Protein AF-A0A498LYX6-F1 (afdb_monomer_lite)

Secondary structure (DSSP, 8-state):
-----S-S--HHHHHHHHHH---TT--EEHHHHHT-GGGGG-TTHHHHHHHHTBGGGTSTT--SB-SEE-HHHHHHHHHHTSPPPTT--HHHHHHHHHHHHHHHHHHH--SSSSEE-HHHHHHHHHHHHTTSTT--HHHHHHHHHHHHHHHHHHHT-S--TT-----EEHHHHHHHHHHTT-------------SSTTTHHHHHHHHHHHHHHHHHHHHHHHHHHHHHHHHHHHHHHHHHHHHHHHHHHHHHHHHHHHHHHHHHHHHHHHHHHHHHHHHHHHHHHHHHHHHHHHHHHHHHHHHHHHHHHHHHHHHHHHHHHHHHHHHHHHHHHHHHHHHHHHHHHHHHHHHHHHHHHHHHHHHHHHHHHHHHHHHHHHHHHHHHHHHHHHHHHHHHHHHHHHHHHHHHS-TTTHHHHHHHHHHHHHHHHHHHHHHHHHHHHHHHHHHHHHHHHHHHHHHHHHHHHHHHHHHHHHHHHHHHHHHHHHHHHHHHHHHHHHHHHHHHHHHHHHHHHHHHHHHHHHHHHHHHHHHHHHHHHHHHHHHHHTTGGGTTTS--------

Organism: Labeo rohita (NCBI:txid84645)

InterPro domains:
  IPR002048 EF-hand domain [PF00036] (101-127)
  IPR002048 EF-hand domain [PS50222] (96-131)
  IPR002048 EF-hand domain [SM00054] (100-128)
  IPR011992 EF-hand domain pair [SSF47473] (30-151)
  IPR018247 EF-Hand 1, calcium-binding site [PS00018] (109-121)
  IPR051234 TAO Serine/Threonine-Protein Kinase [PTHR47167] (296-560)

pLDDT: mean 79.21, std 18.14, range [27.61, 98.44]

Sequence (562 aa):
MGIFQSLPDDDQYQTLSQKTGCEYNYYERRDDLKTIQDLESNPIRSQIIEAFFDRRNFQKDGVGSVEEIGFEEFLTIMSYFRAPAHHITDEQREEMRRAKLRFLFNMHDTDNDGTITLEEYRHVVEELLSRSGALGRETAKGIADAAMLEVASISVGPMKPDEFYEGITFEHFLKVSEQIQEHEQEVVRREQMSGYKRMRRQHQKQLIALENRLKAEMDEHKLRLQKEVETQANNTYIELERLAKKQAAQLDKELKASAAEEKRIQQQILVQQKKELTTFLDTQKKQYRLCRERMKEELNKKKTQKEMEHALMIRQDESTQELEQRQLQTLQRLRFELMRHQHQTELENQEEYNSRRQRELHRKHALERRQQPRNLKTLEMQIKKQFQDTCKVQNKQYKALRNHQLEVSPKGDHKAILKSLKEEQTRKLAQLAEQYEQSINEMMASQSLRLDEEQEAECQALRQQLHQEMELLDAYQNKTKAQMEAQHDREVQKLEQKASLRRAHLEQKIEEELASLHKERTEKIKHLFERQERELEMFDSESARLGFGSLASFDFPKDEAR

Foldseek 3Di:
DDDPDDDDDDPVVVVVCVVVVPDQPDWDFLVNLVPPPVLVPPLLSVLVSQLLQAPVQPDVDGHDGDRIDGPVSNVSNVVLVDDDDPDDDPVVVVVSVLSNLVSVQSSQPPVPPQFNALVSQLVSLCSNCVVVVPDDSVVSSVVSVVVFVVLCCQQVNDDDPPDDPRGQHSVSSVRVVPPPPDDDDDDDDDDDDDDVPPVVVVVVVVVVVVVVVVVVVVVVVVVVVVVVVVVVVVVVVVVVVVVVVVVVVVVVVVVVVVVVVVVVVVVVVVVVVLVVVVVVVVVVVVVLVVVVVVLVVVLVVVVVVLVVVLVVVVVVLVVVLVVVVVVLVVVLVVVVVVLVVVLVVVVVVLVVVLVVVVVVLVVVLVVCVVCLVVVLVVVLVVLVVVLVVVLVVLVVVLVVVLVVCVVVDDPVCNVVVVVVSVVVSVVVNVVSVVVSVVVSVVVSVVSVVVSVVVSVVVVVVSVVVSVVVVVVSVVVSVVVVVVSVVVSVVVVVVSVVVSVVVVVVSVVVSVVVVVVSVVVSVVVVVVSVVVVVVVVVVVCVVCVVVVNNVVVPPDDDPPDDD

Structure (mmCIF, N/CA/C/O backbone):
data_AF-A0A498LYX6-F1
#
_entry.id   AF-A0A498LYX6-F1
#
loop_
_atom_site.group_PDB
_atom_site.id
_atom_site.type_symbol
_atom_site.label_atom_id
_atom_site.label_alt_id
_atom_site.label_comp_id
_atom_site.label_asym_id
_atom_site.label_entity_id
_atom_site.label_seq_id
_atom_site.pdbx_PDB_ins_code
_atom_site.Cartn_x
_atom_site.Cartn_y
_atom_site.Cartn_z
_atom_site.occupancy
_atom_site.B_iso_or_equiv
_atom_site.auth_seq_id
_atom_site.auth_comp_id
_atom_site.auth_asym_id
_atom_site.auth_atom_id
_atom_site.pdbx_PDB_model_num
ATOM 1 N N . MET A 1 1 ? 53.345 53.786 -86.180 1.00 35.53 1 MET A N 1
ATOM 2 C CA . MET A 1 1 ? 52.803 54.569 -85.054 1.00 35.53 1 MET A CA 1
ATOM 3 C C . MET A 1 1 ? 51.321 54.284 -84.972 1.00 35.53 1 MET A C 1
ATOM 5 O O . MET A 1 1 ? 50.634 54.479 -85.964 1.00 35.53 1 MET A O 1
ATOM 9 N N . GLY A 1 2 ? 50.882 53.731 -83.845 1.00 28.72 2 GLY A N 1
ATOM 10 C CA . GLY A 1 2 ? 49.532 53.189 -83.689 1.00 28.72 2 GLY A CA 1
ATOM 11 C C . GLY A 1 2 ? 49.369 52.215 -82.521 1.00 28.72 2 GLY A C 1
ATOM 12 O O . GLY A 1 2 ? 48.514 51.352 -82.604 1.00 28.72 2 GLY A O 1
ATOM 13 N N . ILE A 1 3 ? 50.172 52.389 -81.461 1.00 32.41 3 ILE A N 1
ATOM 14 C CA . ILE A 1 3 ? 49.738 52.192 -80.070 1.00 32.41 3 ILE A CA 1
ATOM 15 C C . ILE A 1 3 ? 49.523 50.716 -79.659 1.00 32.41 3 ILE A C 1
ATOM 17 O O . ILE A 1 3 ? 48.427 50.312 -79.298 1.00 32.41 3 ILE A O 1
ATOM 21 N N . PHE A 1 4 ? 50.624 49.957 -79.559 1.00 29.73 4 PHE A N 1
ATOM 22 C CA . PHE A 1 4 ? 50.911 49.238 -78.305 1.00 29.73 4 PHE A CA 1
ATOM 23 C C . PHE A 1 4 ? 51.398 50.293 -77.297 1.00 29.73 4 PHE A C 1
ATOM 25 O O . PHE A 1 4 ? 52.584 50.540 -77.116 1.00 29.73 4 PHE A O 1
ATOM 32 N N . GLN A 1 5 ? 50.452 51.044 -76.743 1.00 33.91 5 GLN A N 1
ATOM 33 C CA . GLN A 1 5 ? 50.642 51.913 -75.584 1.00 33.91 5 GLN A CA 1
ATOM 34 C C . GLN A 1 5 ? 49.328 51.886 -74.807 1.00 33.91 5 GLN A C 1
ATOM 36 O O . GLN A 1 5 ? 48.436 52.682 -75.088 1.00 33.91 5 GLN A O 1
ATOM 41 N N . SER A 1 6 ? 49.184 50.940 -73.877 1.00 30.88 6 SER A N 1
ATOM 42 C CA . SER A 1 6 ? 48.553 51.143 -72.558 1.00 30.88 6 SER A CA 1
ATOM 43 C C . SER A 1 6 ? 48.333 49.817 -71.811 1.00 30.88 6 SER A C 1
ATOM 45 O O . SER A 1 6 ? 47.280 49.212 -71.916 1.00 30.88 6 SER A O 1
ATOM 47 N N . LEU A 1 7 ? 49.315 49.480 -70.962 1.00 30.73 7 LEU A N 1
ATOM 48 C CA . LEU A 1 7 ? 49.194 48.743 -69.688 1.00 30.73 7 LEU A CA 1
ATOM 49 C C . LEU A 1 7 ? 48.773 47.246 -69.715 1.00 30.73 7 LEU A C 1
ATOM 51 O O . LEU A 1 7 ? 48.181 46.763 -70.670 1.00 30.73 7 LEU A O 1
ATOM 55 N N . PRO A 1 8 ? 49.196 46.473 -68.692 1.00 44.09 8 PRO A N 1
ATOM 56 C CA . PRO A 1 8 ? 49.620 45.085 -68.839 1.00 44.09 8 PRO A CA 1
ATOM 57 C C . PRO A 1 8 ? 48.491 44.115 -68.488 1.00 44.09 8 PRO A C 1
ATOM 59 O O . PRO A 1 8 ? 48.293 43.851 -67.312 1.00 44.09 8 PRO A O 1
ATOM 62 N N . ASP A 1 9 ? 47.752 43.603 -69.473 1.00 37.97 9 ASP A N 1
ATOM 63 C CA . ASP A 1 9 ? 46.803 42.492 -69.254 1.00 37.97 9 ASP A CA 1
ATOM 64 C C . ASP A 1 9 ? 46.297 41.871 -70.579 1.00 37.97 9 ASP A C 1
ATOM 66 O O . ASP A 1 9 ? 45.109 41.606 -70.752 1.00 37.97 9 ASP A O 1
ATOM 70 N N . ASP A 1 10 ? 47.196 41.615 -71.541 1.00 41.50 10 ASP A N 1
ATOM 71 C CA . ASP A 1 10 ? 46.855 40.830 -72.740 1.00 41.50 10 ASP A CA 1
ATOM 72 C C . ASP A 1 10 ? 47.214 39.340 -72.561 1.00 41.50 10 ASP A C 1
ATOM 74 O O . ASP A 1 10 ? 48.378 38.924 -72.568 1.00 41.50 10 ASP A O 1
ATOM 78 N N . ASP A 1 11 ? 46.166 38.521 -72.461 1.00 44.97 11 ASP A N 1
ATOM 79 C CA . ASP A 1 11 ? 46.144 37.073 -72.181 1.00 44.97 11 ASP A CA 1
ATOM 80 C C . ASP A 1 11 ? 46.969 36.223 -73.184 1.00 44.97 11 ASP A C 1
ATOM 82 O O . ASP A 1 11 ? 47.434 35.114 -72.891 1.00 44.97 11 ASP A O 1
ATOM 86 N N . GLN A 1 12 ? 47.230 36.751 -74.387 1.00 46.56 12 GLN A N 1
ATOM 87 C CA . GLN A 1 12 ? 48.062 36.076 -75.394 1.00 46.56 12 GLN A CA 1
ATOM 88 C C . GLN A 1 12 ? 49.562 36.127 -75.068 1.00 46.56 12 GLN A C 1
ATOM 90 O O . GLN A 1 12 ? 50.295 35.201 -75.425 1.00 46.56 12 GLN A O 1
ATOM 95 N N . TYR A 1 13 ? 50.017 37.146 -74.337 1.00 48.34 13 TYR A N 1
ATOM 96 C CA . TYR A 1 13 ? 51.416 37.277 -73.936 1.00 48.34 13 TYR A CA 1
ATOM 97 C C . TYR A 1 13 ? 51.727 36.526 -72.632 1.00 48.34 13 TYR A C 1
ATOM 99 O O . TYR A 1 13 ? 52.806 35.939 -72.522 1.00 48.34 13 TYR A O 1
ATOM 107 N N . GLN A 1 14 ? 50.772 36.418 -71.693 1.00 47.16 14 GLN A N 1
ATOM 108 C CA . GLN A 1 14 ? 50.900 35.511 -70.536 1.00 47.16 14 GLN A CA 1
ATOM 109 C C . GLN A 1 14 ? 51.036 34.047 -70.976 1.00 47.16 14 GLN A C 1
ATOM 111 O O . GLN A 1 14 ? 51.846 33.298 -70.428 1.00 47.16 14 GLN A O 1
ATOM 116 N N . THR A 1 15 ? 50.299 33.649 -72.017 1.00 47.62 15 THR A N 1
ATOM 117 C CA . THR A 1 15 ? 50.339 32.277 -72.544 1.00 47.62 15 THR A CA 1
ATOM 118 C C . THR A 1 15 ? 51.683 31.940 -73.211 1.00 47.62 15 THR A C 1
ATOM 120 O O . THR A 1 15 ? 52.119 30.787 -73.174 1.00 47.62 15 THR A O 1
ATOM 123 N N . LEU A 1 16 ? 52.358 32.925 -73.813 1.00 48.12 16 LEU A N 1
ATOM 124 C CA . LEU A 1 16 ? 53.700 32.764 -74.385 1.00 48.12 16 LEU A CA 1
ATOM 125 C C . LEU A 1 16 ? 54.785 32.770 -73.297 1.00 48.12 16 LEU A C 1
ATOM 127 O O . LEU A 1 16 ? 55.618 31.869 -73.303 1.00 48.12 16 LEU A O 1
ATOM 131 N N . SER A 1 17 ? 54.701 33.672 -72.311 1.00 47.47 17 SER A N 1
ATOM 132 C CA . SER A 1 17 ? 55.591 33.701 -71.134 1.00 47.47 17 SER A CA 1
ATOM 133 C C . SER A 1 17 ? 55.557 32.383 -70.340 1.00 47.47 17 SER A C 1
ATOM 135 O O . SER A 1 17 ? 56.606 31.823 -70.019 1.00 47.47 17 SER A O 1
ATOM 137 N N . GLN A 1 18 ? 54.370 31.801 -70.119 1.00 47.03 18 GLN A N 1
ATOM 138 C CA . GLN A 1 18 ? 54.223 30.505 -69.436 1.00 47.03 18 GLN A CA 1
ATOM 139 C C . GLN A 1 18 ? 54.755 29.305 -70.240 1.00 47.03 18 GLN A C 1
ATOM 141 O O . GLN A 1 18 ? 55.081 28.278 -69.647 1.00 47.03 18 GLN A O 1
ATOM 146 N N . LYS A 1 19 ? 54.839 29.399 -71.576 1.00 41.81 19 LYS A N 1
ATOM 147 C CA . LYS A 1 19 ? 55.313 28.302 -72.441 1.00 41.81 19 LYS A CA 1
ATOM 148 C C . LYS A 1 19 ? 56.804 28.367 -72.762 1.00 41.81 19 LYS A C 1
ATOM 150 O O . LYS A 1 19 ? 57.375 27.325 -73.072 1.00 41.81 19 LYS A O 1
ATOM 155 N N . THR A 1 20 ? 57.424 29.544 -72.694 1.00 49.94 20 THR A N 1
ATOM 156 C CA . THR A 1 20 ? 58.869 29.716 -72.918 1.00 49.94 20 THR A CA 1
ATOM 157 C C . THR A 1 20 ? 59.666 29.890 -71.625 1.00 49.94 20 THR A C 1
ATOM 159 O O . THR A 1 20 ? 60.880 29.738 -71.653 1.00 49.94 20 THR A O 1
ATOM 162 N N . GLY A 1 21 ? 59.009 30.150 -70.487 1.00 44.91 21 GLY A N 1
ATOM 163 C CA . GLY A 1 21 ? 59.671 30.310 -69.188 1.00 44.91 21 GLY A CA 1
ATOM 164 C C . GLY A 1 21 ? 60.361 31.665 -68.990 1.00 44.91 21 GLY A C 1
ATOM 165 O O . GLY A 1 21 ? 61.130 31.815 -68.045 1.00 44.91 21 GLY A O 1
ATOM 166 N N . CYS A 1 22 ? 60.091 32.649 -69.850 1.00 43.72 22 CYS A N 1
ATOM 167 C CA . CYS A 1 22 ? 60.659 33.994 -69.759 1.00 43.72 22 CYS A CA 1
ATOM 168 C C . CYS A 1 22 ? 59.675 34.917 -69.018 1.00 43.72 22 CYS A C 1
ATOM 170 O O . CYS A 1 22 ? 58.566 35.161 -69.502 1.00 43.72 22 CYS A O 1
ATOM 172 N N . GLU A 1 23 ? 60.051 35.414 -67.836 1.00 49.44 23 GLU A N 1
ATOM 173 C CA . GLU A 1 23 ? 59.279 36.427 -67.103 1.00 49.44 23 GLU A CA 1
ATOM 174 C C . GLU A 1 23 ? 59.313 37.777 -67.839 1.00 49.44 23 GLU A C 1
ATOM 176 O O . GLU A 1 23 ? 60.298 38.125 -68.482 1.00 49.44 23 GLU A O 1
ATOM 181 N N . TYR A 1 24 ? 58.256 38.580 -67.700 1.00 50.31 24 TYR A N 1
ATOM 182 C CA . TYR A 1 24 ? 58.098 39.899 -68.341 1.00 50.31 24 TYR A CA 1
ATOM 183 C C . TYR A 1 24 ? 59.211 40.930 -68.038 1.00 50.31 24 TYR A C 1
ATOM 185 O O . TYR A 1 24 ? 59.235 41.990 -68.654 1.00 50.31 24 TYR A O 1
ATOM 193 N N . ASN A 1 25 ? 60.123 40.627 -67.107 1.00 50.97 25 ASN A N 1
ATOM 194 C CA . ASN A 1 25 ? 61.287 41.443 -66.742 1.00 50.97 25 ASN A CA 1
ATOM 195 C C . ASN A 1 25 ? 62.625 40.800 -67.159 1.00 50.97 25 ASN A C 1
ATOM 197 O O . ASN A 1 25 ? 63.669 41.112 -66.584 1.00 50.97 25 ASN A O 1
ATOM 201 N N . TYR A 1 26 ? 62.600 39.865 -68.110 1.00 60.12 26 TYR A N 1
ATOM 202 C CA . TYR A 1 26 ? 63.795 39.197 -68.608 1.00 60.12 26 TYR A CA 1
ATOM 203 C C . TYR A 1 26 ? 64.431 40.016 -69.733 1.00 60.12 26 TYR A C 1
ATOM 205 O O . TYR A 1 26 ? 63.809 40.258 -70.769 1.00 60.12 26 TYR A O 1
ATOM 213 N N . TYR A 1 27 ? 65.669 40.440 -69.498 1.00 66.31 27 TYR A N 1
ATOM 214 C CA . TYR A 1 27 ? 66.515 41.094 -70.484 1.00 66.31 27 TYR A CA 1
ATOM 215 C C . TYR A 1 27 ? 67.578 40.093 -70.927 1.00 66.31 27 TYR A C 1
ATOM 217 O O . TYR A 1 27 ? 68.369 39.638 -70.101 1.00 66.31 27 TYR A O 1
ATOM 225 N N . GLU A 1 28 ? 67.585 39.737 -72.208 1.00 67.75 28 GLU A N 1
ATOM 226 C CA . GLU A 1 28 ? 68.637 38.901 -72.784 1.00 67.75 28 GLU A CA 1
ATOM 227 C C . GLU A 1 28 ? 69.828 39.778 -73.153 1.00 67.75 28 GLU A C 1
ATOM 229 O O . GLU A 1 28 ? 69.678 40.792 -73.839 1.00 67.75 28 GLU A O 1
ATOM 234 N N . ARG A 1 29 ? 71.020 39.383 -72.704 1.00 75.81 29 ARG A N 1
ATOM 235 C CA . ARG A 1 29 ? 72.298 39.978 -73.106 1.00 75.81 29 ARG A CA 1
ATOM 236 C C . ARG A 1 29 ? 72.904 39.187 -74.253 1.00 75.81 29 ARG A C 1
ATOM 238 O O . ARG A 1 29 ? 72.631 38.003 -74.443 1.00 75.81 29 ARG A O 1
ATOM 245 N N . ARG A 1 30 ? 73.824 39.816 -74.989 1.00 76.88 30 ARG A N 1
ATOM 246 C CA . ARG A 1 30 ? 74.549 39.168 -76.102 1.00 76.88 30 ARG A CA 1
ATOM 247 C C . ARG A 1 30 ? 75.190 37.838 -75.715 1.00 76.88 30 ARG A C 1
ATOM 249 O O . ARG A 1 30 ? 75.258 36.928 -76.536 1.00 76.88 30 ARG A O 1
ATOM 256 N N . ASP A 1 31 ? 75.682 37.732 -74.485 1.00 74.38 31 ASP A N 1
ATOM 257 C CA . ASP A 1 31 ? 76.350 36.525 -74.003 1.00 74.38 31 ASP A CA 1
ATOM 258 C C . ASP A 1 31 ? 75.373 35.373 -73.723 1.00 74.38 31 ASP A C 1
ATOM 260 O O . ASP A 1 31 ? 75.749 34.213 -73.898 1.00 74.38 31 ASP A O 1
ATOM 264 N N . ASP A 1 32 ? 74.108 35.670 -73.422 1.00 76.38 32 ASP A N 1
ATOM 265 C CA . ASP A 1 32 ? 73.068 34.657 -73.223 1.00 76.38 32 ASP A CA 1
ATOM 266 C C . ASP A 1 32 ? 72.749 33.962 -74.557 1.00 76.38 32 ASP A C 1
ATOM 268 O O . ASP A 1 32 ? 72.809 32.736 -74.661 1.00 76.38 32 ASP A O 1
ATOM 272 N N . LEU A 1 33 ? 72.572 34.727 -75.640 1.00 70.88 33 LEU A N 1
ATOM 273 C CA . LEU A 1 33 ? 72.381 34.169 -76.988 1.00 70.88 33 LEU A CA 1
ATOM 274 C C . LEU A 1 33 ? 73.631 33.458 -77.535 1.00 70.88 33 LEU A C 1
ATOM 276 O O . LEU A 1 33 ? 73.524 32.557 -78.371 1.00 70.88 33 LEU A O 1
ATOM 280 N N . LYS A 1 34 ? 74.830 33.790 -77.034 1.00 71.56 34 LYS A N 1
ATOM 281 C CA . LYS A 1 34 ? 76.053 33.037 -77.356 1.00 71.56 34 LYS A CA 1
ATOM 282 C C . LYS A 1 34 ? 76.071 31.646 -76.722 1.00 71.56 34 LYS A C 1
ATOM 284 O O . LYS A 1 34 ? 76.740 30.780 -77.284 1.00 71.56 34 LYS A O 1
ATOM 289 N N . THR A 1 35 ? 75.367 31.402 -75.617 1.00 73.69 35 THR A N 1
ATOM 290 C CA . THR A 1 35 ? 75.334 30.071 -74.977 1.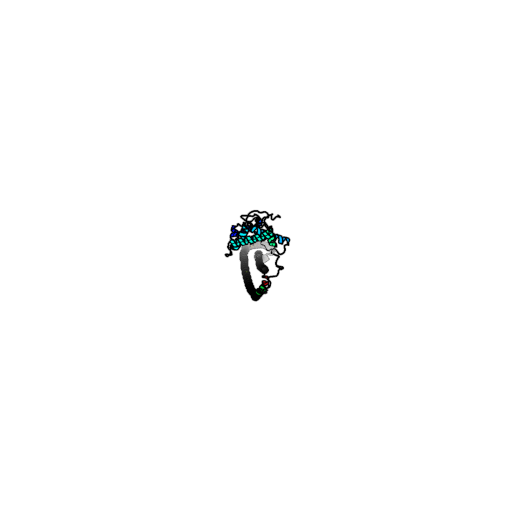00 73.69 35 THR A CA 1
ATOM 291 C C . THR A 1 35 ? 74.473 29.033 -75.701 1.00 73.69 35 THR A C 1
ATOM 293 O O . THR A 1 35 ? 74.502 27.857 -75.338 1.00 73.69 35 THR A O 1
ATOM 296 N N . ILE A 1 36 ? 73.753 29.417 -76.761 1.00 74.62 36 ILE A N 1
ATOM 297 C CA . ILE A 1 36 ? 72.944 28.489 -77.560 1.00 74.62 36 ILE A CA 1
ATOM 298 C C . ILE A 1 36 ? 73.857 27.572 -78.387 1.00 74.62 36 ILE A C 1
ATOM 300 O O . ILE A 1 36 ? 74.483 27.988 -79.365 1.00 74.62 36 ILE A O 1
ATOM 304 N N . GLN A 1 37 ? 73.885 26.295 -78.003 1.00 69.50 37 GLN A N 1
ATOM 305 C CA . GLN A 1 37 ? 74.781 25.273 -78.551 1.00 69.50 37 GLN A CA 1
ATOM 306 C C . GLN A 1 37 ? 74.554 25.010 -80.050 1.00 69.50 37 GLN A C 1
ATOM 308 O O . GLN A 1 37 ? 75.507 24.828 -80.805 1.00 69.50 37 GLN A O 1
ATOM 313 N N . ASP A 1 38 ? 73.305 25.082 -80.518 1.00 69.44 38 ASP A N 1
ATOM 314 C CA . ASP A 1 38 ? 72.970 24.880 -81.935 1.00 69.44 38 ASP A CA 1
ATOM 315 C C . ASP A 1 38 ? 73.544 25.989 -82.835 1.00 69.44 38 ASP A C 1
ATOM 317 O O . ASP A 1 38 ? 73.929 25.743 -83.984 1.00 69.44 38 ASP A O 1
ATOM 321 N N . LEU A 1 39 ? 73.680 27.206 -82.295 1.00 67.94 39 LEU A N 1
ATOM 322 C CA . LEU A 1 39 ? 74.266 28.341 -83.003 1.00 67.94 39 LEU A CA 1
ATOM 323 C C . LEU A 1 39 ? 75.796 28.257 -83.080 1.00 67.94 39 LEU A C 1
ATOM 325 O O . LEU A 1 39 ? 76.365 28.839 -84.002 1.00 67.94 39 LEU A O 1
ATOM 329 N N . GLU A 1 40 ? 76.481 27.503 -82.206 1.00 65.44 40 GLU A N 1
ATOM 330 C CA . GLU A 1 40 ? 77.950 27.334 -82.249 1.00 65.44 40 GLU A CA 1
ATOM 331 C C . GLU A 1 40 ? 78.446 26.759 -83.582 1.00 65.44 40 GLU A C 1
ATOM 333 O O . GLU A 1 40 ? 79.593 26.981 -83.980 1.00 65.44 40 GLU A O 1
ATOM 338 N N . SER A 1 41 ? 77.589 26.024 -84.297 1.00 64.50 41 SER A N 1
ATOM 339 C CA . SER A 1 41 ? 77.918 25.400 -85.578 1.00 64.50 41 SER A CA 1
ATOM 340 C C . SER A 1 41 ? 77.580 26.253 -86.814 1.00 64.50 41 SER A C 1
ATOM 342 O O . SER A 1 41 ? 77.920 25.864 -87.935 1.00 64.50 41 SER A O 1
ATOM 344 N N . ASN A 1 42 ? 76.975 27.431 -86.630 1.00 65.88 42 ASN A N 1
ATOM 345 C CA . ASN A 1 42 ? 76.498 28.275 -87.722 1.00 65.88 42 ASN A CA 1
ATOM 346 C C . ASN A 1 42 ? 77.554 29.332 -88.137 1.00 65.88 42 ASN A C 1
ATOM 348 O O . ASN A 1 42 ? 77.954 30.143 -87.301 1.00 65.88 42 ASN A O 1
ATOM 352 N N . PRO A 1 43 ? 78.024 29.357 -89.403 1.00 69.75 43 PRO A N 1
ATOM 353 C CA . PRO A 1 43 ? 79.032 30.314 -89.874 1.00 69.75 43 PRO A CA 1
ATOM 354 C C . PRO A 1 43 ? 78.591 31.787 -89.898 1.00 69.75 43 PRO A C 1
ATOM 356 O O . PRO A 1 43 ? 79.450 32.643 -90.017 1.00 69.75 43 PRO A O 1
ATOM 359 N N . ILE A 1 44 ? 77.301 32.100 -89.737 1.00 73.25 44 ILE A N 1
ATOM 360 C CA . ILE A 1 44 ? 76.799 33.485 -89.585 1.00 73.25 44 ILE A CA 1
ATOM 361 C C . ILE A 1 44 ? 76.306 33.772 -88.158 1.00 73.25 44 ILE A C 1
ATOM 363 O O . ILE A 1 44 ? 75.532 34.698 -87.932 1.00 73.25 44 ILE A O 1
ATOM 367 N N . ARG A 1 45 ? 76.737 32.978 -87.164 1.00 77.62 45 ARG A N 1
ATOM 368 C CA . ARG A 1 45 ? 76.328 33.115 -85.752 1.00 77.62 45 ARG A CA 1
ATOM 369 C C . ARG A 1 45 ? 76.506 34.536 -85.227 1.00 77.62 45 ARG A C 1
ATOM 371 O O . ARG A 1 45 ? 75.595 35.055 -84.594 1.00 77.62 45 ARG A O 1
ATOM 378 N N . SER A 1 46 ? 77.667 35.142 -85.463 1.00 72.75 46 SER A N 1
ATOM 379 C CA . SER A 1 46 ? 77.978 36.484 -84.960 1.00 72.75 46 SER A CA 1
ATOM 380 C C . SER A 1 46 ? 77.023 37.523 -85.551 1.00 72.75 46 SER A C 1
ATOM 382 O O . SER A 1 46 ? 76.483 38.340 -84.817 1.00 72.75 46 SER A O 1
ATOM 384 N N . GLN A 1 47 ? 76.736 37.416 -86.851 1.00 75.62 47 GLN A N 1
ATOM 385 C CA . GLN A 1 47 ? 75.839 38.313 -87.586 1.00 75.62 47 GLN A CA 1
ATOM 386 C C . GLN A 1 47 ? 74.378 38.140 -87.146 1.00 75.62 47 GLN A C 1
ATOM 388 O O . GLN A 1 47 ? 73.665 39.120 -86.953 1.00 75.62 47 GLN A O 1
ATOM 393 N N . ILE A 1 48 ? 73.943 36.896 -86.905 1.00 74.81 48 ILE A N 1
ATOM 394 C CA . ILE A 1 48 ? 72.613 36.614 -86.355 1.00 74.81 48 ILE A CA 1
ATOM 395 C C . ILE A 1 48 ? 72.485 37.217 -84.956 1.00 74.81 48 ILE A C 1
ATOM 397 O O . ILE A 1 48 ? 71.506 37.905 -84.702 1.00 74.81 48 ILE A O 1
ATOM 401 N N . ILE A 1 49 ? 73.454 36.993 -84.058 1.00 76.44 49 ILE A N 1
ATOM 402 C CA . ILE A 1 49 ? 73.387 37.523 -82.688 1.00 76.44 49 ILE A CA 1
ATOM 403 C C . ILE A 1 49 ? 73.381 39.052 -82.716 1.00 76.44 49 ILE A C 1
ATOM 405 O O . ILE A 1 49 ? 72.506 39.645 -82.102 1.00 76.44 49 ILE A O 1
ATOM 409 N N . GLU A 1 50 ? 74.274 39.702 -83.464 1.00 77.00 50 GLU A N 1
ATOM 410 C CA . GLU A 1 50 ? 74.297 41.170 -83.561 1.00 77.00 50 GLU A CA 1
ATOM 411 C C . GLU A 1 50 ? 72.991 41.740 -84.148 1.00 77.00 50 GLU A C 1
ATOM 413 O O . GLU A 1 50 ? 72.497 42.752 -83.651 1.00 77.00 50 GLU A O 1
ATOM 418 N N . ALA A 1 51 ? 72.345 41.048 -85.097 1.00 77.38 51 ALA A N 1
ATOM 419 C CA . ALA A 1 51 ? 71.050 41.461 -85.644 1.00 77.38 51 ALA A CA 1
ATOM 420 C C . ALA A 1 51 ? 69.912 41.458 -84.604 1.00 77.38 51 ALA A C 1
ATOM 422 O O . ALA A 1 51 ? 68.955 42.224 -84.755 1.00 77.38 51 ALA A O 1
ATOM 423 N N . PHE A 1 52 ? 70.002 40.647 -83.539 1.00 77.81 52 PHE A N 1
ATOM 424 C CA . PHE A 1 52 ? 69.028 40.696 -82.443 1.00 77.81 52 PHE A CA 1
ATOM 425 C C . PHE A 1 52 ? 69.156 41.970 -81.601 1.00 77.81 52 PHE A C 1
ATOM 427 O O . PHE A 1 52 ? 68.163 42.457 -81.073 1.00 77.81 52 PHE A O 1
ATOM 434 N N . PHE A 1 53 ? 70.358 42.536 -81.510 1.00 79.50 53 PHE A N 1
ATOM 435 C CA . PHE A 1 53 ? 70.649 43.713 -80.691 1.00 79.50 53 PHE A CA 1
ATOM 436 C C . PHE A 1 53 ? 70.710 45.012 -81.505 1.00 79.50 53 PHE A C 1
ATOM 438 O O . PHE A 1 53 ? 71.075 46.056 -80.967 1.00 79.50 53 PHE A O 1
ATOM 445 N N . ASP A 1 54 ? 70.346 44.986 -82.785 1.00 77.06 54 ASP A N 1
ATOM 446 C CA . ASP A 1 54 ? 70.298 46.173 -83.636 1.00 77.06 54 ASP A CA 1
ATOM 447 C C . ASP A 1 54 ? 68.936 46.880 -83.530 1.00 77.06 54 ASP A C 1
ATOM 449 O O . ASP A 1 54 ? 67.893 46.323 -83.893 1.00 77.06 54 ASP A O 1
ATOM 453 N N . ARG A 1 55 ? 68.940 48.146 -83.079 1.00 74.56 55 ARG A N 1
ATOM 454 C CA . ARG A 1 55 ? 67.718 48.953 -82.901 1.00 74.56 55 ARG A CA 1
ATOM 455 C C . ARG A 1 55 ? 66.930 49.140 -84.196 1.00 74.56 55 ARG A C 1
ATOM 457 O O . ARG A 1 55 ? 65.713 49.328 -84.126 1.00 74.56 55 ARG A O 1
ATOM 464 N N . ARG A 1 56 ? 67.579 49.049 -85.363 1.00 73.31 56 ARG A N 1
ATOM 465 C CA . ARG A 1 56 ? 66.932 49.149 -86.684 1.00 73.31 56 ARG A CA 1
ATOM 466 C C . ARG A 1 56 ? 65.902 48.043 -86.927 1.00 73.31 56 ARG A C 1
ATOM 468 O O . ARG A 1 56 ? 64.986 48.226 -87.727 1.00 73.31 56 ARG A O 1
ATOM 475 N N . ASN A 1 57 ? 66.029 46.903 -86.245 1.00 70.94 57 ASN A N 1
ATOM 476 C CA . ASN A 1 57 ? 65.206 45.720 -86.506 1.00 70.94 57 ASN A CA 1
ATOM 477 C C . ASN A 1 57 ? 63.877 45.702 -85.727 1.00 70.94 57 ASN A C 1
ATOM 479 O O . ASN A 1 57 ? 62.953 44.986 -86.123 1.00 70.94 57 ASN A O 1
ATOM 483 N N . PHE A 1 58 ? 63.736 46.525 -84.681 1.00 70.94 58 PHE A N 1
ATOM 484 C CA . PHE A 1 58 ? 62.512 46.636 -83.871 1.00 70.94 58 PHE A CA 1
ATOM 485 C C . PHE A 1 58 ? 62.003 48.081 -83.673 1.00 70.94 58 PHE A C 1
ATOM 487 O O . PHE A 1 58 ? 60.878 48.268 -83.212 1.00 70.94 58 PHE A O 1
ATOM 494 N N . GLN A 1 59 ? 62.745 49.117 -84.095 1.00 67.69 59 GLN A N 1
ATOM 495 C CA . GLN A 1 59 ? 62.266 50.508 -84.161 1.00 67.69 59 GLN A CA 1
ATOM 496 C C . GLN A 1 59 ? 62.500 51.124 -85.548 1.00 67.69 59 GLN A C 1
ATOM 498 O O . GLN A 1 59 ? 63.595 51.053 -86.093 1.00 67.69 59 GLN A O 1
ATOM 503 N N . LYS A 1 60 ? 61.473 51.790 -86.107 1.00 58.22 60 LYS A N 1
ATOM 504 C CA . LYS A 1 60 ? 61.492 52.328 -87.487 1.00 58.22 60 LYS A CA 1
ATOM 505 C C . LYS A 1 60 ? 62.565 53.395 -87.763 1.00 58.22 60 LYS A C 1
ATOM 507 O O . LYS A 1 60 ? 62.889 53.579 -88.927 1.00 58.22 60 LYS A O 1
ATOM 512 N N . ASP A 1 61 ? 63.125 54.024 -86.728 1.00 57.72 61 ASP A N 1
ATOM 513 C CA . ASP A 1 61 ? 64.153 55.077 -86.826 1.00 57.72 61 ASP A CA 1
ATOM 514 C C . ASP A 1 61 ? 65.275 54.898 -85.774 1.00 57.72 61 ASP A C 1
ATOM 516 O O . ASP A 1 61 ? 65.893 55.862 -85.320 1.00 57.72 61 ASP A O 1
ATOM 520 N N . GLY A 1 62 ? 65.503 53.663 -85.311 1.00 61.91 62 GLY A N 1
ATOM 521 C CA . GLY A 1 62 ? 66.539 53.360 -84.321 1.00 61.91 62 GLY A CA 1
ATOM 522 C C . GLY A 1 62 ? 67.938 53.368 -84.941 1.00 61.91 62 GLY A C 1
ATOM 523 O O . GLY A 1 62 ? 68.145 52.751 -85.977 1.00 61.91 62 GLY A O 1
ATOM 524 N N . VAL A 1 63 ? 68.906 54.033 -84.304 1.00 62.56 63 VAL A N 1
ATOM 525 C CA . VAL A 1 63 ? 70.318 54.035 -84.732 1.00 62.56 63 VAL A CA 1
ATOM 526 C C . VAL A 1 63 ? 71.176 53.418 -83.627 1.00 62.56 63 VAL A C 1
ATOM 528 O O . VAL A 1 63 ? 71.059 53.810 -82.463 1.00 62.56 63 VAL A O 1
ATOM 531 N N . GLY A 1 64 ? 72.040 52.470 -83.996 1.00 68.94 64 GLY A N 1
ATOM 532 C CA . GLY A 1 64 ? 72.983 51.805 -83.095 1.00 68.94 64 GLY A CA 1
ATOM 533 C C . GLY A 1 64 ? 72.455 50.520 -82.450 1.00 68.94 64 GLY A C 1
ATOM 534 O O . GLY A 1 64 ? 71.300 50.132 -82.624 1.00 68.94 64 GLY A O 1
ATOM 535 N N . SER A 1 65 ? 73.319 49.857 -81.681 1.00 72.94 65 SER A N 1
ATOM 536 C CA . SER A 1 65 ? 73.004 48.597 -81.005 1.00 72.94 65 SER A CA 1
ATOM 537 C C . SER A 1 65 ? 72.625 48.792 -79.530 1.00 72.94 65 SER A C 1
ATOM 539 O O . SER A 1 65 ? 72.991 49.782 -78.893 1.00 72.94 65 SER A O 1
ATOM 541 N N . VAL A 1 66 ? 71.837 47.867 -78.983 1.00 75.62 66 VAL A N 1
ATOM 542 C CA . VAL A 1 66 ? 71.530 47.754 -77.548 1.00 75.62 66 VAL A CA 1
ATOM 543 C C . VAL A 1 66 ? 72.417 46.697 -76.888 1.00 75.62 66 VAL A C 1
ATOM 545 O O . VAL A 1 66 ? 72.940 45.798 -77.548 1.00 75.62 66 VAL A O 1
ATOM 548 N N . GLU A 1 67 ? 72.624 46.815 -75.576 1.00 71.19 67 GLU A N 1
ATOM 549 C CA . GLU A 1 67 ? 73.323 45.787 -74.786 1.00 71.19 67 GLU A CA 1
ATOM 550 C C . GLU A 1 67 ? 72.373 44.679 -74.304 1.00 71.19 67 GLU A C 1
ATOM 552 O O . GLU A 1 67 ? 72.796 43.539 -74.117 1.00 71.19 67 GLU A O 1
ATOM 557 N N . GLU A 1 68 ? 71.090 45.012 -74.155 1.00 77.94 68 GLU A N 1
ATOM 558 C CA . GLU A 1 68 ? 70.037 44.164 -73.603 1.00 77.94 68 GLU A CA 1
ATOM 559 C C . GLU A 1 68 ? 68.761 44.312 -74.442 1.00 77.94 68 GLU A C 1
ATOM 561 O O . GLU A 1 68 ? 68.376 45.436 -74.780 1.00 77.94 68 GLU A O 1
ATOM 566 N N . ILE A 1 69 ? 68.112 43.191 -74.769 1.00 76.50 69 ILE A N 1
ATOM 567 C CA . ILE A 1 69 ? 66.793 43.162 -75.418 1.00 76.50 69 ILE A CA 1
ATOM 568 C C . ILE A 1 69 ? 65.756 42.562 -74.476 1.00 76.50 69 ILE A C 1
ATOM 570 O O . ILE A 1 69 ? 66.041 41.603 -73.760 1.00 76.50 69 ILE A O 1
ATOM 574 N N . GLY A 1 70 ? 64.556 43.136 -74.459 1.00 73.62 70 GLY A N 1
ATOM 575 C CA . GLY A 1 70 ? 63.422 42.573 -73.745 1.00 73.62 70 GLY A CA 1
ATOM 576 C C . GLY A 1 70 ? 62.674 41.539 -74.586 1.00 73.62 70 GLY A C 1
ATOM 577 O O . GLY A 1 70 ? 62.971 41.276 -75.756 1.00 73.62 70 GLY A O 1
ATOM 578 N N . PHE A 1 71 ? 61.651 40.948 -73.975 1.00 74.00 71 PHE A N 1
ATOM 579 C CA . PHE A 1 71 ? 60.828 39.916 -74.606 1.00 74.00 71 PHE A CA 1
ATOM 580 C C . PHE A 1 71 ? 60.030 40.427 -75.824 1.00 74.00 71 PHE A C 1
ATOM 582 O O . PHE A 1 71 ? 59.796 39.678 -76.775 1.00 74.00 71 PHE A O 1
ATOM 589 N N . GLU A 1 72 ? 59.628 41.701 -75.829 1.00 72.50 72 GLU A N 1
ATOM 590 C CA . GLU A 1 72 ? 58.889 42.315 -76.941 1.00 72.50 72 GLU A CA 1
ATOM 591 C C . GLU A 1 72 ? 59.782 42.500 -78.180 1.00 72.50 72 GLU A C 1
ATOM 593 O O . GLU A 1 72 ? 59.382 42.174 -79.305 1.00 72.50 72 GLU A O 1
ATOM 598 N N . GLU A 1 73 ? 61.024 42.948 -77.979 1.00 75.38 73 GLU A N 1
ATOM 599 C CA . GLU A 1 73 ? 62.015 43.092 -79.044 1.00 75.38 73 GLU A CA 1
ATOM 600 C C . GLU A 1 73 ? 62.405 41.727 -79.627 1.00 75.38 73 GLU A C 1
ATOM 602 O O . GLU A 1 73 ? 62.418 41.554 -80.851 1.00 75.38 73 GLU A O 1
ATOM 607 N N . PHE A 1 74 ? 62.620 40.727 -78.766 1.00 77.50 74 PHE A N 1
ATOM 608 C CA . PHE A 1 74 ? 62.927 39.357 -79.181 1.00 77.50 74 PHE A CA 1
ATOM 609 C C . PHE A 1 74 ? 61.825 38.760 -80.075 1.00 77.50 74 PHE A C 1
ATOM 611 O O . PHE A 1 74 ? 62.098 38.224 -81.154 1.00 77.50 74 PHE A O 1
ATOM 618 N N . LEU A 1 75 ? 60.553 38.897 -79.679 1.00 73.88 75 LEU A N 1
ATOM 619 C CA . LEU A 1 75 ? 59.420 38.404 -80.472 1.00 73.88 75 LEU A CA 1
ATOM 620 C C . LEU A 1 75 ? 59.254 39.149 -81.802 1.00 73.88 75 LEU A C 1
ATOM 622 O O . LEU A 1 75 ? 58.862 38.539 -82.803 1.00 73.88 75 LEU A O 1
ATOM 626 N N . THR A 1 76 ? 59.584 40.441 -81.838 1.00 75.31 76 THR A N 1
ATOM 627 C CA . THR A 1 76 ? 59.549 41.241 -83.069 1.00 75.31 76 THR A CA 1
ATOM 628 C C . THR A 1 76 ? 60.524 40.685 -84.106 1.00 75.31 76 THR A C 1
ATOM 630 O O . THR A 1 76 ? 60.139 40.480 -85.259 1.00 75.31 76 THR A O 1
ATOM 633 N N . ILE A 1 77 ? 61.745 40.330 -83.701 1.00 75.25 77 ILE A N 1
ATOM 634 C CA . ILE A 1 77 ? 62.757 39.752 -84.599 1.00 75.25 77 ILE A CA 1
ATOM 635 C C . ILE A 1 77 ? 62.358 38.349 -85.071 1.00 75.25 77 ILE A C 1
ATOM 637 O O . ILE A 1 77 ? 62.424 38.041 -86.264 1.00 75.25 77 ILE A O 1
ATOM 641 N N . MET A 1 78 ? 61.841 37.516 -84.166 1.00 71.75 78 MET A N 1
ATOM 642 C CA . MET A 1 78 ? 61.365 36.172 -84.513 1.00 71.75 78 MET A CA 1
ATOM 643 C C . MET A 1 78 ? 60.186 36.193 -85.500 1.00 71.75 78 MET A C 1
ATOM 645 O O . MET A 1 78 ? 59.998 35.244 -86.270 1.00 71.75 78 MET A O 1
ATOM 649 N N . SER A 1 79 ? 59.418 37.287 -85.548 1.00 73.31 79 SER A N 1
ATOM 650 C CA . SER A 1 79 ? 58.311 37.445 -86.494 1.00 73.31 79 SER A CA 1
ATOM 651 C C . SER A 1 79 ? 58.766 37.502 -87.964 1.00 73.31 79 SER A C 1
ATOM 653 O O . SER A 1 79 ? 58.060 36.975 -88.828 1.00 73.31 79 SER A O 1
ATOM 655 N N . TYR A 1 80 ? 59.970 38.014 -88.267 1.00 72.69 80 TYR A N 1
ATOM 656 C CA . TYR A 1 80 ? 60.496 38.061 -89.642 1.00 72.69 80 TYR A CA 1
ATOM 657 C C . TYR A 1 80 ? 60.771 36.665 -90.217 1.00 72.69 80 TYR A C 1
ATOM 659 O O . TYR A 1 80 ? 60.626 36.436 -91.422 1.00 72.69 80 TYR A O 1
ATOM 667 N N . PHE A 1 81 ? 61.089 35.688 -89.369 1.00 72.81 81 PHE A N 1
ATOM 668 C CA . PHE A 1 81 ? 61.341 34.305 -89.782 1.00 72.81 81 PHE A CA 1
ATOM 669 C C . PHE A 1 81 ? 60.067 33.457 -89.884 1.00 72.81 81 PHE A C 1
ATOM 671 O O . PHE A 1 81 ? 60.103 32.337 -90.395 1.00 72.81 81 PHE A O 1
ATOM 678 N N . ARG A 1 82 ? 58.911 33.996 -89.476 1.00 67.56 82 ARG A N 1
ATOM 679 C CA . ARG A 1 82 ? 57.628 33.294 -89.564 1.00 67.56 82 ARG A CA 1
ATOM 680 C C . ARG A 1 82 ? 57.206 33.098 -91.024 1.00 67.56 82 ARG A C 1
ATOM 682 O O . ARG A 1 82 ? 57.317 34.001 -91.861 1.00 67.56 82 ARG A O 1
ATOM 689 N N . ALA A 1 83 ? 56.708 31.904 -91.341 1.00 59.75 83 ALA A N 1
ATOM 690 C CA . ALA A 1 83 ? 56.127 31.616 -92.648 1.00 59.75 83 ALA A CA 1
ATOM 691 C C . ALA A 1 83 ? 54.854 32.467 -92.871 1.00 59.75 83 ALA A C 1
ATOM 693 O O . ALA A 1 83 ? 54.058 32.602 -91.935 1.00 59.75 83 ALA A O 1
ATOM 694 N N . PRO A 1 84 ? 54.637 33.036 -94.074 1.00 62.09 84 PRO A N 1
ATOM 695 C CA . PRO A 1 84 ? 53.431 33.806 -94.383 1.00 62.09 84 PRO A CA 1
ATOM 696 C C . PRO A 1 84 ? 52.158 32.990 -94.110 1.00 62.09 84 PRO A C 1
ATOM 698 O O . PRO A 1 84 ? 52.037 31.863 -94.586 1.00 62.09 84 PRO A O 1
ATOM 701 N N . ALA A 1 85 ? 51.199 33.537 -93.358 1.00 60.25 85 ALA A N 1
ATOM 702 C CA . ALA A 1 85 ? 49.924 32.861 -93.109 1.00 60.25 85 ALA A CA 1
ATOM 703 C C . ALA A 1 85 ? 49.058 32.803 -94.387 1.00 60.25 85 ALA A C 1
ATOM 705 O O . ALA A 1 85 ? 49.135 33.677 -95.246 1.00 60.25 85 ALA A O 1
ATOM 706 N N . HIS A 1 86 ? 48.193 31.791 -94.504 1.00 54.84 86 HIS A N 1
ATOM 707 C CA . HIS A 1 86 ? 47.434 31.457 -95.724 1.00 54.84 86 HIS A CA 1
ATOM 708 C C . HIS A 1 86 ? 46.343 32.469 -96.175 1.00 54.84 86 HIS A C 1
ATOM 710 O O . HIS A 1 86 ? 45.524 32.126 -97.021 1.00 54.84 86 HIS A O 1
ATOM 716 N N . HIS A 1 87 ? 46.307 33.702 -95.655 1.00 53.31 87 HIS A N 1
ATOM 717 C CA . HIS A 1 87 ? 45.249 34.695 -95.933 1.00 53.31 87 HIS A CA 1
ATOM 718 C C . HIS A 1 87 ? 45.750 36.155 -95.925 1.00 53.31 87 HIS A C 1
ATOM 720 O O . HIS A 1 87 ? 45.077 37.047 -95.417 1.00 53.31 87 HIS A O 1
ATOM 726 N N . ILE A 1 88 ? 46.941 36.395 -96.476 1.00 65.56 88 ILE A N 1
ATOM 727 C CA . ILE A 1 88 ? 47.507 37.744 -96.645 1.00 65.56 88 ILE A CA 1
ATOM 728 C C . ILE A 1 88 ? 47.167 38.310 -98.029 1.00 65.56 88 ILE A C 1
ATOM 730 O O . ILE A 1 88 ? 47.128 37.555 -99.003 1.00 65.56 88 ILE A O 1
ATOM 734 N N . THR A 1 89 ? 46.947 39.621 -98.131 1.00 67.06 89 THR A N 1
ATOM 735 C CA . THR A 1 89 ? 46.828 40.310 -99.429 1.00 67.06 89 THR A CA 1
ATOM 736 C C . THR A 1 89 ? 48.186 40.397 -100.134 1.00 67.06 89 THR A C 1
ATOM 738 O O . THR A 1 89 ? 49.230 40.292 -99.487 1.00 67.06 89 THR A O 1
ATOM 741 N N . ASP A 1 90 ? 48.199 40.582 -101.458 1.00 61.03 90 ASP A N 1
ATOM 742 C CA . ASP A 1 90 ? 49.450 40.688 -102.228 1.00 61.03 90 ASP A CA 1
ATOM 743 C C . ASP A 1 90 ? 50.315 41.870 -101.760 1.00 61.03 90 ASP A C 1
ATOM 745 O O . ASP A 1 90 ? 51.522 41.715 -101.595 1.00 61.03 90 ASP A O 1
ATOM 749 N N . GLU A 1 91 ? 49.691 42.989 -101.380 1.00 67.75 91 GLU A N 1
ATOM 750 C CA . GLU A 1 91 ? 50.370 44.135 -100.756 1.00 67.75 91 GLU A CA 1
ATOM 751 C C . GLU A 1 91 ? 51.041 43.750 -99.424 1.00 67.75 91 GLU A C 1
ATOM 753 O O . GLU A 1 91 ? 52.204 44.071 -99.194 1.00 67.75 91 GLU A O 1
ATOM 758 N N . GLN A 1 92 ? 50.363 42.975 -98.569 1.00 65.94 92 GLN A N 1
ATOM 759 C CA . GLN A 1 92 ? 50.934 42.488 -97.305 1.00 65.94 92 GLN A CA 1
ATOM 760 C C . GLN A 1 92 ? 52.033 41.439 -97.527 1.00 65.94 92 GLN A C 1
ATOM 762 O O . GLN A 1 92 ? 52.986 41.352 -96.750 1.00 65.94 92 GLN A O 1
ATOM 767 N N . ARG A 1 93 ? 51.932 40.629 -98.587 1.00 66.88 93 ARG A N 1
ATOM 768 C CA . ARG A 1 93 ? 52.980 39.679 -98.990 1.00 66.88 93 ARG A CA 1
ATOM 769 C C . ARG A 1 93 ? 54.238 40.414 -99.432 1.00 66.88 93 ARG A C 1
ATOM 771 O O . ARG A 1 93 ? 55.338 39.991 -99.075 1.00 66.88 93 ARG A O 1
ATOM 778 N N . GLU A 1 94 ? 54.076 41.486 -100.188 1.00 67.44 94 GLU A N 1
ATOM 779 C CA . GLU A 1 94 ? 55.166 42.307 -100.698 1.00 67.44 94 GLU A CA 1
ATOM 780 C C . GLU A 1 94 ? 55.800 43.158 -99.589 1.00 67.44 94 GLU A C 1
ATOM 782 O O . GLU A 1 94 ? 57.025 43.197 -99.482 1.00 67.44 94 GLU A O 1
ATOM 787 N N . GLU A 1 95 ? 55.003 43.696 -98.659 1.00 69.62 95 GLU A N 1
ATOM 788 C CA . GLU A 1 95 ? 55.496 44.339 -97.434 1.00 69.62 95 GLU A CA 1
ATOM 789 C C . GLU A 1 95 ? 56.287 43.371 -96.547 1.00 69.62 95 GLU A C 1
ATOM 791 O O . GLU A 1 95 ? 57.386 43.706 -96.103 1.00 69.62 95 GLU A O 1
ATOM 796 N N . MET A 1 96 ? 55.795 42.145 -96.331 1.00 69.19 96 MET A N 1
ATOM 797 C CA . MET A 1 96 ? 56.545 41.131 -95.582 1.00 69.19 96 MET A CA 1
ATOM 798 C C . MET A 1 96 ? 57.823 40.701 -96.307 1.00 69.19 96 MET A C 1
ATOM 800 O O . MET A 1 96 ? 58.844 40.475 -95.658 1.00 69.19 96 MET A O 1
ATOM 804 N N . ARG A 1 97 ? 57.799 40.589 -97.642 1.00 72.50 97 ARG A N 1
ATOM 805 C CA . ARG A 1 97 ? 58.994 40.285 -98.443 1.00 72.50 97 ARG A CA 1
ATOM 806 C C . ARG A 1 97 ? 60.024 41.406 -98.320 1.00 72.50 97 ARG A C 1
ATOM 808 O O . ARG A 1 97 ? 61.186 41.124 -98.043 1.00 72.50 97 ARG A O 1
ATOM 815 N N . ARG A 1 98 ? 59.593 42.663 -98.441 1.00 75.44 98 ARG A N 1
ATOM 816 C CA . ARG A 1 98 ? 60.444 43.850 -98.294 1.00 75.44 98 ARG A CA 1
ATOM 817 C C . ARG A 1 98 ? 61.010 43.971 -96.879 1.00 75.44 98 ARG A C 1
ATOM 819 O O . ARG A 1 98 ? 62.189 44.268 -96.737 1.00 75.44 98 ARG A O 1
ATOM 826 N N . ALA A 1 99 ? 60.218 43.676 -95.846 1.00 71.69 99 ALA A N 1
ATOM 827 C CA . ALA A 1 99 ? 60.665 43.673 -94.453 1.00 71.69 99 ALA A CA 1
ATOM 828 C C . ALA A 1 99 ? 61.699 42.568 -94.166 1.00 71.69 99 ALA A C 1
ATOM 830 O O . ALA A 1 99 ? 62.708 42.831 -93.517 1.00 71.69 99 ALA A O 1
ATOM 831 N N . LYS A 1 100 ? 61.512 41.357 -94.712 1.00 73.62 100 LYS A N 1
ATOM 832 C CA . LYS A 1 100 ? 62.496 40.261 -94.609 1.00 73.62 100 LYS A CA 1
ATOM 833 C C . LYS A 1 100 ? 63.802 40.581 -95.334 1.00 73.62 100 LYS A C 1
ATOM 835 O O . LYS A 1 100 ? 64.874 40.319 -94.800 1.00 73.62 100 LYS A O 1
ATOM 840 N N . LEU A 1 101 ? 63.719 41.168 -96.530 1.00 75.00 101 LEU A N 1
ATOM 841 C CA . LEU A 1 101 ? 64.900 41.608 -97.276 1.00 75.00 101 LEU A CA 1
ATOM 842 C C . LEU A 1 101 ? 65.617 42.757 -96.557 1.00 75.00 101 LEU A C 1
ATOM 844 O O . LEU A 1 101 ? 66.842 42.790 -96.558 1.00 75.00 101 LEU A O 1
ATOM 848 N N . ARG A 1 102 ? 64.879 43.660 -95.893 1.00 77.00 102 ARG A N 1
ATOM 849 C CA . ARG A 1 102 ? 65.455 44.741 -95.075 1.00 77.00 102 ARG A CA 1
ATOM 850 C C . ARG A 1 102 ? 66.184 44.206 -93.847 1.00 77.00 102 ARG A C 1
ATOM 852 O O . ARG A 1 102 ? 67.282 44.659 -93.563 1.00 77.00 102 ARG A O 1
ATOM 859 N N . PHE A 1 103 ? 65.609 43.217 -93.169 1.00 76.81 103 PHE A N 1
ATOM 860 C CA . PHE A 1 103 ? 66.260 42.539 -92.050 1.00 76.81 103 PHE A CA 1
ATOM 861 C C . PHE A 1 103 ? 67.559 41.833 -92.482 1.00 76.81 103 PHE A C 1
ATOM 863 O O . PHE A 1 103 ? 68.579 41.960 -91.814 1.00 76.81 103 PHE A O 1
ATOM 870 N N . LEU A 1 104 ? 67.549 41.141 -93.630 1.00 74.25 104 LEU A N 1
ATOM 871 C CA . LEU A 1 104 ? 68.751 40.499 -94.175 1.00 74.25 104 LEU A CA 1
ATOM 872 C C . LEU A 1 104 ? 69.821 41.522 -94.593 1.00 74.25 104 LEU A C 1
ATOM 874 O O . LEU A 1 104 ? 71.004 41.272 -94.406 1.00 74.25 104 LEU A O 1
ATOM 878 N N . PHE A 1 105 ? 69.413 42.680 -95.115 1.00 76.56 105 PHE A N 1
ATOM 879 C CA . PHE A 1 105 ? 70.328 43.776 -95.436 1.00 76.56 105 PHE A CA 1
ATOM 880 C C . PHE A 1 105 ? 71.001 44.338 -94.173 1.00 76.56 105 PHE A C 1
ATOM 882 O O . PHE A 1 105 ? 72.223 44.411 -94.116 1.00 76.56 105 PHE A O 1
ATOM 889 N N . ASN A 1 106 ? 70.222 44.631 -93.125 1.00 74.31 106 ASN A N 1
ATOM 890 C CA . ASN A 1 106 ? 70.745 45.139 -91.851 1.00 74.31 106 ASN A CA 1
ATOM 891 C C . ASN A 1 106 ? 71.674 44.137 -91.135 1.00 74.31 106 ASN A C 1
ATOM 893 O O . ASN A 1 106 ? 72.532 44.545 -90.366 1.00 74.31 106 ASN A O 1
ATOM 897 N N . MET A 1 107 ? 71.511 42.829 -91.366 1.00 74.44 107 MET A N 1
ATOM 898 C CA . MET A 1 107 ? 72.394 41.801 -90.796 1.00 74.44 107 MET A CA 1
ATOM 899 C C . MET A 1 107 ? 73.832 41.885 -91.334 1.00 74.44 107 MET A C 1
ATOM 901 O O . MET A 1 107 ? 74.763 41.457 -90.654 1.00 74.44 107 MET A O 1
ATOM 905 N N . HIS A 1 108 ? 74.012 42.401 -92.551 1.00 73.56 108 HIS A N 1
ATOM 906 C CA . HIS A 1 108 ? 75.307 42.448 -93.233 1.00 73.56 108 HIS A CA 1
ATOM 907 C C . HIS A 1 108 ? 75.905 43.863 -93.331 1.00 73.56 108 HIS A C 1
ATOM 909 O O . HIS A 1 108 ? 77.086 43.978 -93.635 1.00 73.56 108 HIS A O 1
ATOM 915 N N . ASP A 1 109 ? 75.113 44.902 -93.057 1.00 75.69 109 ASP A N 1
ATOM 916 C CA . ASP A 1 109 ? 75.528 46.306 -92.902 1.00 75.69 109 ASP A CA 1
ATOM 917 C C . ASP A 1 109 ? 75.896 46.552 -91.427 1.00 75.69 109 ASP A C 1
ATOM 919 O O . ASP A 1 109 ? 75.027 46.823 -90.586 1.00 75.69 109 ASP A O 1
ATOM 923 N N . THR A 1 110 ? 77.175 46.346 -91.098 1.00 65.38 110 THR A N 1
ATOM 924 C CA . THR A 1 110 ? 77.666 46.301 -89.711 1.00 65.38 110 THR A CA 1
ATOM 925 C C . THR A 1 110 ? 78.032 47.666 -89.138 1.00 65.38 110 THR A C 1
ATOM 927 O O . THR A 1 110 ? 78.033 47.826 -87.912 1.00 65.38 110 THR A O 1
ATOM 930 N N . ASP A 1 111 ? 78.321 48.654 -89.982 1.00 67.94 111 ASP A N 1
ATOM 931 C CA . ASP A 1 111 ? 78.703 50.007 -89.565 1.00 67.94 111 ASP A CA 1
ATOM 932 C C . ASP A 1 111 ? 77.546 51.028 -89.602 1.00 67.94 111 ASP A C 1
ATOM 934 O O . ASP A 1 111 ? 77.698 52.155 -89.117 1.00 67.94 111 ASP A O 1
ATOM 938 N N . ASN A 1 112 ? 76.350 50.590 -90.014 1.00 66.62 112 ASN A N 1
ATOM 939 C CA . ASN A 1 112 ? 75.116 51.372 -90.099 1.00 66.62 112 ASN A CA 1
ATOM 940 C C . ASN A 1 112 ? 75.172 52.516 -91.119 1.00 66.62 112 ASN A C 1
ATOM 942 O O . ASN A 1 112 ? 74.437 53.502 -90.966 1.00 66.62 112 ASN A O 1
ATOM 946 N N . ASP A 1 113 ? 76.015 52.410 -92.142 1.00 68.94 113 ASP A N 1
ATOM 947 C CA . ASP A 1 113 ? 76.139 53.434 -93.176 1.00 68.94 113 ASP A CA 1
ATOM 948 C C . ASP A 1 113 ? 75.080 53.296 -94.297 1.00 68.94 113 ASP A C 1
ATOM 950 O O . ASP A 1 113 ? 74.915 54.192 -95.133 1.00 68.94 113 ASP A O 1
ATOM 954 N N . GLY A 1 114 ? 74.284 52.217 -94.267 1.00 68.50 114 GLY A N 1
ATOM 955 C CA . GLY A 1 114 ? 73.208 51.949 -95.221 1.00 68.50 114 GLY A CA 1
ATOM 956 C C . GLY A 1 114 ? 73.685 51.372 -96.557 1.00 68.50 114 GLY A C 1
ATOM 957 O O . GLY A 1 114 ? 72.886 51.304 -97.504 1.00 68.50 114 GLY A O 1
ATOM 958 N N . THR A 1 115 ? 74.949 50.954 -96.638 1.00 71.12 115 THR A N 1
ATOM 959 C CA . THR A 1 115 ? 75.615 50.458 -97.839 1.00 71.12 115 THR A CA 1
ATOM 960 C C . THR A 1 115 ? 76.471 49.240 -97.500 1.00 71.12 115 THR A C 1
ATOM 962 O O . THR A 1 115 ? 77.459 49.337 -96.799 1.00 71.12 115 THR A O 1
ATOM 965 N N . ILE A 1 116 ? 76.167 48.072 -98.072 1.00 73.75 116 ILE A N 1
ATOM 966 C CA . ILE A 1 116 ? 77.034 46.903 -97.867 1.00 73.75 116 ILE A CA 1
ATOM 967 C C . ILE A 1 116 ? 78.293 47.091 -98.710 1.00 73.75 116 ILE A C 1
ATOM 969 O O . ILE A 1 116 ? 78.252 46.971 -99.945 1.00 73.75 116 ILE A O 1
ATOM 973 N N . THR A 1 117 ? 79.404 47.391 -98.046 1.00 75.19 117 THR A N 1
ATOM 974 C CA . THR A 1 117 ? 80.693 47.609 -98.701 1.00 75.19 117 THR A CA 1
ATOM 975 C C . THR A 1 117 ? 81.289 46.292 -99.209 1.00 75.19 117 THR A C 1
ATOM 977 O O . THR A 1 117 ? 80.962 45.191 -98.752 1.00 75.19 117 THR A O 1
ATOM 980 N N . LEU A 1 118 ? 82.218 46.382 -100.168 1.00 72.62 118 LEU A N 1
ATOM 981 C CA . LEU A 1 118 ? 82.948 45.215 -100.677 1.00 72.62 118 LEU A CA 1
ATOM 982 C C . LEU A 1 118 ? 83.695 44.470 -99.557 1.00 72.62 118 LEU A C 1
ATOM 984 O O . LEU A 1 118 ? 83.841 43.249 -99.609 1.00 72.62 118 LEU A O 1
ATOM 988 N N . GLU A 1 119 ? 84.180 45.194 -98.548 1.00 70.88 119 GLU A N 1
ATOM 989 C CA . GLU A 1 119 ? 84.925 44.613 -97.433 1.00 70.88 119 GLU A CA 1
ATOM 990 C C . GLU A 1 119 ? 84.016 43.830 -96.480 1.00 70.88 119 GLU A C 1
ATOM 992 O O . GLU A 1 119 ? 84.379 42.717 -96.091 1.00 70.88 119 GLU A O 1
ATOM 997 N N . GLU A 1 120 ? 82.816 44.337 -96.192 1.00 73.00 120 GLU A N 1
ATOM 998 C CA . GLU A 1 120 ? 81.804 43.635 -95.393 1.00 73.00 120 GLU A CA 1
ATOM 999 C C . GLU A 1 120 ? 81.259 42.404 -96.124 1.00 73.00 120 GLU A C 1
ATOM 1001 O O . GLU A 1 120 ? 81.238 41.307 -95.561 1.00 73.00 120 GLU A O 1
ATOM 1006 N N . TYR A 1 121 ? 80.919 42.525 -97.413 1.00 75.88 121 TYR A N 1
ATOM 1007 C CA . TYR A 1 121 ? 80.470 41.381 -98.214 1.00 75.88 121 TYR A CA 1
ATOM 1008 C C . TYR A 1 121 ? 81.559 40.305 -98.337 1.00 75.88 121 TYR A C 1
ATOM 1010 O O . TYR A 1 121 ? 81.279 39.108 -98.219 1.00 75.88 121 TYR A O 1
ATOM 1018 N N . ARG A 1 122 ? 82.829 40.710 -98.495 1.00 73.69 122 ARG A N 1
ATOM 1019 C CA . ARG A 1 122 ? 83.965 39.779 -98.490 1.00 73.69 122 ARG A CA 1
ATOM 1020 C C . ARG A 1 122 ? 84.106 39.076 -97.143 1.00 73.69 122 ARG A C 1
ATOM 1022 O O . ARG A 1 122 ? 84.367 37.876 -97.135 1.00 73.69 122 ARG A O 1
ATOM 1029 N N . HIS A 1 123 ? 83.911 39.779 -96.027 1.00 72.19 123 HIS A N 1
ATOM 1030 C CA . HIS A 1 123 ? 83.968 39.174 -94.697 1.00 72.19 123 HIS A CA 1
ATOM 1031 C C . HIS A 1 123 ? 82.881 38.106 -94.507 1.00 72.19 123 HIS A C 1
ATOM 1033 O O . HIS A 1 123 ? 83.187 37.007 -94.048 1.00 72.19 123 HIS A O 1
ATOM 1039 N N . VAL A 1 124 ? 81.649 38.366 -94.963 1.00 72.75 124 VAL A N 1
ATOM 1040 C CA . VAL A 1 124 ? 80.536 37.397 -94.924 1.00 72.75 124 VAL A CA 1
ATOM 1041 C C . VAL A 1 124 ? 80.828 36.163 -95.791 1.00 72.75 124 VAL A C 1
ATOM 1043 O O . VAL A 1 124 ? 80.633 35.029 -95.348 1.00 72.75 124 VAL A O 1
ATOM 1046 N N . VAL A 1 125 ? 81.329 36.357 -97.017 1.00 72.50 125 VAL A N 1
ATOM 1047 C CA . VAL A 1 125 ? 81.706 35.259 -97.930 1.00 72.50 125 VAL A CA 1
ATOM 1048 C C . VAL A 1 125 ? 82.876 34.447 -97.363 1.00 72.50 125 VAL A C 1
ATOM 1050 O O . VAL A 1 125 ? 82.873 33.219 -97.452 1.00 72.50 125 VAL A O 1
ATOM 1053 N N . GLU A 1 126 ? 83.853 35.101 -96.731 1.00 72.88 126 GLU A N 1
ATOM 1054 C CA . GLU A 1 126 ? 84.936 34.431 -96.010 1.00 72.88 126 GLU A CA 1
ATOM 1055 C C . GLU A 1 126 ? 84.398 33.611 -94.827 1.00 72.88 126 GLU A C 1
ATOM 1057 O O . GLU A 1 126 ? 84.771 32.447 -94.706 1.00 72.88 126 GLU A O 1
ATOM 1062 N N . GLU A 1 127 ? 83.500 34.141 -93.990 1.00 72.06 127 GLU A N 1
ATOM 1063 C CA . GLU A 1 127 ? 82.950 33.441 -92.812 1.00 72.06 127 GLU A CA 1
ATOM 1064 C C . GLU A 1 127 ? 82.114 32.207 -93.212 1.00 72.06 127 GLU A C 1
ATOM 1066 O O . GLU A 1 127 ? 82.277 31.121 -92.643 1.00 72.06 127 GLU A O 1
ATOM 1071 N N . LEU A 1 128 ? 81.312 32.324 -94.279 1.00 69.62 128 LEU A N 1
ATOM 1072 C CA . LEU A 1 128 ? 80.547 31.217 -94.868 1.00 69.62 128 LEU A CA 1
ATOM 1073 C C . LEU A 1 128 ? 81.445 30.122 -95.463 1.00 69.62 128 LEU A C 1
ATOM 1075 O O . LEU A 1 128 ? 81.149 28.933 -95.320 1.00 69.62 128 LEU A O 1
ATOM 1079 N N . LEU A 1 129 ? 82.562 30.501 -96.091 1.00 69.38 129 LEU A N 1
ATOM 1080 C CA . LEU A 1 129 ? 83.510 29.567 -96.708 1.00 69.38 129 LEU A CA 1
ATOM 1081 C C . LEU A 1 129 ? 84.588 29.053 -95.733 1.00 69.38 129 LEU A C 1
ATOM 1083 O O . LEU A 1 129 ? 85.256 28.062 -96.034 1.00 69.38 129 LEU A O 1
ATOM 1087 N N . SER A 1 130 ? 84.728 29.650 -94.544 1.00 64.12 130 SER A N 1
ATOM 1088 C CA . SER A 1 130 ? 85.745 29.299 -93.535 1.00 64.12 130 SER A CA 1
ATOM 1089 C C . SER A 1 130 ? 85.588 27.888 -92.957 1.00 64.12 130 SER A C 1
ATOM 1091 O O . SER A 1 130 ? 86.562 27.305 -92.481 1.00 64.12 130 SER A O 1
ATOM 1093 N N . ARG A 1 131 ? 84.380 27.303 -92.997 1.00 61.62 131 ARG A N 1
ATOM 1094 C CA . ARG A 1 131 ? 84.129 25.920 -92.534 1.00 61.62 131 ARG A CA 1
ATOM 1095 C C . ARG A 1 131 ? 84.378 24.858 -93.604 1.00 61.62 131 ARG A C 1
ATOM 1097 O O . ARG A 1 131 ? 84.625 23.699 -93.275 1.00 61.62 131 ARG A O 1
ATOM 1104 N N . SER A 1 132 ? 84.360 25.237 -94.877 1.00 56.00 132 SER A N 1
ATOM 1105 C CA . SER A 1 132 ? 84.795 24.395 -95.989 1.00 56.00 132 SER A CA 1
ATOM 1106 C C . SER A 1 132 ? 86.304 24.557 -96.160 1.00 56.00 132 SER A C 1
ATOM 1108 O O . SER A 1 132 ? 86.750 25.420 -96.905 1.00 56.00 132 SER A O 1
ATOM 1110 N N . GLY A 1 133 ? 87.100 23.749 -95.449 1.00 57.62 133 GLY A N 1
ATOM 1111 C CA . GLY A 1 133 ? 88.573 23.821 -95.381 1.00 57.62 133 GLY A CA 1
ATOM 1112 C C . GLY A 1 133 ? 89.354 23.582 -96.690 1.00 57.62 133 GLY A C 1
ATOM 1113 O O . GLY A 1 133 ? 90.437 23.008 -96.649 1.00 57.62 133 GLY A O 1
ATOM 1114 N N . ALA A 1 134 ? 88.819 23.987 -97.844 1.00 56.09 134 ALA A N 1
ATOM 1115 C CA . ALA A 1 134 ? 89.357 23.759 -99.183 1.00 56.09 134 ALA A CA 1
ATOM 1116 C C . ALA A 1 134 ? 89.564 25.043 -100.017 1.00 56.09 134 ALA A C 1
ATOM 1118 O O . ALA A 1 134 ? 90.033 24.948 -101.148 1.00 56.09 134 ALA A O 1
ATOM 1119 N N . LEU A 1 135 ? 89.243 26.236 -99.499 1.00 57.72 135 LEU A N 1
ATOM 1120 C CA . LEU A 1 135 ? 89.345 27.498 -100.246 1.00 57.72 135 LEU A CA 1
ATOM 1121 C C . LEU A 1 135 ? 90.215 28.510 -99.487 1.00 57.72 135 LEU A C 1
ATOM 1123 O O . LEU A 1 135 ? 89.975 28.806 -98.320 1.00 57.72 135 LEU A O 1
ATOM 1127 N N . GLY A 1 136 ? 91.262 29.018 -100.143 1.00 61.69 136 GLY A N 1
ATOM 1128 C CA . GLY A 1 136 ? 92.135 30.052 -99.582 1.00 61.69 136 GLY A CA 1
ATOM 1129 C C . GLY A 1 136 ? 91.473 31.431 -99.626 1.00 61.69 136 GLY A C 1
ATOM 1130 O O . GLY A 1 136 ? 90.645 31.685 -100.501 1.00 61.69 136 GLY A O 1
ATOM 1131 N N . ARG A 1 137 ? 91.874 32.344 -98.725 1.00 61.38 137 ARG A N 1
ATOM 1132 C CA . ARG A 1 137 ? 91.384 33.743 -98.668 1.00 61.38 137 ARG A CA 1
ATOM 1133 C C . ARG A 1 137 ? 91.334 34.436 -100.037 1.00 61.38 137 ARG A C 1
ATOM 1135 O O . ARG A 1 137 ? 90.455 35.253 -100.278 1.00 61.38 137 ARG A O 1
ATOM 1142 N N . GLU A 1 138 ? 92.240 34.095 -100.953 1.00 65.12 138 GLU A N 1
ATOM 1143 C CA . GLU A 1 138 ? 92.272 34.690 -102.294 1.00 65.12 138 GLU A CA 1
ATOM 1144 C C . GLU A 1 138 ? 91.108 34.259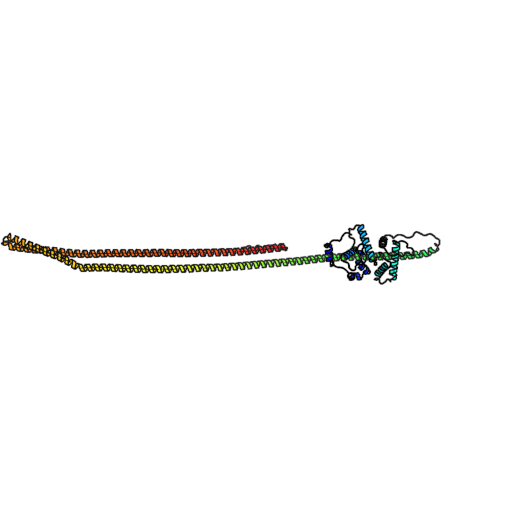 -103.201 1.00 65.12 138 GLU A C 1
ATOM 1146 O O . GLU A 1 138 ? 90.655 35.048 -104.026 1.00 65.12 138 GLU A O 1
ATOM 1151 N N . THR A 1 139 ? 90.572 33.046 -103.040 1.00 68.12 139 THR A N 1
ATOM 1152 C CA . THR A 1 139 ? 89.442 32.564 -103.852 1.00 68.12 139 THR A CA 1
ATOM 1153 C C . THR A 1 139 ? 88.117 33.159 -103.377 1.00 68.12 139 THR A C 1
AT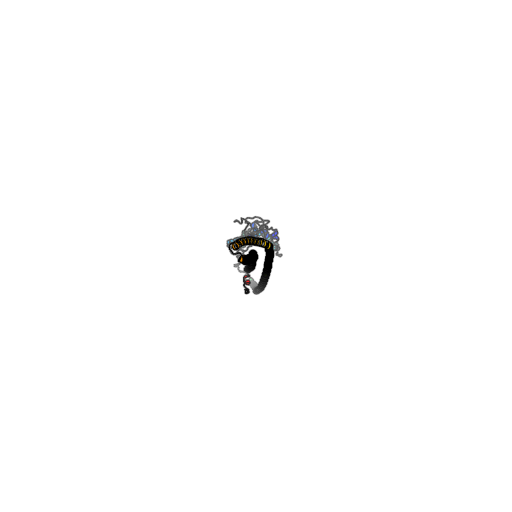OM 1155 O O . THR A 1 139 ? 87.287 33.526 -104.202 1.00 68.12 139 THR A O 1
ATOM 1158 N N . ALA A 1 140 ? 87.944 33.329 -102.062 1.00 64.44 140 ALA A N 1
ATOM 1159 C CA . ALA A 1 140 ? 86.797 34.038 -101.488 1.00 64.44 140 ALA A CA 1
ATOM 1160 C C . ALA A 1 140 ? 86.774 35.515 -101.921 1.00 64.44 140 ALA A C 1
ATOM 1162 O O . ALA A 1 140 ? 85.726 36.025 -102.312 1.00 64.44 140 ALA A O 1
ATOM 1163 N N . LYS A 1 141 ? 87.949 36.161 -101.957 1.00 68.25 141 LYS A N 1
ATOM 1164 C CA . LYS A 1 141 ? 88.113 37.518 -102.490 1.00 68.25 141 LYS A CA 1
ATOM 1165 C C . LYS A 1 141 ? 87.685 37.617 -103.960 1.00 68.25 141 LYS A C 1
ATOM 1167 O O . LYS A 1 141 ? 86.898 38.490 -104.295 1.00 68.25 141 LYS A O 1
ATOM 1172 N N . GLY A 1 142 ? 88.106 36.676 -104.809 1.00 71.62 142 GLY A N 1
ATOM 1173 C CA . GLY A 1 142 ? 87.710 36.656 -106.224 1.00 71.62 142 GLY A CA 1
ATOM 1174 C C . GLY A 1 142 ? 86.212 36.418 -106.465 1.00 71.62 142 GLY A C 1
ATOM 1175 O O . GLY A 1 142 ? 85.654 36.976 -107.405 1.00 71.62 142 GLY A O 1
ATOM 1176 N N . ILE A 1 143 ? 85.549 35.623 -105.617 1.00 72.06 143 ILE A N 1
ATOM 1177 C CA . ILE A 1 143 ? 84.096 35.392 -105.697 1.00 72.06 143 ILE A CA 1
ATOM 1178 C C . ILE A 1 143 ? 83.325 36.645 -105.264 1.00 72.06 143 ILE A C 1
ATOM 1180 O O . ILE A 1 143 ? 82.385 37.044 -105.949 1.00 72.06 143 ILE A O 1
ATOM 1184 N N . ALA A 1 144 ? 83.741 37.282 -104.164 1.00 69.50 144 ALA A N 1
ATOM 1185 C CA . ALA A 1 144 ? 83.127 38.513 -103.677 1.00 69.50 144 ALA A CA 1
ATOM 1186 C C . ALA A 1 144 ? 83.286 39.664 -104.687 1.00 69.50 144 ALA A C 1
ATOM 1188 O O . ALA A 1 144 ? 82.298 40.317 -105.019 1.00 69.50 144 ALA A O 1
ATOM 1189 N N . ASP A 1 145 ? 84.488 39.846 -105.246 1.00 70.44 145 ASP A N 1
ATOM 1190 C CA . ASP A 1 145 ? 84.777 40.869 -106.259 1.00 70.44 145 ASP A CA 1
ATOM 1191 C C . ASP A 1 145 ? 83.950 40.645 -107.545 1.00 70.44 145 ASP A C 1
ATOM 1193 O O . ASP A 1 145 ? 83.420 41.599 -108.116 1.00 70.44 145 ASP A O 1
ATOM 1197 N N . ALA A 1 146 ? 83.787 39.390 -107.990 1.00 71.06 146 ALA A N 1
ATOM 1198 C CA . ALA A 1 146 ? 83.005 39.051 -109.185 1.00 71.06 146 ALA A CA 1
ATOM 1199 C C . ALA A 1 146 ? 81.497 39.284 -108.997 1.00 71.06 146 ALA A C 1
ATOM 1201 O O . ALA A 1 146 ? 80.861 39.890 -109.860 1.00 71.06 146 ALA A O 1
ATOM 1202 N N . ALA A 1 147 ? 80.937 38.861 -107.859 1.00 70.31 147 ALA A N 1
ATOM 1203 C CA . ALA A 1 147 ? 79.531 39.095 -107.532 1.00 70.31 147 ALA A CA 1
ATOM 1204 C C . ALA A 1 147 ? 79.236 40.595 -107.369 1.00 70.31 147 ALA A C 1
ATOM 1206 O O . ALA A 1 147 ? 78.206 41.089 -107.823 1.00 70.31 147 ALA A O 1
ATOM 1207 N N . MET A 1 148 ? 80.168 41.349 -106.787 1.00 68.62 148 MET A N 1
ATOM 1208 C CA . MET A 1 148 ? 80.034 42.795 -106.630 1.00 68.62 148 MET A CA 1
ATOM 1209 C C . MET A 1 148 ? 80.072 43.548 -107.961 1.00 68.62 148 MET A C 1
ATOM 1211 O O . MET A 1 148 ? 79.292 44.481 -108.155 1.00 68.62 148 MET A O 1
ATOM 1215 N N . LEU A 1 149 ? 80.904 43.105 -108.909 1.00 69.19 149 LEU A N 1
ATOM 1216 C CA . LEU A 1 149 ? 80.918 43.644 -110.271 1.00 69.19 149 LEU A CA 1
ATOM 1217 C C . LEU A 1 149 ? 79.605 43.369 -111.019 1.00 69.19 149 LEU A C 1
ATOM 1219 O O . LEU A 1 149 ? 79.122 44.220 -111.768 1.00 69.19 149 LEU A O 1
ATOM 1223 N N . GLU A 1 150 ? 79.018 42.190 -110.813 1.00 70.62 150 GLU A N 1
ATOM 1224 C CA . GLU A 1 150 ? 77.744 41.799 -111.418 1.00 70.62 150 GLU A CA 1
ATOM 1225 C C . GLU A 1 150 ? 76.595 42.670 -110.886 1.00 70.62 150 GLU A C 1
ATOM 1227 O O . GLU A 1 150 ? 75.845 43.257 -111.670 1.00 70.62 150 GLU A O 1
ATOM 1232 N N . VAL A 1 151 ? 76.540 42.884 -109.568 1.00 68.12 151 VAL A N 1
ATOM 1233 C CA . VAL A 1 151 ? 75.575 43.791 -108.927 1.00 68.12 151 VAL A CA 1
ATOM 1234 C C . VAL A 1 151 ? 75.763 45.242 -109.388 1.00 68.12 151 VAL A C 1
ATOM 1236 O O . VAL A 1 151 ? 74.772 45.922 -109.675 1.00 68.12 151 VAL A O 1
ATOM 1239 N N . ALA A 1 152 ? 77.006 45.715 -109.525 1.00 62.00 152 ALA A N 1
ATOM 1240 C CA . ALA A 1 152 ? 77.302 47.051 -110.044 1.00 62.00 152 ALA A CA 1
ATOM 1241 C C . ALA A 1 152 ? 76.822 47.222 -111.499 1.00 62.00 152 ALA A C 1
ATOM 1243 O O . ALA A 1 152 ? 76.228 48.251 -111.836 1.00 62.00 152 ALA A O 1
ATOM 1244 N N . SER A 1 153 ? 76.978 46.187 -112.337 1.00 62.56 153 SER A N 1
ATOM 1245 C CA . SER A 1 153 ? 76.515 46.194 -113.733 1.00 62.56 153 SER A CA 1
ATOM 1246 C C . SER A 1 153 ? 74.986 46.274 -113.869 1.00 62.56 153 SER A C 1
ATOM 1248 O O . SER A 1 153 ? 74.482 46.945 -114.772 1.00 62.56 153 SER A O 1
ATOM 1250 N N . ILE A 1 154 ? 74.248 45.655 -112.941 1.00 64.19 154 ILE A N 1
ATOM 1251 C CA . ILE A 1 154 ? 72.775 45.612 -112.913 1.00 64.19 154 ILE A CA 1
ATOM 1252 C C . ILE A 1 154 ? 72.179 46.903 -112.328 1.00 64.19 154 ILE A C 1
ATOM 1254 O O . ILE A 1 154 ? 71.121 47.386 -112.756 1.00 64.19 154 ILE A O 1
ATOM 1258 N N . SER A 1 155 ? 72.854 47.475 -111.333 1.00 59.44 155 SER A N 1
ATOM 1259 C CA . SER A 1 155 ? 72.282 48.533 -110.500 1.00 59.44 155 SER A CA 1
ATOM 1260 C C . SER A 1 155 ? 72.615 49.937 -111.005 1.00 59.44 155 SER A C 1
ATOM 1262 O O . SER A 1 155 ? 71.726 50.789 -111.025 1.00 59.44 155 SER A O 1
ATOM 1264 N N . VAL A 1 156 ? 73.851 50.159 -111.472 1.00 58.94 156 VAL A N 1
ATOM 1265 C CA . VAL A 1 156 ? 74.390 51.498 -111.800 1.00 58.94 156 VAL A CA 1
ATOM 1266 C C . VAL A 1 156 ? 74.713 51.663 -113.296 1.00 58.94 156 VAL A C 1
ATOM 1268 O O . VAL A 1 156 ? 74.888 52.781 -113.774 1.00 58.94 156 VAL A O 1
ATOM 1271 N N . GLY A 1 157 ? 74.708 50.576 -114.077 1.00 60.00 157 GLY A N 1
ATOM 1272 C CA . GLY A 1 157 ? 75.086 50.602 -115.495 1.00 60.00 157 GLY A CA 1
ATOM 1273 C C . GLY A 1 157 ? 76.610 50.688 -115.702 1.00 60.00 157 GLY A C 1
ATOM 1274 O O . GLY A 1 157 ? 77.370 50.517 -114.750 1.00 60.00 157 GLY A O 1
ATOM 1275 N N . PRO A 1 158 ? 77.103 50.889 -116.941 1.00 54.75 158 PRO A N 1
ATOM 1276 C CA . PRO A 1 158 ? 78.537 50.831 -117.237 1.00 54.75 158 PRO A CA 1
ATOM 1277 C C . PRO A 1 158 ? 79.317 51.966 -116.547 1.00 54.75 158 PRO A C 1
ATOM 1279 O O . PRO A 1 158 ? 79.199 53.128 -116.936 1.00 54.75 158 PRO A O 1
ATOM 1282 N N . MET A 1 159 ? 80.135 51.606 -115.552 1.00 49.91 159 MET A N 1
ATOM 1283 C CA . MET A 1 159 ? 81.002 52.520 -114.795 1.00 49.91 159 MET A CA 1
ATOM 1284 C C . MET A 1 159 ? 82.224 52.974 -115.606 1.00 49.91 159 MET A C 1
ATOM 1286 O O . MET A 1 159 ? 82.782 52.212 -116.403 1.00 49.91 159 MET A O 1
ATOM 1290 N N . LYS A 1 160 ? 82.655 54.227 -115.410 1.00 51.72 160 LYS A N 1
ATOM 1291 C CA . LYS A 1 160 ? 83.891 54.770 -116.007 1.00 51.72 160 LYS A CA 1
ATOM 1292 C C . LYS A 1 160 ? 85.132 54.294 -115.227 1.00 51.72 160 LYS A C 1
ATOM 1294 O O . LYS A 1 160 ? 85.002 53.964 -114.055 1.00 51.72 160 LYS A O 1
ATOM 1299 N N . PRO A 1 161 ? 86.343 54.298 -115.824 1.00 50.28 161 PRO A N 1
ATOM 1300 C CA . PRO A 1 161 ? 87.538 53.678 -115.227 1.00 50.28 161 PRO A CA 1
ATOM 1301 C C . PRO A 1 161 ? 87.984 54.222 -113.856 1.00 50.28 161 PRO A C 1
ATOM 1303 O O . PRO A 1 161 ? 88.779 53.560 -113.201 1.00 50.28 161 PRO A O 1
ATOM 1306 N N . ASP A 1 162 ? 87.476 55.386 -113.436 1.00 52.31 162 ASP A N 1
ATOM 1307 C CA . ASP A 1 162 ? 87.816 56.061 -112.172 1.00 52.31 162 ASP A CA 1
ATOM 1308 C C . ASP A 1 162 ? 86.633 56.133 -111.175 1.00 52.31 162 ASP A C 1
ATOM 1310 O O . ASP A 1 162 ? 86.727 56.819 -110.158 1.00 52.31 162 ASP A O 1
ATOM 1314 N N . GLU A 1 163 ? 85.505 55.459 -111.440 1.00 54.34 163 GLU A N 1
ATOM 1315 C CA . GLU A 1 163 ? 84.366 55.392 -110.508 1.00 54.34 163 GLU A CA 1
ATOM 1316 C C . GLU A 1 163 ? 84.465 54.140 -109.625 1.00 54.34 163 GLU A C 1
ATOM 1318 O O . GLU A 1 163 ? 84.447 53.009 -110.109 1.00 54.34 163 GLU A O 1
ATOM 1323 N N . PHE A 1 164 ? 84.578 54.353 -108.313 1.00 57.97 164 PHE A N 1
ATOM 1324 C CA . PHE A 1 164 ? 84.603 53.291 -107.310 1.00 57.97 164 PHE A CA 1
ATOM 1325 C C . PHE A 1 164 ? 83.168 52.930 -106.905 1.00 57.97 164 PHE A C 1
ATOM 1327 O O . PHE A 1 164 ? 82.384 53.809 -106.550 1.00 57.97 164 PHE A O 1
ATOM 1334 N N . TYR A 1 165 ? 82.809 51.645 -106.969 1.00 64.44 165 TYR A N 1
ATOM 1335 C CA . TYR A 1 165 ? 81.508 51.174 -106.493 1.00 64.44 165 TYR A CA 1
ATOM 1336 C C . TYR A 1 165 ? 81.518 51.147 -104.961 1.00 64.44 165 TYR A C 1
ATOM 1338 O O . TYR A 1 165 ? 82.103 50.253 -104.357 1.00 64.44 165 TYR A O 1
ATOM 1346 N N . GLU A 1 166 ? 80.896 52.159 -104.356 1.00 58.94 166 GLU A N 1
ATOM 1347 C CA . GLU A 1 166 ? 80.944 52.420 -102.909 1.00 58.94 166 GLU A CA 1
ATOM 1348 C C . GLU A 1 166 ? 80.219 51.333 -102.082 1.00 58.94 166 GLU A C 1
ATOM 1350 O O . GLU A 1 166 ? 80.572 51.100 -100.933 1.00 58.94 166 GLU A O 1
ATOM 1355 N N . GLY A 1 167 ? 79.310 50.566 -102.701 1.00 66.56 167 GLY A N 1
ATOM 1356 C CA . GLY A 1 167 ? 78.740 49.326 -102.158 1.00 66.56 167 GLY A CA 1
ATOM 1357 C C . GLY A 1 167 ? 77.277 49.097 -102.568 1.00 66.56 167 GLY A C 1
ATOM 1358 O O . GLY A 1 167 ? 76.713 49.833 -103.383 1.00 66.56 167 GLY A O 1
ATOM 1359 N N . ILE A 1 168 ? 76.648 48.027 -102.069 1.00 71.88 168 ILE A N 1
ATOM 1360 C CA . ILE A 1 168 ? 75.239 47.702 -102.369 1.00 71.88 168 ILE A CA 1
ATOM 1361 C C . ILE A 1 168 ? 74.322 48.523 -101.462 1.00 71.88 168 ILE A C 1
ATOM 1363 O O . ILE A 1 168 ? 74.285 48.291 -100.258 1.00 71.88 168 ILE A O 1
ATOM 1367 N N . THR A 1 169 ? 73.509 49.413 -102.032 1.00 71.44 169 THR A N 1
ATOM 1368 C CA . THR A 1 169 ? 72.402 50.048 -101.294 1.00 71.44 169 THR A CA 1
ATOM 1369 C C . THR A 1 169 ? 71.178 49.127 -101.250 1.00 71.44 169 THR A C 1
ATOM 1371 O O . THR A 1 169 ? 71.016 48.239 -102.092 1.00 71.44 169 THR A O 1
ATOM 1374 N N . PHE A 1 170 ? 70.256 49.349 -100.311 1.00 68.38 170 PHE A N 1
ATOM 1375 C CA . PHE A 1 170 ? 69.050 48.517 -100.184 1.00 68.38 170 PHE A CA 1
ATOM 1376 C C . PHE A 1 170 ? 68.193 48.456 -101.472 1.00 68.38 170 PHE A C 1
ATOM 1378 O O . PHE A 1 170 ? 67.598 47.424 -101.782 1.00 68.38 170 PHE A O 1
ATOM 1385 N N . GLU A 1 171 ? 68.177 49.527 -102.270 1.00 65.94 171 GLU A N 1
ATOM 1386 C CA . GLU A 1 171 ? 67.475 49.564 -103.563 1.00 65.94 171 GLU A CA 1
ATOM 1387 C C . GLU A 1 171 ? 68.213 48.756 -104.656 1.00 65.94 171 GLU A C 1
ATOM 1389 O O . GLU A 1 171 ? 67.572 48.146 -105.512 1.00 65.94 171 GLU A O 1
ATOM 1394 N N . HIS A 1 172 ? 69.550 48.653 -104.603 1.00 69.75 172 HIS A N 1
ATOM 1395 C CA . HIS A 1 172 ? 70.329 47.750 -105.469 1.00 69.75 172 HIS A CA 1
ATOM 1396 C C . HIS A 1 172 ? 70.073 46.276 -105.113 1.00 69.75 172 HIS A C 1
ATOM 1398 O O . HIS A 1 172 ? 69.909 45.434 -105.998 1.00 69.75 172 HIS A O 1
ATOM 1404 N N . PHE A 1 173 ? 69.967 45.971 -103.816 1.00 66.44 173 PHE A N 1
ATOM 1405 C CA . PHE A 1 173 ? 69.684 44.626 -103.308 1.00 66.44 173 PHE A CA 1
ATOM 1406 C C . PHE A 1 173 ? 68.304 44.105 -103.750 1.00 66.44 173 PHE A C 1
ATOM 1408 O O . PHE A 1 173 ? 68.168 42.941 -104.131 1.00 66.44 173 PHE A O 1
ATOM 1415 N N . LEU A 1 174 ? 67.287 44.976 -103.783 1.00 67.06 174 LEU A N 1
ATOM 1416 C CA . LEU A 1 174 ? 65.952 44.636 -104.292 1.00 67.06 174 LEU A CA 1
ATOM 1417 C C . LEU A 1 174 ? 65.957 44.324 -105.800 1.00 67.06 174 LEU A C 1
ATOM 1419 O O . LEU A 1 174 ? 65.333 43.353 -106.226 1.00 67.06 174 LEU A O 1
ATOM 1423 N N . LYS A 1 175 ? 66.716 45.084 -106.597 1.00 64.38 175 LYS A N 1
ATOM 1424 C CA . LYS A 1 175 ? 66.751 44.977 -108.067 1.00 64.38 175 LYS A CA 1
ATOM 1425 C C . LYS A 1 175 ? 67.444 43.707 -108.582 1.00 64.38 175 LYS A C 1
ATOM 1427 O O . LYS A 1 175 ? 67.035 43.145 -109.595 1.00 64.38 175 LYS A O 1
ATOM 1432 N N . VAL A 1 176 ? 68.461 43.217 -107.869 1.00 61.31 176 VAL A N 1
ATOM 1433 C CA . VAL A 1 176 ? 69.165 41.957 -108.194 1.00 61.31 176 VAL A CA 1
ATOM 1434 C C . VAL A 1 176 ? 68.287 40.734 -107.899 1.00 61.31 176 VAL A C 1
ATOM 1436 O O . VAL A 1 176 ? 68.330 39.747 -108.633 1.00 61.31 176 VAL A O 1
ATOM 1439 N N . SER A 1 177 ? 67.421 40.812 -106.882 1.00 54.12 177 SER A N 1
ATOM 1440 C CA . SER A 1 177 ? 66.480 39.734 -106.551 1.00 54.12 177 SER A CA 1
ATOM 1441 C C . SER A 1 177 ? 65.326 39.593 -107.558 1.00 54.12 177 SER A C 1
ATOM 1443 O O . SER A 1 177 ? 64.669 38.551 -107.548 1.00 54.12 177 SER A O 1
ATOM 1445 N N . GLU A 1 178 ? 65.076 40.585 -108.419 1.00 55.44 178 GLU A N 1
ATOM 1446 C CA . GLU A 1 178 ? 64.035 40.533 -109.460 1.00 55.44 178 GLU A CA 1
ATOM 1447 C C . GLU A 1 178 ? 64.534 40.004 -110.825 1.00 55.44 178 GLU A C 1
ATOM 1449 O O . GLU A 1 178 ? 63.715 39.577 -111.633 1.00 55.44 178 GLU A O 1
ATOM 1454 N N . GLN A 1 179 ? 65.851 39.942 -111.093 1.00 48.41 179 GLN A N 1
ATOM 1455 C CA . GLN A 1 179 ? 66.398 39.555 -112.415 1.00 48.41 179 GLN A CA 1
ATOM 1456 C C . GLN A 1 179 ? 66.782 38.071 -112.591 1.00 48.41 179 GLN A C 1
ATOM 1458 O O . GLN A 1 179 ? 67.017 37.633 -113.715 1.00 48.41 179 GLN A O 1
ATOM 1463 N N . ILE A 1 180 ? 66.786 37.254 -111.532 1.00 50.59 180 ILE A N 1
ATOM 1464 C CA . ILE A 1 180 ? 67.171 35.823 -111.608 1.00 50.59 180 ILE A CA 1
ATOM 1465 C C . ILE A 1 180 ? 66.062 34.941 -112.237 1.00 50.59 180 ILE A C 1
ATOM 1467 O O . ILE A 1 180 ? 66.250 33.742 -112.442 1.00 50.59 180 ILE A O 1
ATOM 1471 N N . GLN A 1 181 ? 64.908 35.514 -112.601 1.00 39.09 181 GLN A N 1
ATOM 1472 C CA . GLN A 1 181 ? 63.738 34.741 -113.032 1.00 39.09 181 GLN A CA 1
ATOM 1473 C C . GLN A 1 181 ? 63.475 34.697 -114.553 1.00 39.09 181 GLN A C 1
ATOM 1475 O O . GLN A 1 181 ? 62.567 33.978 -114.962 1.00 39.09 181 GLN A O 1
ATOM 1480 N N . GLU A 1 182 ? 64.265 35.352 -115.419 1.00 35.31 182 GLU A N 1
ATOM 1481 C CA . GLU A 1 182 ? 63.997 35.342 -116.873 1.00 35.31 182 GLU A CA 1
ATOM 1482 C C . GLU A 1 182 ? 65.252 35.506 -117.764 1.00 35.31 182 GLU A C 1
ATOM 1484 O O . GLU A 1 182 ? 65.577 36.629 -118.133 1.00 35.31 182 GLU A O 1
ATOM 1489 N N . HIS A 1 183 ? 65.912 34.413 -118.195 1.00 34.62 183 HIS A N 1
ATOM 1490 C CA . HIS A 1 183 ? 66.424 34.245 -119.580 1.00 34.62 183 HIS A CA 1
ATOM 1491 C C . HIS A 1 183 ? 67.151 32.909 -119.813 1.00 34.62 183 HIS A C 1
ATOM 1493 O O . HIS A 1 183 ? 68.271 32.704 -119.356 1.00 34.62 183 HIS A O 1
ATOM 1499 N N . GLU A 1 184 ? 66.578 32.057 -120.667 1.00 27.61 184 GLU A N 1
ATOM 1500 C CA . GLU A 1 184 ? 67.348 31.065 -121.424 1.00 27.61 184 GLU A CA 1
ATOM 1501 C C . GLU A 1 184 ? 66.679 30.836 -122.789 1.00 27.61 184 GLU A C 1
ATOM 1503 O O . GLU A 1 184 ? 65.776 30.013 -122.914 1.00 27.61 184 GLU A O 1
ATOM 1508 N N . GLN A 1 185 ? 67.094 31.590 -123.820 1.00 28.06 185 GLN A N 1
ATOM 1509 C CA . GLN A 1 185 ? 67.156 31.081 -125.198 1.00 28.06 185 GLN A CA 1
ATOM 1510 C C . GLN A 1 185 ? 67.904 32.006 -126.180 1.00 28.06 185 GLN A C 1
ATOM 1512 O O . GLN A 1 185 ? 67.491 33.116 -126.490 1.00 28.06 185 GLN A O 1
ATOM 1517 N N . GLU A 1 186 ? 68.954 31.405 -126.745 1.00 27.89 186 GLU A N 1
ATOM 1518 C CA . GLU A 1 186 ? 69.321 31.399 -128.167 1.00 27.89 186 GLU A CA 1
ATOM 1519 C C . GLU A 1 186 ? 70.362 32.398 -128.721 1.00 27.89 186 GLU A C 1
ATOM 1521 O O . GLU A 1 186 ? 70.251 33.620 -128.717 1.00 27.89 186 GLU A O 1
ATOM 1526 N N . VAL A 1 187 ? 71.400 31.771 -129.279 1.00 33.88 187 VAL A N 1
ATOM 1527 C CA . VAL A 1 187 ? 72.694 32.277 -129.728 1.00 33.88 187 VAL A CA 1
ATOM 1528 C C . VAL A 1 187 ? 72.798 32.091 -131.251 1.00 33.88 187 VAL A C 1
ATOM 1530 O O . VAL A 1 187 ? 72.586 30.999 -131.769 1.00 33.88 187 VAL A O 1
ATOM 1533 N N . VAL A 1 188 ? 73.249 33.155 -131.927 1.00 34.22 188 VAL A N 1
ATOM 1534 C CA . VAL A 1 188 ? 74.017 33.191 -133.195 1.00 34.22 188 VAL A CA 1
ATOM 1535 C C . VAL A 1 188 ? 73.281 32.992 -134.530 1.00 34.22 188 VAL A C 1
ATOM 1537 O O . VAL A 1 188 ? 72.946 31.896 -134.977 1.00 34.22 188 VAL A O 1
ATOM 1540 N N . ARG A 1 189 ? 73.243 34.092 -135.298 1.00 31.77 189 ARG A N 1
ATOM 1541 C CA . ARG A 1 189 ? 72.997 34.119 -136.746 1.00 31.77 189 ARG A CA 1
ATOM 1542 C C . ARG A 1 189 ? 74.274 34.538 -137.499 1.00 31.77 189 ARG A C 1
ATOM 1544 O O . ARG A 1 189 ? 74.636 35.705 -137.502 1.00 31.77 189 ARG A O 1
ATOM 1551 N N . ARG A 1 190 ? 74.911 33.539 -138.128 1.00 32.72 190 ARG A N 1
ATOM 1552 C CA . ARG A 1 190 ? 75.622 33.506 -139.439 1.00 32.72 190 ARG A CA 1
ATOM 1553 C C . ARG A 1 190 ? 76.368 34.768 -139.911 1.00 32.72 190 ARG A C 1
ATOM 1555 O O . ARG A 1 190 ? 75.747 35.767 -140.243 1.00 32.72 190 ARG A O 1
ATOM 1562 N N . GLU A 1 191 ? 77.701 34.748 -140.001 1.00 35.47 191 GLU A N 1
ATOM 1563 C CA . GLU A 1 191 ? 78.557 34.203 -141.092 1.00 35.47 191 GLU A CA 1
ATOM 1564 C C . GLU A 1 191 ? 78.235 34.658 -142.529 1.00 35.47 191 GLU A C 1
ATOM 1566 O O . GLU A 1 191 ? 77.251 34.199 -143.105 1.00 35.47 191 GLU A O 1
ATOM 1571 N N . GLN A 1 192 ? 79.190 35.366 -143.156 1.00 29.38 192 GLN A N 1
ATOM 1572 C CA . GLN A 1 192 ? 79.739 35.117 -144.508 1.00 29.38 192 GLN A CA 1
ATOM 1573 C C . GLN A 1 192 ? 81.217 35.589 -144.478 1.00 29.38 192 GLN A C 1
ATOM 1575 O O . GLN A 1 192 ? 81.505 36.625 -143.900 1.00 29.38 192 GLN A O 1
ATOM 1580 N N . MET A 1 193 ? 82.236 34.877 -144.968 1.00 29.86 193 MET A N 1
ATOM 1581 C CA . MET A 1 193 ? 82.477 34.604 -146.383 1.00 29.86 193 MET A CA 1
ATOM 1582 C C . MET A 1 193 ? 83.457 33.438 -146.607 1.00 29.86 193 MET A C 1
ATOM 1584 O O . MET A 1 193 ? 84.314 33.092 -145.800 1.00 29.86 193 MET A O 1
ATOM 1588 N N . SER A 1 194 ? 83.269 32.824 -147.769 1.00 36.41 194 SER A N 1
ATOM 1589 C CA . SER A 1 194 ? 83.773 31.541 -148.244 1.00 36.41 194 SER A CA 1
ATOM 1590 C C . SER A 1 194 ? 85.034 31.685 -149.106 1.00 36.41 194 SER A C 1
ATOM 1592 O O . SER A 1 194 ? 84.999 32.385 -150.109 1.00 36.41 194 SER A O 1
ATOM 1594 N N . GLY A 1 195 ? 86.091 30.921 -148.801 1.00 38.94 195 GLY A N 1
ATOM 1595 C CA . GLY A 1 195 ? 87.253 30.742 -149.692 1.00 38.94 195 GLY A CA 1
ATOM 1596 C C . GLY A 1 195 ? 88.217 29.638 -149.245 1.00 38.94 195 GLY A C 1
ATOM 1597 O O . GLY A 1 195 ? 88.687 28.846 -150.054 1.00 38.94 195 GLY A O 1
ATOM 1598 N N . TYR A 1 196 ? 88.384 29.449 -147.933 1.00 42.56 196 TYR A N 1
ATOM 1599 C CA . TYR A 1 196 ? 89.227 28.393 -147.342 1.00 42.56 196 TYR A CA 1
ATOM 1600 C C . TYR A 1 196 ? 88.538 27.002 -147.257 1.00 42.56 196 TYR A C 1
ATOM 1602 O O . TYR A 1 196 ? 88.938 26.114 -146.502 1.00 42.56 196 TYR A O 1
ATOM 1610 N N . LYS A 1 197 ? 87.456 26.804 -148.033 1.00 41.00 197 LYS A N 1
ATOM 1611 C CA . LYS A 1 197 ? 86.434 25.740 -147.893 1.00 41.00 197 LYS A CA 1
ATOM 1612 C C . LYS A 1 197 ? 86.744 24.397 -148.571 1.00 41.00 197 LYS A C 1
ATOM 1614 O O . LYS A 1 197 ? 85.892 23.508 -148.539 1.00 41.00 197 LYS A O 1
ATOM 1619 N N . ARG A 1 198 ? 87.925 24.198 -149.166 1.00 48.06 198 ARG A N 1
ATOM 1620 C CA . ARG A 1 198 ? 88.246 22.923 -149.845 1.00 48.06 198 ARG A CA 1
ATOM 1621 C C . ARG A 1 198 ? 89.243 22.041 -149.083 1.00 48.06 198 ARG A C 1
ATOM 1623 O O . ARG A 1 198 ? 89.013 20.841 -149.019 1.00 48.06 198 ARG A O 1
ATOM 1630 N N . MET A 1 199 ? 90.237 22.611 -148.393 1.00 42.62 199 MET A N 1
ATOM 1631 C CA . MET A 1 199 ? 91.176 21.839 -147.554 1.00 42.62 199 MET A CA 1
ATOM 1632 C C . MET A 1 199 ? 90.580 21.415 -146.196 1.00 42.62 199 MET A C 1
ATOM 1634 O O . MET A 1 199 ? 90.871 20.335 -145.693 1.00 42.62 199 MET A O 1
ATOM 1638 N N . ARG A 1 200 ? 89.660 22.208 -145.624 1.00 50.25 200 ARG A N 1
ATOM 1639 C CA . ARG A 1 200 ? 89.026 21.916 -144.319 1.00 50.25 200 ARG A CA 1
ATOM 1640 C C . ARG A 1 200 ? 88.043 20.734 -144.351 1.00 50.25 200 ARG A C 1
ATOM 1642 O O . ARG A 1 200 ? 87.829 20.090 -143.329 1.00 50.25 200 ARG A O 1
ATOM 1649 N N . ARG A 1 201 ? 87.466 20.405 -145.517 1.00 53.69 201 ARG A N 1
ATOM 1650 C CA . ARG A 1 201 ? 86.458 19.330 -145.669 1.00 53.69 201 ARG A CA 1
ATOM 1651 C C . ARG A 1 201 ? 87.010 17.923 -145.421 1.00 53.69 201 ARG A C 1
ATOM 1653 O O . ARG A 1 201 ? 86.229 17.031 -145.105 1.00 53.69 201 ARG A O 1
ATOM 1660 N N . GLN A 1 202 ? 88.324 17.724 -145.532 1.00 59.38 202 GLN A N 1
ATOM 1661 C CA . GLN A 1 202 ? 88.943 16.421 -145.284 1.00 59.38 202 GLN A CA 1
ATOM 1662 C C . GLN A 1 202 ? 89.233 16.194 -143.789 1.00 59.38 202 GLN A C 1
ATOM 1664 O O . GLN A 1 202 ? 88.977 15.102 -143.291 1.00 59.38 202 GLN A O 1
ATOM 1669 N N . HIS A 1 203 ? 89.617 17.237 -143.042 1.00 56.56 203 HIS A N 1
ATOM 1670 C CA . HIS A 1 203 ? 89.770 17.167 -141.579 1.00 56.56 203 HIS A CA 1
ATOM 1671 C C . HIS A 1 203 ? 88.434 17.239 -140.811 1.00 56.56 203 HIS A C 1
ATOM 1673 O O . HIS A 1 203 ? 88.279 16.592 -139.779 1.00 56.56 203 HIS A O 1
ATOM 1679 N N . GLN A 1 204 ? 87.421 17.937 -141.334 1.00 56.78 204 GLN A N 1
ATOM 1680 C CA . GLN A 1 204 ? 86.115 18.077 -140.669 1.00 56.78 204 GLN A CA 1
ATOM 1681 C C . GLN A 1 204 ? 85.297 16.769 -140.629 1.00 56.78 204 GLN A C 1
ATOM 1683 O O . GLN A 1 204 ? 84.475 16.581 -139.737 1.00 56.78 204 GLN A O 1
ATOM 1688 N N . LYS A 1 205 ? 85.539 15.826 -141.551 1.00 66.31 205 LYS A N 1
ATOM 1689 C CA . LYS A 1 205 ? 84.844 14.526 -141.570 1.00 66.31 205 LYS A CA 1
ATOM 1690 C C . LYS A 1 205 ? 85.294 13.582 -140.445 1.00 66.31 205 LYS A C 1
ATOM 1692 O O . LYS A 1 205 ? 84.498 12.763 -140.002 1.00 66.31 205 LYS A O 1
ATOM 1697 N N . GLN A 1 206 ? 86.544 13.696 -139.988 1.00 64.56 206 GLN A N 1
ATOM 1698 C CA . GLN A 1 206 ? 87.086 12.860 -138.907 1.00 64.56 206 GLN A CA 1
ATOM 1699 C C . GLN A 1 206 ? 86.665 13.359 -137.513 1.00 64.56 206 GLN A C 1
ATOM 1701 O O . GLN A 1 206 ? 86.388 12.538 -136.646 1.00 64.56 206 GLN A O 1
ATOM 1706 N N . LEU A 1 207 ? 86.522 14.676 -137.321 1.00 63.00 207 LEU A N 1
ATOM 1707 C CA . LEU A 1 207 ? 86.032 15.272 -136.067 1.00 63.00 207 LEU A CA 1
ATOM 1708 C C . LEU A 1 207 ? 84.549 14.956 -135.799 1.00 63.00 207 LEU A C 1
ATOM 1710 O O . LEU A 1 207 ? 84.223 14.441 -134.735 1.00 63.00 207 LEU A O 1
ATOM 1714 N N . ILE A 1 208 ? 83.672 15.124 -136.799 1.00 70.12 208 ILE A N 1
ATOM 1715 C CA . ILE A 1 208 ? 82.228 14.836 -136.664 1.00 70.12 208 ILE A CA 1
ATOM 1716 C C . ILE A 1 208 ? 81.963 13.348 -136.359 1.00 70.12 208 ILE A C 1
ATOM 1718 O O . ILE A 1 208 ? 81.015 13.006 -135.654 1.00 70.12 208 ILE A O 1
ATOM 1722 N N . ALA A 1 209 ? 82.794 12.439 -136.878 1.00 73.50 209 ALA A N 1
ATOM 1723 C CA . ALA A 1 209 ? 82.647 11.009 -136.615 1.00 73.50 209 ALA A CA 1
ATOM 1724 C C . ALA A 1 209 ? 82.985 10.632 -135.159 1.00 73.50 209 ALA A C 1
ATOM 1726 O O . ALA A 1 209 ? 82.343 9.742 -134.606 1.00 73.50 209 ALA A O 1
ATOM 1727 N N . LEU A 1 210 ? 83.958 11.305 -134.533 1.00 68.94 210 LEU A N 1
ATOM 1728 C CA . LEU A 1 210 ? 84.314 11.100 -133.124 1.00 68.94 210 LEU A CA 1
ATOM 1729 C C . LEU A 1 210 ? 83.330 11.798 -132.177 1.00 68.94 210 LEU A C 1
ATOM 1731 O O . LEU A 1 210 ? 82.901 11.185 -131.203 1.00 68.94 210 LEU A O 1
ATOM 1735 N N . GLU A 1 211 ? 82.898 13.021 -132.497 1.00 70.81 211 GLU A N 1
ATOM 1736 C CA . GLU A 1 211 ? 81.902 13.762 -131.707 1.00 70.81 211 GLU A CA 1
ATOM 1737 C C . GLU A 1 211 ? 80.558 13.021 -131.628 1.00 70.81 211 GLU A C 1
ATOM 1739 O O . GLU A 1 211 ? 79.972 12.910 -130.552 1.00 70.81 211 GLU A O 1
ATOM 1744 N N . ASN A 1 212 ? 80.091 12.433 -132.735 1.00 73.00 212 ASN A N 1
ATOM 1745 C CA . ASN A 1 212 ? 78.845 11.660 -132.735 1.00 73.00 212 ASN A CA 1
ATOM 1746 C C . ASN A 1 212 ? 78.956 10.337 -131.963 1.00 73.00 212 ASN A C 1
ATOM 1748 O O . ASN A 1 212 ? 77.963 9.880 -131.402 1.00 73.00 212 ASN A O 1
ATOM 1752 N N . ARG A 1 213 ? 80.147 9.726 -131.911 1.00 72.25 213 ARG A N 1
ATOM 1753 C CA . ARG A 1 213 ? 80.373 8.482 -131.162 1.00 72.25 213 ARG A CA 1
ATOM 1754 C C . ARG A 1 213 ? 80.377 8.741 -129.657 1.00 72.25 213 ARG A C 1
ATOM 1756 O O . ARG A 1 213 ? 79.679 8.050 -128.926 1.00 72.25 213 ARG A O 1
ATOM 1763 N N . LEU A 1 214 ? 81.063 9.802 -129.227 1.00 73.81 214 LEU A N 1
ATOM 1764 C CA . LEU A 1 214 ? 81.093 10.215 -127.824 1.00 73.81 214 LEU A CA 1
ATOM 1765 C C . LEU A 1 214 ? 79.707 10.667 -127.337 1.00 73.81 214 LEU A C 1
ATOM 1767 O O . LEU A 1 214 ? 79.313 10.356 -126.220 1.00 73.81 214 LEU A O 1
ATOM 1771 N N . LYS A 1 215 ? 78.929 11.355 -128.183 1.00 75.50 215 LYS A N 1
ATOM 1772 C CA . LYS A 1 215 ? 77.562 11.775 -127.842 1.00 75.50 215 LYS A CA 1
ATOM 1773 C C . LYS A 1 215 ? 76.605 10.589 -127.683 1.00 75.50 215 LYS A C 1
ATOM 1775 O O . LYS A 1 215 ? 75.844 10.564 -126.725 1.00 75.50 215 LYS A O 1
ATOM 1780 N N . ALA A 1 216 ? 76.687 9.591 -128.565 1.00 76.00 216 ALA A N 1
ATOM 1781 C CA . ALA A 1 216 ? 75.879 8.377 -128.448 1.00 76.00 216 ALA A CA 1
ATOM 1782 C C . ALA A 1 216 ? 76.211 7.574 -127.176 1.00 76.00 216 ALA A C 1
ATOM 1784 O O . ALA A 1 216 ? 75.297 7.120 -126.492 1.00 76.00 216 ALA A O 1
ATOM 1785 N N . GLU A 1 217 ? 77.495 7.453 -126.819 1.00 75.62 217 GLU A N 1
ATOM 1786 C CA . GLU A 1 217 ? 77.921 6.801 -125.569 1.00 75.62 217 GLU A CA 1
ATOM 1787 C C . GLU A 1 217 ? 77.460 7.586 -124.327 1.00 75.62 217 GLU A C 1
ATOM 1789 O O . GLU A 1 217 ? 76.965 6.997 -123.365 1.00 75.62 217 GLU A O 1
ATOM 1794 N N . MET A 1 218 ? 77.535 8.921 -124.358 1.00 75.19 218 MET A N 1
ATOM 1795 C CA . MET A 1 218 ? 77.029 9.778 -123.279 1.00 75.19 218 MET A CA 1
ATOM 1796 C C . MET A 1 218 ? 75.507 9.683 -123.113 1.00 75.19 218 MET A C 1
ATOM 1798 O O . MET A 1 218 ? 75.020 9.645 -121.982 1.00 75.19 218 MET A O 1
ATOM 1802 N N . ASP A 1 219 ? 74.753 9.623 -124.212 1.00 78.50 219 ASP A N 1
ATOM 1803 C CA . ASP A 1 219 ? 73.295 9.481 -124.176 1.00 78.50 219 ASP A CA 1
ATOM 1804 C C . ASP A 1 219 ? 72.876 8.072 -123.698 1.00 78.50 219 ASP A C 1
ATOM 1806 O O . ASP A 1 219 ? 71.923 7.946 -122.926 1.00 78.50 219 ASP A O 1
ATOM 1810 N N . GLU A 1 220 ? 73.623 7.013 -124.047 1.00 80.12 220 GLU A N 1
ATOM 1811 C CA . GLU A 1 220 ? 73.396 5.655 -123.521 1.00 80.12 220 GLU A CA 1
ATOM 1812 C C . GLU A 1 220 ? 73.667 5.571 -122.008 1.00 80.12 220 GLU A C 1
ATOM 1814 O O . GLU A 1 220 ? 72.864 5.000 -121.262 1.00 80.12 220 GLU A O 1
ATOM 1819 N N . HIS A 1 221 ? 74.759 6.178 -121.528 1.00 80.19 221 HIS A N 1
ATOM 1820 C CA . HIS A 1 221 ? 75.068 6.238 -120.097 1.00 80.19 221 HIS A CA 1
ATOM 1821 C C . HIS A 1 221 ? 74.046 7.066 -119.312 1.00 80.19 221 HIS A C 1
ATOM 1823 O O . HIS A 1 221 ? 73.630 6.636 -118.235 1.00 80.19 221 HIS A O 1
ATOM 1829 N N . LYS A 1 222 ? 73.581 8.199 -119.855 1.00 77.25 222 LYS A N 1
ATOM 1830 C CA . LYS A 1 222 ? 72.497 8.988 -119.248 1.00 77.25 222 LYS A CA 1
ATOM 1831 C C . LYS A 1 222 ? 71.207 8.183 -119.130 1.00 77.25 222 LYS A C 1
ATOM 1833 O O . LYS A 1 222 ? 70.592 8.193 -118.069 1.00 77.25 222 LYS A O 1
ATOM 1838 N N . LEU A 1 223 ? 70.822 7.447 -120.174 1.00 81.81 223 LEU A N 1
ATOM 1839 C CA . LEU A 1 223 ? 69.600 6.642 -120.153 1.00 81.81 223 LEU A CA 1
ATOM 1840 C C . LEU A 1 223 ? 69.700 5.448 -119.187 1.00 81.81 223 LEU A C 1
ATOM 1842 O O . LEU A 1 223 ? 68.715 5.126 -118.519 1.00 81.81 223 LEU A O 1
ATOM 1846 N N . ARG A 1 224 ? 70.872 4.800 -119.076 1.00 79.00 224 ARG A N 1
ATOM 1847 C CA . ARG A 1 224 ? 71.112 3.766 -118.048 1.00 79.00 224 ARG A CA 1
ATOM 1848 C C . ARG A 1 224 ? 71.009 4.342 -116.642 1.00 79.00 224 ARG A C 1
ATOM 1850 O O . ARG A 1 224 ? 70.283 3.780 -115.830 1.00 79.00 224 ARG A O 1
ATOM 1857 N N . LEU A 1 225 ? 71.675 5.467 -116.382 1.00 78.88 225 LEU A N 1
ATOM 1858 C CA . LEU A 1 225 ? 71.652 6.110 -115.070 1.00 78.88 225 LEU A CA 1
ATOM 1859 C C . LEU A 1 225 ? 70.232 6.562 -114.701 1.00 78.88 225 LEU A C 1
ATOM 1861 O O . LEU A 1 225 ? 69.789 6.339 -113.581 1.00 78.88 225 LEU A O 1
ATOM 1865 N N . GLN A 1 226 ? 69.479 7.116 -115.656 1.00 81.00 226 GLN A N 1
ATOM 1866 C CA . GLN A 1 226 ? 68.088 7.513 -115.444 1.00 81.00 226 GLN A CA 1
ATOM 1867 C C . GLN A 1 226 ? 67.193 6.311 -115.111 1.00 81.00 226 GLN A C 1
ATOM 1869 O O . GLN A 1 226 ? 66.427 6.370 -114.153 1.00 81.00 226 GLN A O 1
ATOM 1874 N N . LYS A 1 227 ? 67.336 5.186 -115.828 1.00 82.06 227 LYS A N 1
ATOM 1875 C CA . LYS A 1 227 ? 66.606 3.949 -115.505 1.00 82.06 227 LYS A CA 1
ATOM 1876 C C . LYS A 1 227 ? 66.994 3.362 -114.149 1.00 82.06 227 LYS A C 1
ATOM 1878 O O . LYS A 1 227 ? 66.121 2.850 -113.452 1.00 82.06 227 LYS A O 1
ATOM 1883 N N . GLU A 1 228 ? 68.269 3.403 -113.769 1.00 80.00 228 GLU A N 1
ATOM 1884 C CA . GLU A 1 228 ? 68.720 2.931 -112.453 1.00 80.00 228 GLU A CA 1
ATOM 1885 C C . GLU A 1 228 ? 68.176 3.807 -111.322 1.00 80.00 228 GLU A C 1
ATOM 1887 O O . GLU A 1 228 ? 67.665 3.267 -110.341 1.00 80.00 228 GLU A O 1
ATOM 1892 N N . VAL A 1 229 ? 68.189 5.133 -111.491 1.00 79.19 229 VAL A N 1
ATOM 1893 C CA . VAL A 1 229 ? 67.602 6.086 -110.537 1.00 79.19 229 VAL A CA 1
ATOM 1894 C C . VAL A 1 229 ? 66.092 5.885 -110.418 1.00 79.19 229 VAL A C 1
ATOM 1896 O O . VAL A 1 229 ? 65.585 5.792 -109.305 1.00 79.19 229 VAL A O 1
ATOM 1899 N N . GLU A 1 230 ? 65.364 5.743 -111.529 1.00 82.62 230 GLU A N 1
ATOM 1900 C CA . GLU A 1 230 ? 63.917 5.475 -111.506 1.00 82.62 230 GLU A CA 1
ATOM 1901 C C . GLU A 1 230 ? 63.592 4.117 -110.867 1.00 82.62 230 GLU A C 1
ATOM 1903 O O . GLU A 1 230 ? 62.638 3.998 -110.098 1.00 82.62 230 GLU A O 1
ATOM 1908 N N . THR A 1 231 ? 64.398 3.086 -111.131 1.00 84.88 231 THR A N 1
ATOM 1909 C CA . THR A 1 231 ? 64.210 1.759 -110.524 1.00 84.88 231 THR A CA 1
ATOM 1910 C C . THR A 1 231 ? 64.488 1.797 -109.022 1.00 84.88 231 THR A C 1
ATOM 1912 O O . THR A 1 231 ? 63.722 1.231 -108.244 1.00 84.88 231 THR A O 1
ATOM 1915 N N . GLN A 1 232 ? 65.543 2.494 -108.589 1.00 79.81 232 GLN A N 1
ATOM 1916 C CA . GLN A 1 232 ? 65.832 2.693 -107.169 1.00 79.81 232 GLN A CA 1
ATOM 1917 C C . GLN A 1 232 ? 64.751 3.530 -106.482 1.00 79.81 232 GLN A C 1
ATOM 1919 O O . GLN A 1 232 ? 64.305 3.135 -105.411 1.00 79.81 232 GLN A O 1
ATOM 1924 N N . ALA A 1 233 ? 64.274 4.613 -107.101 1.00 80.06 233 ALA A N 1
ATOM 1925 C CA . ALA A 1 233 ? 63.185 5.437 -106.577 1.00 80.06 233 ALA A CA 1
ATOM 1926 C C . ALA A 1 233 ? 61.870 4.651 -106.439 1.00 80.06 233 ALA A C 1
ATOM 1928 O O . ALA A 1 233 ? 61.172 4.770 -105.435 1.00 80.06 233 ALA A O 1
ATOM 1929 N N . ASN A 1 234 ? 61.544 3.792 -107.408 1.00 84.19 234 ASN A N 1
ATOM 1930 C CA . ASN A 1 234 ? 60.369 2.924 -107.321 1.00 84.19 234 ASN A CA 1
ATOM 1931 C C . ASN A 1 234 ? 60.526 1.850 -106.237 1.00 84.19 234 ASN A C 1
ATOM 1933 O O . ASN A 1 234 ? 59.584 1.580 -105.494 1.00 84.19 234 ASN A O 1
ATOM 1937 N N . ASN A 1 235 ? 61.714 1.259 -106.099 1.00 83.00 235 ASN A N 1
ATOM 1938 C CA . ASN A 1 235 ? 61.979 0.276 -105.050 1.00 83.00 235 ASN A CA 1
ATOM 1939 C C . ASN A 1 235 ? 61.908 0.905 -103.652 1.00 83.00 235 ASN A C 1
ATOM 1941 O O . ASN A 1 235 ? 61.276 0.333 -102.766 1.00 83.00 235 ASN A O 1
ATOM 1945 N N . THR A 1 236 ? 62.488 2.093 -103.455 1.00 78.69 236 THR A N 1
ATOM 1946 C CA . THR A 1 236 ? 62.395 2.814 -102.178 1.00 78.69 236 THR A CA 1
ATOM 1947 C C . THR A 1 236 ? 60.962 3.245 -101.885 1.00 78.69 236 THR A C 1
ATOM 1949 O O . THR A 1 236 ? 60.520 3.112 -100.747 1.00 78.69 236 THR A O 1
ATOM 1952 N N . TYR A 1 237 ? 60.196 3.669 -102.893 1.00 85.19 237 TYR A N 1
ATOM 1953 C CA . TYR A 1 237 ? 58.772 3.973 -102.738 1.00 85.19 237 TYR A CA 1
ATOM 1954 C C . TYR A 1 237 ? 57.964 2.751 -102.270 1.00 85.19 237 TYR A C 1
ATOM 1956 O O . TYR A 1 237 ? 57.204 2.844 -101.306 1.00 85.19 237 TYR A O 1
ATOM 1964 N N . ILE A 1 238 ? 58.174 1.583 -102.887 1.00 87.69 238 ILE A N 1
ATOM 1965 C CA . ILE A 1 238 ? 57.505 0.331 -102.497 1.00 87.69 238 ILE A CA 1
ATOM 1966 C C . ILE A 1 238 ? 57.913 -0.099 -101.079 1.00 87.69 238 ILE A C 1
ATOM 1968 O O . ILE A 1 238 ? 57.062 -0.541 -100.302 1.00 87.69 238 ILE A O 1
ATOM 1972 N N . GLU A 1 239 ? 59.191 0.025 -100.710 1.00 84.50 2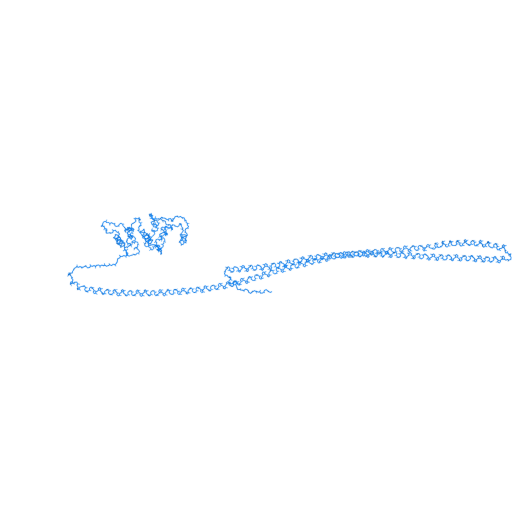39 GLU A N 1
ATOM 1973 C CA . GLU A 1 239 ? 59.645 -0.283 -99.349 1.00 84.50 239 GLU A CA 1
ATOM 1974 C C . GLU A 1 239 ? 59.047 0.667 -98.306 1.00 84.50 239 GLU A C 1
ATOM 1976 O O . GLU A 1 239 ? 58.597 0.202 -97.255 1.00 84.50 239 GLU A O 1
ATOM 1981 N N . LEU A 1 240 ? 58.964 1.967 -98.607 1.00 83.38 240 LEU A N 1
ATOM 1982 C CA . LEU A 1 240 ? 58.305 2.956 -97.752 1.00 83.38 240 LEU A CA 1
ATOM 1983 C C . LEU A 1 240 ? 56.814 2.647 -97.584 1.00 83.38 240 LEU A C 1
ATOM 1985 O O . LEU A 1 240 ? 56.314 2.658 -96.460 1.00 83.38 240 LEU A O 1
ATOM 1989 N N . GLU A 1 241 ? 56.106 2.292 -98.659 1.00 87.69 241 GLU A N 1
ATOM 1990 C CA . GLU A 1 241 ? 54.690 1.918 -98.585 1.00 87.69 241 GLU A CA 1
ATOM 1991 C C . GLU A 1 241 ? 54.488 0.625 -97.771 1.00 87.69 241 GLU A C 1
ATOM 1993 O O . GLU A 1 241 ? 53.549 0.503 -96.975 1.00 87.69 241 GLU A O 1
ATOM 1998 N N . ARG A 1 242 ? 55.397 -0.347 -97.911 1.00 88.69 242 ARG A N 1
ATOM 1999 C CA . ARG A 1 242 ? 55.376 -1.596 -97.139 1.00 88.69 242 ARG A CA 1
ATOM 2000 C C . ARG A 1 242 ? 55.660 -1.357 -95.654 1.00 88.69 242 ARG A C 1
ATOM 2002 O O . ARG A 1 242 ? 54.995 -1.962 -94.810 1.00 88.69 242 ARG A O 1
ATOM 2009 N N . LEU A 1 243 ? 56.611 -0.481 -95.326 1.00 82.12 243 LEU A N 1
ATOM 2010 C CA . LEU A 1 243 ? 56.908 -0.057 -93.955 1.00 82.12 243 LEU A CA 1
ATOM 2011 C C . LEU A 1 243 ? 55.736 0.711 -93.338 1.00 82.12 243 LEU A C 1
ATOM 2013 O O . LEU A 1 243 ? 55.350 0.396 -92.213 1.00 82.12 243 LEU A O 1
ATOM 2017 N N . ALA A 1 244 ? 55.108 1.620 -94.087 1.00 83.94 244 ALA A N 1
ATOM 2018 C CA . ALA A 1 244 ? 53.923 2.353 -93.648 1.00 83.94 244 ALA A CA 1
ATOM 2019 C C . ALA A 1 244 ? 52.747 1.407 -93.348 1.00 83.94 244 ALA A C 1
ATOM 2021 O O . ALA A 1 244 ? 52.145 1.486 -92.277 1.00 83.94 244 ALA A O 1
ATOM 2022 N N . LYS A 1 245 ? 52.465 0.433 -94.229 1.00 87.75 245 LYS A N 1
ATOM 2023 C CA . LYS A 1 245 ? 51.437 -0.601 -93.984 1.00 87.75 245 LYS A CA 1
ATOM 2024 C C . LYS A 1 245 ? 51.763 -1.464 -92.762 1.00 87.75 245 LYS A C 1
ATOM 2026 O O . LYS A 1 245 ? 50.863 -1.806 -91.998 1.00 87.75 245 LYS A O 1
ATOM 2031 N N . LYS A 1 246 ? 53.039 -1.800 -92.548 1.00 88.12 246 LYS A N 1
ATOM 2032 C CA . LYS A 1 246 ? 53.488 -2.566 -91.375 1.00 88.12 246 LYS A CA 1
ATOM 2033 C C . LYS A 1 246 ? 53.337 -1.766 -90.077 1.00 88.12 246 LYS A C 1
ATOM 2035 O O . LYS A 1 246 ? 52.867 -2.329 -89.093 1.00 88.12 246 LYS A O 1
ATOM 2040 N N . GLN A 1 247 ? 53.681 -0.476 -90.075 1.00 81.50 247 GLN A N 1
ATOM 2041 C CA . GLN A 1 247 ? 53.464 0.418 -88.931 1.00 81.50 247 GLN A CA 1
ATOM 2042 C C . GLN A 1 247 ? 51.973 0.606 -88.634 1.00 81.50 247 GLN A C 1
ATOM 2044 O O . GLN A 1 247 ? 51.576 0.479 -87.481 1.00 81.50 247 GLN A O 1
ATOM 2049 N N . ALA A 1 248 ? 51.133 0.810 -89.653 1.00 84.00 248 ALA A N 1
ATOM 2050 C CA . ALA A 1 248 ? 49.684 0.920 -89.477 1.00 84.00 248 ALA A CA 1
ATOM 2051 C C . ALA A 1 248 ? 49.067 -0.363 -88.885 1.00 84.00 248 ALA A C 1
ATOM 2053 O O . ALA A 1 248 ? 48.264 -0.296 -87.957 1.00 84.00 248 ALA A O 1
ATOM 2054 N N . ALA A 1 249 ? 49.482 -1.541 -89.368 1.00 87.19 249 ALA A N 1
ATOM 2055 C CA . ALA A 1 249 ? 49.035 -2.822 -88.820 1.00 87.19 249 ALA A CA 1
ATOM 2056 C C . ALA A 1 249 ? 49.524 -3.057 -87.378 1.00 87.19 249 ALA A C 1
ATOM 2058 O O . ALA A 1 249 ? 48.805 -3.647 -86.572 1.00 87.19 249 ALA A O 1
ATOM 2059 N N . GLN A 1 250 ? 50.734 -2.597 -87.044 1.00 86.19 250 GLN A N 1
ATOM 2060 C CA . GLN A 1 250 ? 51.273 -2.669 -85.686 1.00 86.19 250 GLN A CA 1
ATOM 2061 C C . GLN A 1 250 ? 50.503 -1.747 -84.727 1.00 86.19 250 GLN A C 1
ATOM 2063 O O . GLN A 1 250 ? 50.099 -2.205 -83.662 1.00 86.19 250 GLN A O 1
ATOM 2068 N N . LEU A 1 251 ? 50.218 -0.506 -85.137 1.00 86.62 251 LEU A N 1
ATOM 2069 C CA . LEU A 1 251 ? 49.391 0.448 -84.389 1.00 86.62 251 LEU A CA 1
ATOM 2070 C C . LEU A 1 251 ? 47.979 -0.094 -84.126 1.00 86.62 251 LEU A C 1
ATOM 2072 O O . LEU A 1 251 ? 47.505 -0.034 -82.996 1.00 86.62 251 LEU A O 1
ATOM 2076 N N . ASP A 1 252 ? 47.315 -0.680 -85.129 1.00 87.50 252 ASP A N 1
ATOM 2077 C CA . ASP A 1 252 ? 45.985 -1.288 -84.951 1.00 87.50 252 ASP A CA 1
ATOM 2078 C C . ASP A 1 252 ? 46.022 -2.493 -83.993 1.00 87.50 252 ASP A C 1
ATOM 2080 O O . ASP A 1 252 ? 45.127 -2.676 -83.162 1.00 87.50 252 ASP A O 1
ATOM 2084 N N . LYS A 1 253 ? 47.085 -3.305 -84.053 1.00 91.38 253 LYS A N 1
ATOM 2085 C CA . LYS A 1 253 ? 47.281 -4.428 -83.128 1.00 91.38 253 LYS A CA 1
ATOM 2086 C C . LYS A 1 253 ? 47.512 -3.951 -81.692 1.00 91.38 253 LYS A C 1
ATOM 2088 O O . LYS A 1 253 ? 46.942 -4.541 -80.775 1.00 91.38 253 LYS A O 1
ATOM 2093 N N . GLU A 1 254 ? 48.310 -2.903 -81.496 1.00 87.62 254 GLU A N 1
ATOM 2094 C CA . GLU A 1 254 ? 48.558 -2.286 -80.187 1.00 87.62 254 GLU A CA 1
ATOM 2095 C C . GLU A 1 254 ? 47.298 -1.616 -79.626 1.00 87.62 254 GLU A C 1
ATOM 2097 O O . GLU A 1 254 ? 46.967 -1.845 -78.466 1.00 87.62 254 GLU A O 1
ATOM 2102 N N . LEU A 1 255 ? 46.523 -0.906 -80.453 1.00 89.56 255 LEU A N 1
ATOM 2103 C CA . LEU A 1 255 ? 45.221 -0.343 -80.076 1.00 89.56 255 LEU A CA 1
ATOM 2104 C C . LEU A 1 255 ? 44.236 -1.426 -79.624 1.00 89.56 255 LEU A C 1
ATOM 2106 O O . LEU A 1 255 ? 43.589 -1.287 -78.589 1.00 89.56 255 LEU A O 1
ATOM 2110 N N . LYS A 1 256 ? 44.134 -2.537 -80.362 1.00 90.75 256 LYS A N 1
ATOM 2111 C CA . LYS A 1 256 ? 43.258 -3.661 -79.987 1.00 90.75 256 LYS A CA 1
ATOM 2112 C C . LYS A 1 256 ? 43.734 -4.378 -78.727 1.00 90.75 256 LYS A C 1
ATOM 2114 O O . LYS A 1 256 ? 42.897 -4.775 -77.917 1.00 90.75 256 LYS A O 1
ATOM 2119 N N . ALA A 1 257 ? 45.045 -4.553 -78.557 1.00 88.62 257 ALA A N 1
ATOM 2120 C CA . ALA A 1 257 ? 45.621 -5.137 -77.349 1.00 88.62 257 ALA A CA 1
ATOM 2121 C C . ALA A 1 257 ? 45.370 -4.239 -76.127 1.00 88.62 257 ALA A C 1
ATOM 2123 O O . ALA A 1 257 ? 44.864 -4.732 -75.121 1.00 88.62 257 ALA A O 1
ATOM 2124 N N . SER A 1 258 ? 45.613 -2.931 -76.257 1.00 85.50 258 SER A N 1
ATOM 2125 C CA . SER A 1 258 ? 45.336 -1.925 -75.229 1.00 85.50 258 SER A CA 1
ATOM 2126 C C . SER A 1 258 ? 43.848 -1.878 -74.875 1.00 85.50 258 SER A C 1
ATOM 2128 O O . SER A 1 258 ? 43.509 -1.982 -73.704 1.00 85.50 258 SER A O 1
ATOM 2130 N N . ALA A 1 259 ? 42.941 -1.875 -75.859 1.00 90.12 259 ALA A N 1
ATOM 2131 C CA . ALA A 1 259 ? 41.498 -1.920 -75.609 1.00 90.12 259 ALA A CA 1
ATOM 2132 C C . ALA A 1 259 ? 41.038 -3.231 -74.936 1.00 90.12 259 ALA A C 1
ATOM 2134 O O . ALA A 1 259 ? 40.085 -3.244 -74.155 1.00 90.12 259 ALA A O 1
ATOM 2135 N N . ALA A 1 260 ? 41.679 -4.366 -75.239 1.00 89.19 260 ALA A N 1
ATOM 2136 C CA . ALA A 1 260 ? 41.376 -5.642 -74.590 1.00 89.19 260 ALA A CA 1
ATOM 2137 C C . ALA A 1 260 ? 41.896 -5.689 -73.143 1.00 89.19 260 ALA A C 1
ATOM 2139 O O . ALA A 1 260 ? 41.224 -6.234 -72.265 1.00 89.19 260 ALA A O 1
ATOM 2140 N N . GLU A 1 261 ? 43.072 -5.117 -72.891 1.00 89.19 261 GLU A N 1
ATOM 2141 C CA . GLU A 1 261 ? 43.650 -4.957 -71.558 1.00 89.19 261 GLU A CA 1
ATOM 2142 C C . GLU A 1 261 ? 42.839 -3.968 -70.711 1.00 89.19 261 GLU A C 1
ATOM 2144 O O . GLU A 1 261 ? 42.476 -4.293 -69.582 1.00 89.19 261 GLU A O 1
ATOM 2149 N N . GLU A 1 262 ? 42.422 -2.841 -71.291 1.00 87.00 262 GLU A N 1
ATOM 2150 C CA . GLU A 1 262 ? 41.510 -1.877 -70.674 1.00 87.00 262 GLU A CA 1
ATOM 2151 C C . GLU A 1 262 ? 40.193 -2.551 -70.268 1.00 87.00 262 GLU A C 1
ATOM 2153 O O . GLU A 1 262 ? 39.770 -2.431 -69.120 1.00 87.00 262 GLU A O 1
ATOM 2158 N N . LYS A 1 263 ? 39.585 -3.360 -71.148 1.00 90.00 263 LYS A N 1
ATOM 2159 C CA . LYS A 1 263 ? 38.384 -4.146 -70.812 1.00 90.00 263 LYS A CA 1
ATOM 2160 C C . LYS A 1 263 ? 38.613 -5.133 -69.667 1.00 90.00 263 LYS A C 1
ATOM 2162 O O . LYS A 1 263 ? 37.730 -5.294 -68.826 1.00 90.00 263 LYS A O 1
ATOM 2167 N N . ARG A 1 264 ? 39.772 -5.802 -69.609 1.00 91.31 264 ARG A N 1
ATOM 2168 C CA . ARG A 1 264 ? 40.112 -6.715 -68.500 1.00 91.31 264 ARG A CA 1
ATOM 2169 C C . ARG A 1 264 ? 40.245 -5.962 -67.179 1.00 91.31 264 ARG A C 1
ATOM 2171 O O . ARG A 1 264 ? 39.687 -6.413 -66.182 1.00 91.31 264 ARG A O 1
ATOM 2178 N N . ILE A 1 265 ? 40.927 -4.816 -67.182 1.00 89.75 265 ILE A N 1
ATOM 2179 C CA . ILE A 1 265 ? 41.082 -3.958 -66.001 1.00 89.75 265 ILE A CA 1
ATOM 2180 C C . ILE A 1 265 ? 39.717 -3.412 -65.562 1.00 89.75 265 ILE A C 1
ATOM 2182 O O . ILE A 1 265 ? 39.367 -3.541 -64.392 1.00 89.75 265 ILE A O 1
ATOM 2186 N N . GLN A 1 266 ? 38.898 -2.900 -66.486 1.00 86.56 266 GLN A N 1
ATOM 2187 C CA . GLN A 1 266 ? 37.528 -2.448 -66.206 1.00 86.56 266 GLN A CA 1
ATOM 2188 C C . GLN A 1 266 ? 36.672 -3.569 -65.596 1.00 86.56 266 GLN A C 1
ATOM 2190 O O . GLN A 1 266 ? 35.963 -3.349 -64.613 1.00 86.56 266 GLN A O 1
ATOM 2195 N N . GLN A 1 267 ? 36.763 -4.794 -66.123 1.00 87.50 267 GLN A N 1
ATOM 2196 C CA . GLN A 1 267 ? 36.033 -5.942 -65.584 1.00 87.50 267 GLN A CA 1
ATOM 2197 C C . GLN A 1 267 ? 36.531 -6.342 -64.187 1.00 87.50 267 GLN A C 1
ATOM 2199 O O . GLN A 1 267 ? 35.716 -6.647 -63.317 1.00 87.50 267 GLN A O 1
ATOM 2204 N N . GLN A 1 268 ? 37.844 -6.308 -63.944 1.00 90.31 268 GLN A N 1
ATOM 2205 C CA . GLN A 1 268 ? 38.426 -6.581 -62.629 1.00 90.31 268 GLN A CA 1
ATOM 2206 C C . GLN A 1 268 ? 38.021 -5.521 -61.596 1.00 90.31 268 GLN A C 1
ATOM 2208 O O . GLN A 1 268 ? 37.636 -5.885 -60.484 1.00 90.31 268 GLN A O 1
ATOM 2213 N N . ILE A 1 269 ? 38.030 -4.236 -61.972 1.00 87.69 269 ILE A N 1
ATOM 2214 C CA . ILE A 1 269 ? 37.534 -3.129 -61.142 1.00 87.69 269 ILE A CA 1
ATOM 2215 C C . ILE A 1 269 ? 36.064 -3.362 -60.786 1.00 87.69 269 ILE A C 1
ATOM 2217 O O . ILE A 1 269 ? 35.707 -3.293 -59.614 1.00 87.69 269 ILE A O 1
ATOM 2221 N N . LEU A 1 270 ? 35.219 -3.723 -61.756 1.00 85.62 270 LEU A N 1
ATOM 2222 C CA . LEU A 1 270 ? 33.791 -3.949 -61.520 1.00 85.62 270 LEU A CA 1
ATOM 2223 C C . LEU A 1 270 ? 33.521 -5.162 -60.611 1.00 85.62 270 LEU A C 1
ATOM 2225 O O . LEU A 1 270 ? 32.633 -5.114 -59.760 1.00 85.62 270 LEU A O 1
ATOM 2229 N N . VAL A 1 271 ? 34.285 -6.250 -60.753 1.00 88.31 271 VAL A N 1
ATOM 2230 C CA . VAL A 1 271 ? 34.196 -7.417 -59.854 1.00 88.31 271 VAL A CA 1
ATOM 2231 C C . VAL A 1 271 ? 34.645 -7.055 -58.438 1.00 88.31 271 VAL A C 1
ATOM 2233 O O . VAL A 1 271 ? 33.982 -7.441 -57.473 1.00 88.31 271 VAL A O 1
ATOM 2236 N N . GLN A 1 272 ? 35.734 -6.295 -58.304 1.00 86.88 272 GLN A N 1
ATOM 2237 C CA . GLN A 1 272 ? 36.237 -5.844 -57.010 1.00 86.88 272 GLN A CA 1
ATOM 2238 C C . GLN A 1 272 ? 35.238 -4.902 -56.322 1.00 86.88 272 GLN A C 1
ATOM 2240 O O . GLN A 1 272 ? 34.883 -5.143 -55.171 1.00 86.88 272 GLN A O 1
ATOM 2245 N N . GLN A 1 273 ? 34.693 -3.920 -57.047 1.00 84.25 273 GLN A N 1
ATOM 2246 C CA . GLN A 1 273 ? 33.646 -3.017 -56.558 1.00 84.25 273 GLN A CA 1
ATOM 2247 C C . GLN A 1 273 ? 32.396 -3.782 -56.108 1.00 84.25 273 GLN A C 1
ATOM 2249 O O . GLN A 1 273 ? 31.864 -3.510 -55.035 1.00 84.25 273 GLN A O 1
ATOM 2254 N N . LYS A 1 274 ? 31.950 -4.793 -56.871 1.00 86.31 274 LYS A N 1
ATOM 2255 C CA . LYS A 1 274 ? 30.835 -5.665 -56.457 1.00 86.31 274 LYS A CA 1
ATOM 2256 C C . LYS A 1 274 ? 31.141 -6.416 -55.164 1.00 86.31 274 LYS A C 1
ATOM 2258 O O . LYS A 1 274 ? 30.289 -6.466 -54.284 1.00 86.31 274 LYS A O 1
ATOM 2263 N N . LYS A 1 275 ? 32.341 -6.987 -55.035 1.00 87.69 275 LYS A N 1
ATOM 2264 C CA . LYS A 1 275 ? 32.762 -7.727 -53.836 1.00 87.69 275 LYS A CA 1
ATOM 2265 C C . LYS A 1 275 ? 32.840 -6.822 -52.605 1.00 87.69 275 LYS A C 1
ATOM 2267 O O . LYS A 1 275 ? 32.402 -7.215 -51.521 1.00 87.69 275 LYS A O 1
ATOM 2272 N N . GLU A 1 276 ? 33.400 -5.627 -52.757 1.00 86.31 276 GLU A N 1
ATOM 2273 C CA . GLU A 1 276 ? 33.478 -4.620 -51.696 1.00 86.31 276 GLU A CA 1
ATOM 2274 C C . GLU A 1 276 ? 32.083 -4.156 -51.281 1.00 86.31 276 GLU A C 1
ATOM 2276 O O . GLU A 1 276 ? 31.783 -4.157 -50.088 1.00 86.31 276 GLU A O 1
ATOM 2281 N N . LEU A 1 277 ? 31.196 -3.894 -52.247 1.00 83.94 277 LEU A N 1
ATOM 2282 C CA . LEU A 1 277 ? 29.797 -3.552 -52.002 1.00 83.94 277 LEU A CA 1
ATOM 2283 C C . LEU A 1 277 ? 29.064 -4.655 -51.227 1.00 83.94 277 LEU A C 1
ATOM 2285 O O . LEU A 1 277 ? 28.452 -4.376 -50.198 1.00 83.94 277 LEU A O 1
ATOM 2289 N N . THR A 1 278 ? 29.159 -5.918 -51.657 1.00 84.19 278 THR A N 1
ATOM 2290 C CA . THR A 1 278 ? 28.521 -7.033 -50.937 1.00 84.19 278 THR A CA 1
ATOM 2291 C C . THR A 1 278 ? 29.076 -7.186 -49.523 1.00 84.19 278 THR A C 1
ATOM 2293 O O . THR A 1 278 ? 28.314 -7.351 -48.575 1.00 84.19 278 THR A O 1
ATOM 2296 N N . THR A 1 279 ? 30.396 -7.054 -49.353 1.00 86.88 279 THR A N 1
ATOM 2297 C CA . THR A 1 279 ? 31.045 -7.166 -48.036 1.00 86.88 279 THR A CA 1
ATOM 2298 C C . THR A 1 279 ? 30.630 -6.020 -47.112 1.00 86.88 279 THR A C 1
ATOM 2300 O O . THR A 1 279 ? 30.376 -6.237 -45.924 1.00 86.88 279 THR A O 1
ATOM 2303 N N . PHE A 1 280 ? 30.530 -4.802 -47.648 1.00 85.38 280 PHE A N 1
ATOM 2304 C CA . PHE A 1 280 ? 30.056 -3.629 -46.922 1.00 85.38 280 PHE A CA 1
ATOM 2305 C C . PHE A 1 280 ? 28.602 -3.806 -46.473 1.00 85.38 280 PHE A C 1
ATOM 2307 O O . PHE A 1 280 ? 28.310 -3.644 -45.289 1.00 85.38 280 PHE A O 1
ATOM 2314 N N . LEU A 1 281 ? 27.711 -4.223 -47.378 1.00 82.81 281 LEU A N 1
ATOM 2315 C CA . LEU A 1 281 ? 26.299 -4.467 -47.073 1.00 82.81 281 LEU A CA 1
ATOM 2316 C C . LEU A 1 281 ? 26.117 -5.573 -46.026 1.00 82.81 281 LEU A C 1
ATOM 2318 O O . LEU A 1 281 ? 25.339 -5.409 -45.085 1.00 82.81 281 LEU A O 1
ATOM 2322 N N . ASP A 1 282 ? 26.857 -6.677 -46.129 1.00 85.38 282 ASP A N 1
ATOM 2323 C CA . ASP A 1 282 ? 26.806 -7.755 -45.137 1.00 85.38 282 ASP A CA 1
ATOM 2324 C C . ASP A 1 282 ? 27.326 -7.302 -43.769 1.00 85.38 282 ASP A C 1
ATOM 2326 O O . ASP A 1 282 ? 26.745 -7.638 -42.729 1.00 85.38 282 ASP A O 1
ATOM 2330 N N . THR A 1 283 ? 28.382 -6.484 -43.759 1.00 87.81 283 THR A N 1
ATOM 2331 C CA . THR A 1 283 ? 28.906 -5.871 -42.534 1.00 87.81 283 THR A CA 1
ATOM 2332 C C . THR A 1 283 ? 27.870 -4.937 -41.912 1.00 87.81 283 THR A C 1
ATOM 2334 O O . THR A 1 283 ? 27.604 -5.054 -40.716 1.00 87.81 283 THR A O 1
ATOM 2337 N N . GLN A 1 284 ? 27.209 -4.089 -42.706 1.00 83.00 284 GLN A N 1
ATOM 2338 C CA . GLN A 1 284 ? 26.132 -3.209 -42.240 1.00 83.00 284 GLN A CA 1
ATOM 2339 C C . GLN A 1 284 ? 24.943 -3.997 -41.679 1.00 83.00 284 GLN A C 1
ATOM 2341 O O . GLN A 1 284 ? 24.504 -3.747 -40.556 1.00 83.00 284 GLN A O 1
ATOM 2346 N N . LYS A 1 285 ? 24.477 -5.041 -42.379 1.00 85.38 285 LYS A N 1
ATOM 2347 C CA . LYS A 1 285 ? 23.422 -5.944 -41.881 1.00 85.38 285 LYS A CA 1
ATOM 2348 C C . LYS A 1 285 ? 23.805 -6.608 -40.559 1.00 85.38 285 LYS A C 1
ATOM 2350 O O . LYS A 1 285 ? 22.950 -6.825 -39.697 1.00 85.38 285 LYS A O 1
ATOM 2355 N N . LYS A 1 286 ? 25.075 -6.984 -40.387 1.00 89.56 286 LYS A N 1
ATOM 2356 C CA . LYS A 1 286 ? 25.579 -7.564 -39.134 1.00 89.56 286 LYS A CA 1
ATOM 2357 C C . LYS A 1 286 ? 25.595 -6.530 -38.005 1.00 89.56 286 LYS A C 1
ATOM 2359 O O . LYS A 1 286 ? 25.136 -6.850 -36.911 1.00 89.56 286 LYS A O 1
ATOM 2364 N N . GLN A 1 287 ? 26.059 -5.308 -38.271 1.00 85.00 287 GLN A N 1
ATOM 2365 C CA . GLN A 1 287 ? 26.045 -4.211 -37.296 1.00 85.00 287 GLN A CA 1
ATOM 2366 C C . GLN A 1 287 ? 24.619 -3.856 -36.868 1.00 85.00 287 GLN A C 1
ATOM 2368 O O . GLN A 1 287 ? 24.348 -3.743 -35.674 1.00 85.00 287 GLN A O 1
ATOM 2373 N N . TYR A 1 288 ? 23.684 -3.782 -37.818 1.00 85.69 288 TYR A N 1
ATOM 2374 C CA . TYR A 1 288 ? 22.269 -3.565 -37.531 1.00 85.69 288 TYR A CA 1
ATOM 2375 C C . TYR A 1 288 ? 21.685 -4.669 -36.642 1.00 85.69 288 TYR A C 1
ATOM 2377 O O . TYR A 1 288 ? 21.035 -4.374 -35.638 1.00 85.69 288 TYR A O 1
ATOM 2385 N N . ARG A 1 289 ? 21.946 -5.946 -36.964 1.00 87.75 289 ARG A N 1
ATOM 2386 C CA . ARG A 1 289 ? 21.503 -7.082 -36.137 1.00 87.75 289 ARG A CA 1
ATOM 2387 C C . ARG A 1 289 ? 22.032 -6.977 -34.709 1.00 87.75 289 ARG A C 1
ATOM 2389 O O . ARG A 1 289 ? 21.232 -7.042 -33.780 1.00 87.75 289 ARG A O 1
ATOM 2396 N N . LEU A 1 290 ? 23.331 -6.726 -34.546 1.00 90.56 290 LEU A N 1
ATOM 2397 C CA . LEU A 1 290 ? 23.965 -6.575 -33.235 1.00 90.56 290 LEU A CA 1
ATOM 2398 C C . LEU A 1 290 ? 23.392 -5.381 -32.454 1.00 90.56 290 LEU A C 1
ATOM 2400 O O . LEU A 1 290 ? 23.076 -5.503 -31.273 1.00 90.56 290 LEU A O 1
ATOM 2404 N N . CYS A 1 291 ? 23.221 -4.228 -33.106 1.00 87.62 291 CYS A N 1
ATOM 2405 C CA . CYS A 1 291 ? 22.649 -3.031 -32.491 1.00 87.62 291 CYS A CA 1
ATOM 2406 C C . CYS A 1 291 ? 21.203 -3.276 -32.031 1.00 87.62 291 CYS A C 1
ATOM 2408 O O . CYS A 1 291 ? 20.843 -2.960 -30.896 1.00 87.62 291 CYS A O 1
ATOM 2410 N N . ARG A 1 292 ? 20.391 -3.917 -32.879 1.00 87.31 292 ARG A N 1
ATOM 2411 C CA . ARG A 1 292 ? 19.011 -4.304 -32.572 1.00 87.31 292 ARG A CA 1
ATOM 2412 C C . ARG A 1 292 ? 18.938 -5.304 -31.416 1.00 87.31 292 ARG A C 1
ATOM 2414 O O . ARG A 1 292 ? 18.061 -5.167 -30.565 1.00 87.31 292 ARG A O 1
ATOM 2421 N N . GLU A 1 293 ? 19.820 -6.299 -31.372 1.00 90.88 293 GLU A N 1
ATOM 2422 C CA . GLU A 1 293 ? 19.901 -7.269 -30.270 1.00 90.88 293 GLU A CA 1
ATOM 2423 C C . GLU A 1 293 ? 20.295 -6.595 -28.957 1.00 90.88 293 GLU A C 1
ATOM 2425 O O . GLU A 1 293 ? 19.567 -6.719 -27.973 1.00 90.88 293 GLU A O 1
ATOM 2430 N N . ARG A 1 294 ? 21.354 -5.779 -28.964 1.00 91.31 294 ARG A N 1
ATOM 2431 C CA . ARG A 1 294 ? 21.776 -5.003 -27.793 1.00 91.31 294 ARG A CA 1
ATOM 2432 C C . ARG A 1 294 ? 20.655 -4.104 -27.270 1.00 91.31 294 ARG A C 1
ATOM 2434 O O . ARG A 1 294 ? 20.395 -4.084 -26.070 1.00 91.31 294 ARG A O 1
ATOM 2441 N N . MET A 1 295 ? 19.939 -3.411 -28.157 1.00 88.62 295 MET A N 1
ATOM 2442 C CA . MET A 1 295 ? 18.798 -2.577 -27.767 1.00 88.62 295 MET A CA 1
ATOM 2443 C C . MET A 1 295 ? 17.673 -3.411 -27.138 1.00 88.62 295 MET A C 1
ATOM 2445 O O . MET A 1 295 ? 17.093 -3.006 -26.130 1.00 88.62 295 MET A O 1
ATOM 2449 N N . LYS A 1 296 ? 17.357 -4.586 -27.702 1.00 90.38 296 LYS A N 1
ATOM 2450 C CA . LYS A 1 296 ? 16.366 -5.507 -27.120 1.00 90.38 296 LYS A CA 1
ATOM 2451 C C . LYS A 1 296 ? 16.785 -5.977 -25.729 1.00 90.38 296 LYS A C 1
ATOM 2453 O O . LYS A 1 296 ? 15.943 -6.005 -24.836 1.00 90.38 296 LYS A O 1
ATOM 2458 N N . GLU A 1 297 ? 18.053 -6.328 -25.533 1.00 93.31 297 GLU A N 1
ATOM 2459 C CA . GLU A 1 297 ? 18.580 -6.730 -24.227 1.00 93.31 297 GLU A CA 1
ATOM 2460 C C . GLU A 1 297 ? 18.501 -5.599 -23.201 1.00 93.31 297 GLU A C 1
ATOM 2462 O O . GLU A 1 297 ? 18.029 -5.825 -22.089 1.00 93.31 297 GLU A O 1
ATOM 2467 N N . GLU A 1 298 ? 18.913 -4.382 -23.563 1.00 92.06 298 GLU A N 1
ATOM 2468 C CA . GLU A 1 298 ? 18.824 -3.205 -22.690 1.00 92.06 298 GLU A CA 1
ATOM 2469 C C . GLU A 1 298 ? 17.368 -2.912 -22.288 1.00 92.06 298 GLU A C 1
ATOM 2471 O O . GLU A 1 298 ? 17.074 -2.702 -21.109 1.00 92.06 298 GLU A O 1
ATOM 2476 N N . LEU A 1 299 ? 16.433 -2.976 -23.243 1.00 90.88 299 LEU A N 1
ATOM 2477 C CA . LEU A 1 299 ? 14.999 -2.813 -22.986 1.00 90.88 299 LEU A CA 1
ATOM 2478 C C . LEU A 1 299 ? 14.430 -3.923 -22.095 1.00 90.88 299 LEU A C 1
ATOM 2480 O O . LEU A 1 299 ? 13.623 -3.644 -21.209 1.00 90.88 299 LEU A O 1
ATOM 2484 N N . ASN A 1 300 ? 14.845 -5.173 -22.306 1.00 92.50 300 ASN A N 1
ATOM 2485 C CA . ASN A 1 300 ? 14.409 -6.298 -21.483 1.00 92.50 300 ASN A CA 1
ATOM 2486 C C . ASN A 1 300 ? 14.963 -6.195 -20.056 1.00 92.50 300 ASN A C 1
ATOM 2488 O O . ASN A 1 300 ? 14.201 -6.386 -19.116 1.00 92.50 300 ASN A O 1
ATOM 2492 N N . LYS A 1 301 ? 16.236 -5.815 -19.880 1.00 95.25 301 LYS A N 1
ATOM 2493 C CA . LYS A 1 301 ? 16.831 -5.559 -18.555 1.00 95.25 301 LYS A CA 1
ATOM 2494 C C . LYS A 1 301 ? 16.079 -4.458 -17.813 1.00 95.25 301 LYS A C 1
ATOM 2496 O O . LYS A 1 301 ? 15.717 -4.631 -16.650 1.00 95.25 301 LYS A O 1
ATOM 2501 N N . LYS A 1 302 ? 15.778 -3.352 -18.502 1.00 94.06 302 LYS A N 1
ATOM 2502 C CA . LYS A 1 302 ? 14.987 -2.251 -17.938 1.00 94.06 302 LYS A CA 1
ATOM 2503 C C . LYS A 1 302 ? 13.577 -2.703 -17.546 1.00 94.06 302 LYS A C 1
ATOM 2505 O O . LYS A 1 302 ? 13.112 -2.351 -16.467 1.00 94.06 302 LYS A O 1
ATOM 2510 N N . LYS A 1 303 ? 12.925 -3.523 -18.380 1.00 92.75 303 LYS A N 1
ATOM 2511 C CA . LYS A 1 303 ? 11.628 -4.137 -18.065 1.00 92.75 303 LYS A CA 1
ATOM 2512 C C . LYS A 1 303 ? 11.710 -4.993 -16.796 1.00 92.75 303 LYS A C 1
ATOM 2514 O O . LYS A 1 303 ? 10.943 -4.752 -15.876 1.00 92.75 303 LYS A O 1
ATOM 2519 N N . THR A 1 304 ? 12.667 -5.919 -16.711 1.00 95.06 304 THR A N 1
ATOM 2520 C CA . THR A 1 304 ? 12.817 -6.796 -15.535 1.00 95.06 304 THR A CA 1
ATOM 2521 C C . THR A 1 304 ? 13.134 -6.023 -14.258 1.00 95.06 304 THR A C 1
ATOM 2523 O O . THR A 1 304 ? 12.638 -6.365 -13.189 1.00 95.06 304 THR A O 1
ATOM 2526 N N . GLN A 1 305 ? 13.929 -4.950 -14.355 1.00 95.38 305 GLN A N 1
ATOM 2527 C CA . GLN A 1 305 ? 14.207 -4.078 -13.216 1.00 95.38 305 GLN A CA 1
ATOM 2528 C C . GLN A 1 305 ? 12.924 -3.399 -12.726 1.00 95.38 305 GLN A C 1
ATOM 2530 O O . GLN A 1 305 ? 12.652 -3.402 -11.528 1.00 95.38 305 GLN A O 1
ATOM 2535 N N . LYS A 1 306 ? 12.116 -2.865 -13.648 1.00 94.69 306 LYS A N 1
ATOM 2536 C CA . LYS A 1 306 ? 10.837 -2.234 -13.312 1.00 94.69 306 LYS A CA 1
ATOM 2537 C C . LYS A 1 306 ? 9.837 -3.218 -12.712 1.00 94.69 306 LYS A C 1
ATOM 2539 O O . LYS A 1 306 ? 9.244 -2.907 -11.689 1.00 94.69 306 LYS A O 1
ATOM 2544 N N . GLU A 1 307 ? 9.729 -4.424 -13.263 1.00 94.75 307 GLU A N 1
ATOM 2545 C CA . GLU A 1 307 ? 8.900 -5.495 -12.692 1.00 94.75 307 GLU A CA 1
ATOM 2546 C C . GLU A 1 307 ? 9.330 -5.852 -11.259 1.00 94.75 307 GLU A C 1
ATOM 2548 O O . GLU A 1 307 ? 8.484 -6.045 -10.387 1.00 94.75 307 GLU A O 1
ATOM 2553 N N . MET A 1 308 ? 10.639 -5.886 -10.982 1.00 96.88 308 MET A N 1
ATOM 2554 C CA . MET A 1 308 ? 11.160 -6.113 -9.632 1.00 96.88 308 MET A CA 1
ATOM 2555 C C . MET A 1 308 ? 10.839 -4.950 -8.678 1.00 96.88 308 MET A C 1
ATOM 2557 O O . MET A 1 308 ? 10.445 -5.196 -7.538 1.00 96.88 308 MET A O 1
ATOM 2561 N N . GLU A 1 309 ? 10.974 -3.698 -9.129 1.00 96.62 309 GLU A N 1
ATOM 2562 C CA . GLU A 1 309 ? 10.580 -2.505 -8.361 1.00 96.62 309 GLU A CA 1
ATOM 2563 C C . GLU A 1 309 ? 9.078 -2.528 -8.029 1.00 96.62 309 GLU A C 1
ATOM 2565 O O . GLU A 1 309 ? 8.692 -2.305 -6.882 1.00 96.62 309 GLU A O 1
ATOM 2570 N N . HIS A 1 310 ? 8.229 -2.866 -9.004 1.00 97.31 310 HIS A N 1
ATOM 2571 C CA . HIS A 1 310 ? 6.780 -3.004 -8.822 1.00 97.31 310 HIS A CA 1
ATOM 2572 C C . HIS A 1 310 ? 6.440 -4.108 -7.817 1.00 97.31 310 HIS A C 1
ATOM 2574 O O . HIS A 1 310 ? 5.668 -3.875 -6.887 1.00 97.31 310 HIS A O 1
ATOM 2580 N N . ALA A 1 311 ? 7.072 -5.279 -7.934 1.00 97.88 311 ALA A N 1
ATOM 2581 C CA . ALA A 1 311 ? 6.891 -6.380 -6.990 1.00 97.88 311 ALA A CA 1
ATOM 2582 C C . ALA A 1 311 ? 7.323 -6.010 -5.559 1.00 97.88 311 ALA A C 1
ATOM 2584 O O . ALA A 1 311 ? 6.661 -6.397 -4.595 1.00 97.88 311 ALA A O 1
ATOM 2585 N N . LEU A 1 312 ? 8.411 -5.246 -5.405 1.00 97.69 312 LEU A N 1
ATOM 2586 C CA . LEU A 1 312 ? 8.859 -4.754 -4.102 1.00 97.69 312 LEU A CA 1
ATOM 2587 C C . LEU A 1 312 ? 7.836 -3.794 -3.485 1.00 97.69 312 LEU A C 1
ATOM 2589 O O . LEU A 1 312 ? 7.518 -3.932 -2.304 1.00 97.69 312 LEU A O 1
ATOM 2593 N N . MET A 1 313 ? 7.299 -2.857 -4.273 1.00 97.38 313 MET A N 1
ATOM 2594 C CA . MET A 1 313 ? 6.278 -1.924 -3.790 1.00 97.38 313 MET A CA 1
ATOM 2595 C C . MET A 1 313 ? 4.996 -2.647 -3.360 1.00 97.38 313 MET A C 1
ATOM 2597 O O . MET A 1 313 ? 4.455 -2.323 -2.306 1.00 97.38 313 MET A O 1
ATOM 2601 N N . ILE A 1 314 ? 4.546 -3.655 -4.117 1.00 97.69 314 ILE A N 1
ATOM 2602 C CA . ILE A 1 314 ? 3.377 -4.473 -3.751 1.00 97.69 314 ILE A CA 1
ATOM 2603 C C . ILE A 1 314 ? 3.622 -5.197 -2.423 1.00 97.69 314 ILE A C 1
ATOM 2605 O O . ILE A 1 314 ? 2.800 -5.112 -1.517 1.00 97.69 314 ILE A O 1
ATOM 2609 N N . ARG A 1 315 ? 4.786 -5.838 -2.253 1.00 98.00 315 ARG A N 1
ATOM 2610 C CA . ARG A 1 315 ? 5.135 -6.500 -0.984 1.00 98.00 315 ARG A CA 1
ATOM 2611 C C . ARG A 1 315 ? 5.200 -5.528 0.190 1.00 98.00 315 ARG A C 1
ATOM 2613 O O . ARG A 1 315 ? 4.840 -5.884 1.310 1.00 98.00 315 ARG A O 1
ATOM 2620 N N . GLN A 1 316 ? 5.702 -4.316 -0.039 1.00 97.12 316 GLN A N 1
ATOM 2621 C CA . GLN A 1 316 ? 5.750 -3.289 0.996 1.00 97.12 316 GLN A CA 1
ATOM 2622 C C . GLN A 1 316 ? 4.339 -2.836 1.396 1.00 97.12 316 GLN A C 1
ATOM 2624 O O . GLN A 1 316 ? 4.073 -2.670 2.589 1.00 97.12 316 GLN A O 1
ATOM 2629 N N . ASP A 1 317 ? 3.444 -2.656 0.423 1.00 97.69 317 ASP A N 1
ATOM 2630 C CA . ASP A 1 317 ? 2.034 -2.337 0.657 1.00 97.69 317 ASP A CA 1
ATOM 2631 C C . ASP A 1 317 ? 1.327 -3.445 1.452 1.00 97.69 317 ASP A C 1
ATOM 2633 O O . ASP A 1 317 ? 0.711 -3.153 2.477 1.00 97.69 317 ASP A O 1
ATOM 2637 N N . GLU A 1 318 ? 1.512 -4.708 1.058 1.00 96.94 318 GLU A N 1
ATOM 2638 C CA . GLU A 1 318 ? 0.975 -5.890 1.750 1.00 96.94 318 GLU A CA 1
ATOM 2639 C C . GLU A 1 318 ? 1.483 -5.981 3.195 1.00 96.94 318 GLU A C 1
ATOM 2641 O O . GLU A 1 318 ? 0.693 -6.102 4.129 1.00 96.94 318 GLU A O 1
ATOM 2646 N N . SER A 1 319 ? 2.792 -5.824 3.410 1.00 98.06 319 SER A N 1
ATOM 2647 C CA . SER A 1 319 ? 3.394 -5.821 4.752 1.00 98.06 319 SER A CA 1
ATOM 2648 C C . SER A 1 319 ? 2.852 -4.684 5.631 1.00 98.06 319 SER A C 1
ATOM 2650 O O . SER A 1 319 ? 2.568 -4.871 6.817 1.00 98.06 319 SER A O 1
ATOM 2652 N N . THR A 1 320 ? 2.649 -3.501 5.044 1.00 97.25 320 THR A N 1
ATOM 2653 C CA . THR A 1 320 ? 2.068 -2.349 5.749 1.00 97.25 320 THR A CA 1
ATOM 2654 C C . THR A 1 320 ? 0.606 -2.608 6.108 1.00 97.25 320 THR A C 1
ATOM 2656 O O . THR A 1 320 ? 0.199 -2.346 7.240 1.00 97.25 320 THR A O 1
ATOM 2659 N N . GLN A 1 321 ? -0.175 -3.157 5.175 1.00 97.31 321 GLN A N 1
ATOM 2660 C CA . GLN A 1 321 ? -1.564 -3.547 5.403 1.00 97.31 321 GLN A CA 1
ATOM 2661 C C . GLN A 1 321 ? -1.677 -4.594 6.518 1.00 97.31 321 GLN A C 1
ATOM 2663 O O . GLN A 1 321 ? -2.494 -4.425 7.422 1.00 97.31 321 GLN A O 1
ATOM 2668 N N . GLU A 1 322 ? -0.843 -5.637 6.501 1.00 97.38 322 GLU A N 1
ATOM 2669 C CA . GLU A 1 322 ? -0.803 -6.648 7.563 1.00 97.38 322 GLU A CA 1
ATOM 2670 C C . GLU A 1 322 ? -0.503 -6.028 8.931 1.00 97.38 322 GLU A C 1
ATOM 2672 O O . GLU A 1 322 ? -1.126 -6.390 9.933 1.00 97.38 322 GLU A O 1
ATOM 2677 N N . LEU A 1 323 ? 0.445 -5.088 8.996 1.00 98.12 323 LEU A N 1
ATOM 2678 C CA . LEU A 1 323 ? 0.799 -4.412 10.240 1.00 98.12 323 LEU A CA 1
ATOM 2679 C C . LEU A 1 323 ? -0.363 -3.560 10.770 1.00 98.12 323 LEU A C 1
ATOM 2681 O O . LEU A 1 323 ? -0.692 -3.662 11.953 1.00 98.12 323 LEU A O 1
ATOM 2685 N N . GLU A 1 324 ? -1.003 -2.759 9.913 1.00 97.56 324 GLU A N 1
ATOM 2686 C CA . GLU A 1 324 ? -2.168 -1.945 10.284 1.00 97.56 324 GLU A CA 1
ATOM 2687 C C . GLU A 1 324 ? -3.338 -2.833 10.758 1.00 97.56 324 GLU A C 1
ATOM 2689 O O . GLU A 1 324 ? -3.961 -2.544 11.783 1.00 97.56 324 GLU A O 1
ATOM 2694 N N . GLN A 1 325 ? -3.599 -3.956 10.077 1.00 97.38 325 GLN A N 1
ATOM 2695 C CA . GLN A 1 325 ? -4.626 -4.925 10.477 1.00 97.38 325 GLN A CA 1
ATOM 2696 C C . GLN A 1 325 ? -4.312 -5.571 11.832 1.00 97.38 325 GLN A C 1
ATOM 2698 O O . GLN A 1 325 ? -5.187 -5.640 12.695 1.00 97.38 325 GLN A O 1
ATOM 2703 N N . ARG A 1 326 ? -3.063 -5.999 12.068 1.00 97.94 326 ARG A N 1
ATOM 2704 C CA . ARG A 1 326 ? -2.637 -6.566 13.363 1.00 97.94 326 ARG A CA 1
ATOM 2705 C C . ARG A 1 326 ? -2.774 -5.556 14.501 1.00 97.94 326 ARG A C 1
ATOM 2707 O O . ARG A 1 326 ? -3.210 -5.926 15.593 1.00 97.94 326 ARG A O 1
ATOM 2714 N N . GLN A 1 327 ? -2.419 -4.293 14.264 1.00 97.56 327 GLN A N 1
ATOM 2715 C CA . GLN A 1 327 ? -2.586 -3.223 15.250 1.00 97.56 327 GLN A CA 1
ATOM 2716 C C . GLN A 1 327 ? -4.063 -3.022 15.597 1.00 97.56 327 GLN A C 1
ATOM 2718 O O . GLN A 1 327 ? -4.411 -3.005 16.779 1.00 97.56 327 GLN A O 1
ATOM 2723 N N . LEU A 1 328 ? -4.933 -2.941 14.585 1.00 97.94 328 LEU A N 1
ATOM 2724 C CA . LEU A 1 328 ? -6.372 -2.794 14.791 1.00 97.94 328 LEU A CA 1
ATOM 2725 C C . LEU A 1 328 ? -6.959 -3.993 15.554 1.00 97.94 328 LEU A C 1
ATOM 2727 O O . LEU A 1 328 ? -7.625 -3.797 16.567 1.00 97.94 328 LEU A O 1
ATOM 2731 N N . GLN A 1 329 ? -6.629 -5.222 15.149 1.00 97.44 329 GLN A N 1
ATOM 2732 C CA . GLN A 1 329 ? -7.062 -6.445 15.836 1.00 97.44 329 GLN A CA 1
ATOM 2733 C C . GLN A 1 329 ? -6.603 -6.487 17.298 1.00 97.44 329 GLN A C 1
ATOM 2735 O O . GLN A 1 329 ? -7.354 -6.914 18.175 1.00 97.44 329 GLN A O 1
ATOM 2740 N N . THR A 1 330 ? -5.378 -6.038 17.582 1.00 98.12 330 THR A N 1
ATOM 2741 C CA . THR A 1 330 ? -4.855 -5.980 18.955 1.00 98.12 330 THR A CA 1
ATOM 2742 C C . THR A 1 330 ? -5.643 -4.982 19.798 1.00 98.12 330 THR A C 1
ATOM 2744 O O . THR A 1 330 ? -6.068 -5.311 20.904 1.00 98.12 330 THR A O 1
ATOM 2747 N N . LEU A 1 331 ? -5.898 -3.782 19.267 1.00 97.50 331 LEU A N 1
ATOM 2748 C CA . LEU A 1 331 ? -6.704 -2.766 19.948 1.00 97.50 331 LEU A CA 1
ATOM 2749 C C . LEU A 1 331 ? -8.134 -3.250 20.208 1.00 97.50 331 LEU A C 1
ATOM 2751 O O . LEU A 1 331 ? -8.658 -3.073 21.306 1.00 97.50 331 LEU A O 1
ATOM 2755 N N . GLN A 1 332 ? -8.761 -3.878 19.217 1.00 96.94 332 GLN A N 1
ATOM 2756 C CA . GLN A 1 332 ? -10.110 -4.422 19.329 1.00 96.94 332 GLN A CA 1
ATOM 2757 C C . GLN A 1 332 ? -10.186 -5.550 20.361 1.00 96.94 332 GLN A C 1
ATOM 2759 O O . GLN A 1 332 ? -11.111 -5.568 21.171 1.00 96.94 332 GLN A O 1
ATOM 2764 N N . ARG A 1 333 ? -9.193 -6.449 20.386 1.00 97.69 333 ARG A N 1
ATOM 2765 C CA . ARG A 1 333 ? -9.095 -7.512 21.394 1.00 97.69 333 ARG A CA 1
ATOM 2766 C C . ARG A 1 333 ? -9.006 -6.937 22.804 1.00 97.69 333 ARG A C 1
ATOM 2768 O O . ARG A 1 333 ? -9.796 -7.327 23.654 1.00 97.69 333 ARG A O 1
ATOM 2775 N N . LEU A 1 334 ? -8.114 -5.970 23.028 1.00 98.06 334 LEU A N 1
ATOM 2776 C CA . LEU A 1 334 ? -7.956 -5.322 24.333 1.00 98.06 334 LEU A CA 1
ATOM 2777 C C . LEU A 1 334 ? -9.239 -4.604 24.779 1.00 98.06 334 LEU A C 1
ATOM 2779 O O . LEU A 1 334 ? -9.626 -4.694 25.942 1.00 98.06 334 LEU A O 1
ATOM 2783 N N . ARG A 1 335 ? -9.937 -3.923 23.860 1.00 97.44 335 ARG A N 1
ATOM 2784 C CA . ARG A 1 335 ? -11.236 -3.285 24.146 1.00 97.44 335 ARG A CA 1
ATOM 2785 C C . ARG A 1 335 ? -12.312 -4.310 24.508 1.00 97.44 335 ARG A C 1
ATOM 2787 O O . ARG A 1 335 ? -13.072 -4.081 25.445 1.00 97.44 335 ARG A O 1
ATOM 2794 N N . PHE A 1 336 ? -12.369 -5.433 23.792 1.00 97.44 336 PHE A N 1
ATOM 2795 C CA . PHE A 1 336 ? -13.307 -6.515 24.083 1.00 97.44 336 PHE A CA 1
ATOM 2796 C C . PHE A 1 336 ? -13.019 -7.170 25.439 1.00 97.44 336 PHE A C 1
ATOM 2798 O O . PHE A 1 336 ? -13.941 -7.391 26.218 1.00 97.44 336 PHE A O 1
ATOM 2805 N N . GLU A 1 337 ? -11.750 -7.442 25.747 1.00 97.75 337 GLU A N 1
ATOM 2806 C CA . GLU A 1 337 ? -11.326 -7.989 27.040 1.00 97.75 337 GLU A CA 1
ATOM 2807 C C . GLU A 1 337 ? -11.674 -7.044 28.194 1.00 97.75 337 GLU A C 1
ATOM 2809 O O . GLU A 1 337 ? -12.238 -7.487 29.194 1.00 97.75 337 GLU A O 1
ATOM 2814 N N . LEU A 1 338 ? -11.419 -5.741 28.036 1.00 97.94 338 LEU A N 1
ATOM 2815 C CA . LEU A 1 338 ? -11.788 -4.731 29.027 1.00 97.94 338 LEU A CA 1
ATOM 2816 C C . LEU A 1 338 ? -13.304 -4.695 29.265 1.00 97.94 338 LEU A C 1
ATOM 2818 O O . LEU A 1 338 ? -13.736 -4.725 30.414 1.00 97.94 338 LEU A O 1
ATOM 2822 N N . MET A 1 339 ? -14.108 -4.674 28.198 1.00 97.69 339 MET A N 1
ATOM 2823 C CA . MET A 1 339 ? -15.571 -4.689 28.302 1.00 97.69 339 MET A CA 1
ATOM 2824 C C . MET A 1 339 ? -16.077 -5.977 28.958 1.00 97.69 339 MET A C 1
ATOM 2826 O O . MET A 1 339 ? -16.931 -5.924 29.837 1.00 97.69 339 MET A O 1
ATOM 2830 N N . ARG A 1 340 ? -15.497 -7.132 28.614 1.00 97.88 340 ARG A N 1
ATOM 2831 C CA . ARG A 1 340 ? -15.820 -8.407 29.261 1.00 97.88 340 ARG A CA 1
ATOM 2832 C C . ARG A 1 340 ? -15.514 -8.375 30.761 1.00 97.88 340 ARG A C 1
ATOM 2834 O O . ARG A 1 340 ? -16.340 -8.826 31.548 1.00 97.88 340 ARG A O 1
ATOM 2841 N N . HIS A 1 341 ? -14.356 -7.848 31.161 1.00 98.31 341 HIS A N 1
ATOM 2842 C CA . HIS A 1 341 ? -14.002 -7.692 32.576 1.00 98.31 341 HIS A CA 1
ATOM 2843 C C . HIS A 1 341 ? -14.932 -6.720 33.306 1.00 98.31 341 HIS A C 1
ATOM 2845 O O . HIS A 1 341 ? -15.337 -6.993 34.436 1.00 98.31 341 HIS A O 1
ATOM 2851 N N . GLN A 1 342 ? -15.300 -5.614 32.659 1.00 98.00 342 GLN A N 1
ATOM 2852 C CA . GLN A 1 342 ? -16.265 -4.664 33.198 1.00 98.00 342 GLN A CA 1
ATOM 2853 C C . GLN A 1 342 ? -17.631 -5.329 33.414 1.00 98.00 342 GLN A C 1
ATOM 2855 O O . GLN A 1 342 ? -18.145 -5.283 34.527 1.00 98.00 342 GLN A O 1
ATOM 2860 N N . HIS A 1 343 ? -18.177 -6.005 32.398 1.00 98.12 343 HIS A N 1
ATOM 2861 C CA . HIS A 1 343 ? -19.468 -6.690 32.500 1.00 98.12 343 HIS A CA 1
ATOM 2862 C C . HIS A 1 343 ? -19.468 -7.767 33.591 1.00 98.12 343 HIS A C 1
ATOM 2864 O O . HIS A 1 343 ? -20.433 -7.885 34.343 1.00 98.12 343 HIS A O 1
ATOM 2870 N N . GLN A 1 344 ? -18.367 -8.516 33.719 1.00 98.38 344 GLN A N 1
ATOM 2871 C CA . GLN A 1 344 ? -18.197 -9.503 34.785 1.00 98.38 344 GLN A CA 1
ATOM 2872 C C . GLN A 1 344 ? -18.227 -8.843 36.172 1.00 98.38 344 GLN A C 1
ATOM 2874 O O . GLN A 1 344 ? -18.916 -9.321 37.065 1.00 98.38 344 GLN A O 1
ATOM 2879 N N . THR A 1 345 ? -17.531 -7.716 36.338 1.00 98.06 345 THR A N 1
ATOM 2880 C CA . THR A 1 345 ? -17.493 -6.978 37.612 1.00 98.06 345 THR A CA 1
ATOM 2881 C C . THR A 1 345 ? -18.863 -6.395 37.968 1.00 98.06 345 THR A C 1
ATOM 2883 O O . THR A 1 345 ? -19.280 -6.415 39.123 1.00 98.06 345 THR A O 1
ATOM 2886 N N . GLU A 1 346 ? -19.584 -5.860 36.982 1.00 98.00 346 GLU A N 1
ATOM 2887 C CA . GLU A 1 346 ? -20.950 -5.356 37.155 1.00 98.00 346 GLU A CA 1
ATOM 2888 C C . GLU A 1 346 ? -21.916 -6.469 37.584 1.00 98.00 346 GLU A C 1
ATOM 2890 O O . GLU A 1 346 ? -22.710 -6.262 38.502 1.00 98.00 346 GLU A O 1
ATOM 2895 N N . LEU A 1 347 ? -21.809 -7.654 36.970 1.00 98.06 347 LEU A N 1
ATOM 2896 C CA . LEU A 1 347 ? -22.610 -8.824 37.326 1.00 98.06 347 LEU A CA 1
ATOM 2897 C C . LEU A 1 347 ? -22.318 -9.289 38.759 1.00 98.06 347 LEU A C 1
ATOM 2899 O O . LEU A 1 347 ? -23.247 -9.441 39.548 1.00 98.06 347 LEU A O 1
ATOM 2903 N N . GLU A 1 348 ? -21.042 -9.440 39.121 1.00 98.25 348 GLU A N 1
ATOM 2904 C CA . GLU A 1 348 ? -20.619 -9.812 40.479 1.00 98.25 348 GLU A CA 1
ATOM 2905 C C . GLU A 1 348 ? -21.146 -8.816 41.526 1.00 98.25 348 GLU A C 1
ATOM 2907 O O . GLU A 1 348 ? -21.702 -9.208 42.555 1.00 98.25 348 GLU A O 1
ATOM 2912 N N . ASN A 1 349 ? -21.061 -7.514 41.236 1.00 98.19 349 ASN A N 1
ATOM 2913 C CA . ASN A 1 349 ? -21.605 -6.474 42.106 1.00 98.19 349 ASN A CA 1
ATOM 2914 C C . ASN A 1 349 ? -23.132 -6.581 42.262 1.00 98.19 349 ASN A C 1
ATOM 2916 O O . ASN A 1 349 ? -23.646 -6.409 43.373 1.00 98.19 349 ASN A O 1
ATOM 2920 N N . GLN A 1 350 ? -23.861 -6.876 41.181 1.00 97.81 350 GLN A N 1
ATOM 2921 C CA . GLN A 1 350 ? -25.314 -7.056 41.226 1.00 97.81 350 GLN A CA 1
ATOM 2922 C C . GLN A 1 350 ? -25.700 -8.314 42.019 1.00 97.81 350 GLN A C 1
ATOM 2924 O O . GLN A 1 350 ? -26.626 -8.275 42.830 1.00 97.81 350 GLN A O 1
ATOM 2929 N N . GLU A 1 351 ? -24.975 -9.421 41.858 1.00 97.44 351 GLU A N 1
ATOM 2930 C CA . GLU A 1 351 ? -25.183 -10.651 42.633 1.00 97.44 351 GLU A CA 1
ATOM 2931 C C . GLU A 1 351 ? -24.926 -10.441 44.132 1.00 97.44 351 GLU A C 1
ATOM 2933 O O . GLU A 1 351 ? -25.704 -10.897 44.987 1.00 97.44 351 GLU A O 1
ATOM 2938 N N . GLU A 1 352 ? -23.872 -9.698 44.476 1.00 98.12 352 GLU A N 1
ATOM 2939 C CA . GLU A 1 352 ? -23.598 -9.306 45.854 1.00 98.12 352 GLU A CA 1
ATOM 2940 C C . GLU A 1 352 ? -24.699 -8.413 46.429 1.00 98.12 352 GLU A C 1
ATOM 2942 O O . GLU A 1 352 ? -25.141 -8.637 47.564 1.00 98.12 352 GLU A O 1
ATOM 2947 N N . TYR A 1 353 ? -25.148 -7.410 45.669 1.00 98.25 353 TYR A N 1
ATOM 2948 C CA . TYR A 1 353 ? -26.247 -6.528 46.053 1.00 98.25 353 TYR A CA 1
ATOM 2949 C C . TYR A 1 353 ? -27.526 -7.331 46.318 1.00 98.25 353 TYR A C 1
ATOM 2951 O O . TYR A 1 353 ? -28.098 -7.235 47.411 1.00 98.25 353 TYR A O 1
ATOM 2959 N N . ASN A 1 354 ? -27.908 -8.210 45.388 1.00 97.75 354 ASN A N 1
ATOM 2960 C CA . ASN A 1 354 ? -29.056 -9.105 45.513 1.00 97.75 354 ASN A CA 1
ATOM 2961 C C . ASN A 1 354 ? -28.961 -9.946 46.796 1.00 97.75 354 ASN A C 1
ATOM 2963 O O . ASN A 1 354 ? -29.894 -9.992 47.603 1.00 97.75 354 ASN A O 1
ATOM 2967 N N . SER A 1 355 ? -27.795 -10.547 47.040 1.00 98.19 355 SER A N 1
ATOM 2968 C CA . SER A 1 355 ? -27.529 -11.361 48.230 1.00 98.19 355 SER A CA 1
ATOM 2969 C C . SER A 1 355 ? -27.588 -10.552 49.531 1.00 98.19 355 SER A C 1
ATOM 2971 O O . SER A 1 355 ? -27.982 -11.072 50.580 1.00 98.19 355 SER A O 1
ATOM 2973 N N . ARG A 1 356 ? -27.171 -9.279 49.522 1.00 98.44 356 ARG A N 1
ATOM 2974 C CA . ARG A 1 356 ? -27.291 -8.373 50.681 1.00 98.44 356 ARG A CA 1
ATOM 2975 C C . ARG A 1 356 ? -28.754 -8.025 50.948 1.00 98.44 356 ARG A C 1
ATOM 2977 O O . ARG A 1 356 ? -29.203 -8.219 52.076 1.00 98.44 356 ARG A O 1
ATOM 2984 N N . ARG A 1 357 ? -29.510 -7.619 49.923 1.00 98.19 357 ARG A N 1
ATOM 2985 C CA . ARG A 1 357 ? -30.942 -7.285 50.033 1.00 98.19 357 ARG A CA 1
ATOM 2986 C C . ARG A 1 357 ? -31.775 -8.460 50.526 1.00 98.19 357 ARG A C 1
ATOM 2988 O O . ARG A 1 357 ? -32.592 -8.299 51.431 1.00 98.19 357 ARG A O 1
ATOM 2995 N N . GLN A 1 358 ? -31.513 -9.663 50.015 1.00 97.38 358 GLN A N 1
ATOM 2996 C CA . GLN A 1 358 ? -32.151 -10.875 50.521 1.00 97.38 358 GLN A CA 1
ATOM 2997 C C . GLN A 1 358 ? -31.826 -11.095 52.002 1.00 97.38 358 GLN A C 1
ATOM 2999 O O . GLN A 1 358 ? -32.738 -11.312 52.795 1.00 97.38 358 GLN A O 1
ATOM 3004 N N . ARG A 1 359 ? -30.555 -10.996 52.418 1.00 98.00 359 ARG A N 1
ATOM 3005 C CA . ARG A 1 359 ? -30.172 -11.148 53.835 1.00 98.00 359 ARG A CA 1
ATOM 3006 C C . ARG A 1 359 ? -30.825 -10.103 54.741 1.00 98.00 359 ARG A C 1
ATOM 3008 O O . ARG A 1 359 ? -31.222 -10.448 55.851 1.00 98.00 359 ARG A O 1
ATOM 3015 N N . GLU A 1 360 ? -30.936 -8.854 54.298 1.00 97.88 360 GLU A N 1
ATOM 3016 C CA . GLU A 1 360 ? -31.640 -7.791 55.027 1.00 97.88 360 GLU A CA 1
ATOM 3017 C C . GLU A 1 360 ? -33.116 -8.140 55.243 1.00 97.88 360 GLU A C 1
ATOM 3019 O O . GLU A 1 360 ? -33.596 -8.056 56.376 1.00 97.88 360 GLU A O 1
ATOM 3024 N N . LEU A 1 361 ? -33.802 -8.618 54.199 1.00 98.06 361 LEU A N 1
ATOM 3025 C CA . LEU A 1 361 ? -35.197 -9.048 54.296 1.00 98.06 361 LEU A CA 1
ATOM 3026 C C . LEU A 1 361 ? -35.358 -10.242 55.248 1.00 98.06 361 LEU A C 1
ATOM 3028 O O . LEU A 1 361 ? -36.178 -10.201 56.162 1.00 98.06 361 LEU A O 1
ATOM 3032 N N . HIS A 1 362 ? -34.497 -11.259 55.133 1.00 97.19 362 HIS A N 1
ATOM 3033 C CA . HIS A 1 362 ? -34.517 -12.410 56.042 1.00 97.19 362 HIS A CA 1
ATOM 3034 C C . HIS A 1 362 ? -34.291 -11.999 57.506 1.00 97.19 362 HIS A C 1
ATOM 3036 O O . HIS A 1 362 ? -34.919 -12.553 58.410 1.00 97.19 362 HIS A O 1
ATOM 3042 N N . ARG A 1 363 ? -33.408 -11.022 57.769 1.00 97.81 363 ARG A N 1
ATOM 3043 C CA . ARG A 1 363 ? -33.192 -10.482 59.124 1.00 97.81 363 ARG A CA 1
ATOM 3044 C C . ARG A 1 363 ? -34.428 -9.755 59.645 1.00 97.81 363 ARG A C 1
ATOM 3046 O O . ARG A 1 363 ? -34.768 -9.950 60.811 1.00 97.81 363 ARG A O 1
ATOM 3053 N N . LYS A 1 364 ? -35.094 -8.955 58.802 1.00 97.12 364 LYS A N 1
ATOM 3054 C CA . LYS A 1 364 ? -36.359 -8.282 59.137 1.00 97.12 364 LYS A CA 1
ATOM 3055 C C . LYS A 1 364 ? -37.422 -9.314 59.530 1.00 97.12 364 LYS A C 1
ATOM 3057 O O . LYS A 1 364 ? -37.931 -9.261 60.648 1.00 97.12 364 LYS A O 1
ATOM 3062 N N . HIS A 1 365 ? -37.640 -10.328 58.694 1.00 96.62 365 HIS A N 1
ATOM 3063 C CA . HIS A 1 365 ? -38.618 -11.392 58.953 1.00 96.62 365 HIS A CA 1
ATOM 3064 C C . HIS A 1 365 ? -38.295 -12.218 60.200 1.00 96.62 365 HIS A C 1
ATOM 3066 O O . HIS A 1 365 ? -39.182 -12.584 60.973 1.00 96.62 365 HIS A O 1
ATOM 3072 N N . ALA A 1 366 ? -37.014 -12.509 60.444 1.00 96.69 366 ALA A N 1
ATOM 3073 C CA . ALA A 1 366 ? -36.584 -13.195 61.661 1.00 96.69 366 ALA A CA 1
ATOM 3074 C C . ALA A 1 366 ? -36.835 -12.354 62.924 1.00 96.69 366 ALA A C 1
ATOM 3076 O O . ALA A 1 366 ? -37.188 -12.905 63.969 1.00 96.69 366 ALA A O 1
ATOM 3077 N N . LEU A 1 367 ? -36.659 -11.030 62.849 1.00 95.50 367 LEU A N 1
ATOM 3078 C CA . LEU A 1 367 ? -36.947 -10.123 63.957 1.00 95.50 367 LEU A CA 1
ATOM 3079 C C . LEU A 1 367 ? -38.453 -10.053 64.244 1.00 95.50 367 LEU A C 1
ATOM 3081 O O . LEU A 1 367 ? -38.842 -10.144 65.406 1.00 95.50 367 LEU A O 1
ATOM 3085 N N . GLU A 1 368 ? -39.289 -9.958 63.213 1.00 94.38 368 GLU A N 1
ATOM 3086 C CA . GLU A 1 368 ? -40.753 -9.968 63.343 1.00 94.38 368 GLU A CA 1
ATOM 3087 C C . GLU A 1 368 ? -41.254 -11.268 63.973 1.00 94.38 368 GLU A C 1
ATOM 3089 O O . GLU A 1 368 ? -41.970 -11.223 64.973 1.00 94.38 368 GLU A O 1
ATOM 3094 N N . ARG A 1 369 ? -40.776 -12.427 63.494 1.00 93.25 369 ARG A N 1
ATOM 3095 C CA . ARG A 1 369 ? -41.098 -13.734 64.094 1.00 93.25 369 ARG A CA 1
ATOM 3096 C C . ARG A 1 369 ? -40.650 -13.838 65.552 1.00 93.25 369 ARG A C 1
ATOM 3098 O O . ARG A 1 369 ? -41.343 -14.433 66.371 1.00 93.25 369 ARG A O 1
ATOM 3105 N N . ARG A 1 370 ? -39.520 -13.225 65.928 1.00 94.19 370 ARG A N 1
ATOM 3106 C CA . ARG A 1 370 ? -39.084 -13.153 67.338 1.00 94.19 370 ARG A CA 1
ATOM 3107 C C . ARG A 1 370 ? -39.973 -12.249 68.191 1.00 94.19 370 ARG A C 1
ATOM 3109 O O . ARG A 1 370 ? -40.144 -12.523 69.378 1.00 94.19 370 ARG A O 1
ATOM 3116 N N . GLN A 1 371 ? -40.511 -11.170 67.626 1.00 91.31 371 GLN A N 1
ATOM 3117 C CA . GLN A 1 371 ? -41.399 -10.247 68.340 1.00 91.31 371 GLN A CA 1
ATOM 3118 C C . GLN A 1 371 ? -42.846 -10.755 68.416 1.00 91.31 371 GLN A C 1
ATOM 3120 O O . GLN A 1 371 ? -43.556 -10.426 69.370 1.00 91.31 371 GLN A O 1
ATOM 3125 N N . GLN A 1 372 ? -43.264 -11.602 67.475 1.00 91.12 372 GLN A N 1
ATOM 3126 C CA . GLN A 1 372 ? -44.629 -12.107 67.351 1.00 91.12 372 GLN A CA 1
ATOM 3127 C C . GLN A 1 372 ? -45.185 -12.717 68.656 1.00 91.12 372 GLN A C 1
ATOM 3129 O O . GLN A 1 372 ? -46.245 -12.264 69.088 1.00 91.12 372 GLN A O 1
ATOM 3134 N N . PRO A 1 373 ? -44.492 -13.612 69.395 1.00 90.94 373 PRO A N 1
ATOM 3135 C CA . PRO A 1 373 ? -45.024 -14.161 70.646 1.00 90.94 373 PRO A CA 1
ATOM 3136 C C . PRO A 1 373 ? -45.291 -13.096 71.715 1.00 90.94 373 PRO A C 1
ATOM 3138 O O . PRO A 1 373 ? -46.197 -13.241 72.532 1.00 90.94 373 PRO A O 1
ATOM 3141 N N . ARG A 1 374 ? -44.501 -12.014 71.736 1.00 90.69 374 ARG A N 1
ATOM 3142 C CA . ARG A 1 374 ? -44.671 -10.913 72.694 1.00 90.69 374 ARG A CA 1
ATOM 3143 C C . ARG A 1 374 ? -45.902 -10.071 72.352 1.00 90.69 374 ARG A C 1
ATOM 3145 O O . ARG A 1 374 ? -46.658 -9.704 73.254 1.00 90.69 374 ARG A O 1
ATOM 3152 N N . ASN A 1 375 ? -46.118 -9.813 71.065 1.00 89.88 375 ASN A N 1
ATOM 3153 C CA . ASN A 1 375 ? -47.294 -9.098 70.571 1.00 89.88 375 ASN A CA 1
ATOM 3154 C C . ASN A 1 375 ? -48.569 -9.917 70.823 1.00 89.88 375 ASN A C 1
ATOM 3156 O O . ASN A 1 375 ? -49.530 -9.402 71.394 1.00 89.88 375 ASN A O 1
ATOM 3160 N N . LEU A 1 376 ? -48.525 -11.217 70.521 1.00 91.75 376 LEU A N 1
ATOM 3161 C CA . LEU A 1 376 ? -49.620 -12.158 70.757 1.00 91.75 376 LEU A CA 1
ATOM 3162 C C . LEU A 1 376 ? -49.981 -12.278 72.243 1.00 91.75 376 LEU A C 1
ATOM 3164 O O . LEU A 1 376 ? -51.149 -12.143 72.592 1.00 91.75 376 LEU A O 1
ATOM 3168 N N . LYS A 1 377 ? -48.994 -12.407 73.144 1.00 92.81 377 LYS A N 1
ATOM 3169 C CA . LYS A 1 377 ? -49.237 -12.415 74.602 1.00 92.81 377 LYS A CA 1
ATOM 3170 C C . LYS A 1 377 ? -49.923 -11.145 75.103 1.00 92.81 377 LYS A C 1
ATOM 3172 O O . LYS A 1 377 ? -50.730 -11.200 76.028 1.00 92.81 377 LYS A O 1
ATOM 3177 N N . THR A 1 378 ? -49.590 -9.995 74.520 1.00 91.62 378 THR A N 1
ATOM 3178 C CA . THR A 1 378 ? -50.206 -8.715 74.900 1.00 91.62 378 THR A CA 1
ATOM 3179 C C . THR A 1 378 ? -51.688 -8.701 74.525 1.00 91.62 378 THR A C 1
ATOM 3181 O O . THR A 1 378 ? -52.520 -8.304 75.343 1.00 91.62 378 THR A O 1
ATOM 3184 N N . LEU A 1 379 ? -52.025 -9.197 73.332 1.00 91.44 379 LEU A N 1
ATOM 3185 C CA . LEU A 1 379 ? -53.401 -9.306 72.850 1.00 91.44 379 LEU A CA 1
ATOM 3186 C C . LEU A 1 379 ? -54.193 -10.380 73.619 1.00 91.44 379 LEU A C 1
ATOM 3188 O O . LEU A 1 379 ? -55.307 -10.125 74.071 1.00 91.44 379 LEU A O 1
ATOM 3192 N N . GLU A 1 380 ? -53.580 -11.534 73.890 1.00 93.75 380 GLU A N 1
ATOM 3193 C CA . GLU A 1 380 ? -54.139 -12.592 74.741 1.00 93.75 380 GLU A CA 1
ATOM 3194 C C . GLU A 1 380 ? -54.478 -12.063 76.145 1.00 93.75 380 GLU A C 1
ATOM 3196 O O . GLU A 1 380 ? -55.556 -12.326 76.678 1.00 93.75 380 GLU A O 1
ATOM 3201 N N . MET A 1 381 ? -53.593 -11.262 76.751 1.00 92.94 381 MET A N 1
ATOM 3202 C CA . MET A 1 381 ? -53.833 -10.665 78.068 1.00 92.94 381 MET A CA 1
ATOM 3203 C C . MET A 1 381 ? -55.003 -9.669 78.053 1.00 92.94 381 MET A C 1
ATOM 3205 O O . MET A 1 381 ? -55.758 -9.602 79.027 1.00 92.94 381 MET A O 1
ATOM 3209 N N . GLN A 1 382 ? -55.195 -8.921 76.962 1.00 93.12 382 GLN A N 1
ATOM 3210 C CA . GLN A 1 382 ? -56.360 -8.045 76.796 1.00 93.12 382 GLN A CA 1
ATOM 3211 C C . GLN A 1 382 ? -57.661 -8.851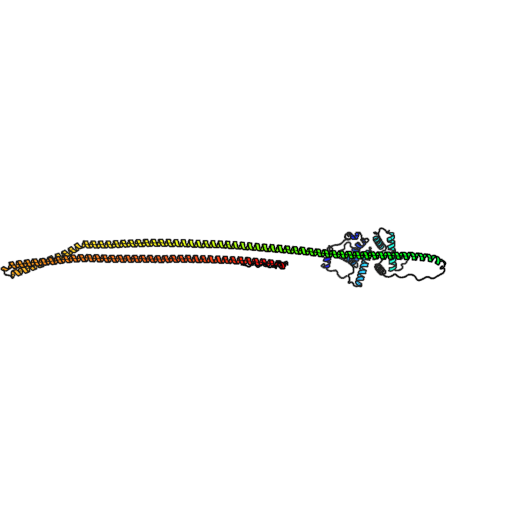 76.723 1.00 93.12 382 GLN A C 1
ATOM 3213 O O . GLN A 1 382 ? -58.616 -8.518 77.428 1.00 93.12 382 GLN A O 1
ATOM 3218 N N . ILE A 1 383 ? -57.678 -9.944 75.955 1.00 92.69 383 ILE A N 1
ATOM 3219 C CA . ILE A 1 383 ? -58.835 -10.844 75.848 1.00 92.69 383 ILE A CA 1
ATOM 3220 C C . ILE A 1 383 ? -59.137 -11.498 77.208 1.00 92.69 383 ILE A C 1
ATOM 3222 O O . ILE A 1 383 ? -60.281 -11.497 77.662 1.00 92.69 383 ILE A O 1
ATOM 3226 N N . LYS A 1 384 ? -58.110 -11.955 77.938 1.00 93.44 384 LYS A N 1
ATOM 3227 C CA . LYS A 1 384 ? -58.264 -12.492 79.304 1.00 93.44 384 LYS A CA 1
ATOM 3228 C C . LYS A 1 384 ? -58.812 -11.460 80.287 1.00 93.44 384 LYS A C 1
ATOM 3230 O O . LYS A 1 384 ? -59.626 -11.804 81.143 1.00 93.44 384 LYS A O 1
ATOM 3235 N N . LYS A 1 385 ? -58.395 -10.196 80.181 1.00 95.06 385 LYS A N 1
ATOM 3236 C CA . LYS A 1 385 ? -58.942 -9.111 81.007 1.00 95.06 385 LYS A CA 1
ATOM 3237 C C . LYS A 1 385 ? -60.425 -8.886 80.706 1.00 95.06 385 LYS A C 1
ATOM 3239 O O . LYS A 1 385 ? -61.220 -8.815 81.640 1.00 95.06 385 LYS A O 1
ATOM 3244 N N . GLN A 1 386 ? -60.802 -8.850 79.427 1.00 93.81 386 GLN A N 1
ATOM 3245 C CA . GLN A 1 386 ? -62.208 -8.767 79.022 1.00 93.81 386 GLN A CA 1
ATOM 3246 C C . GLN A 1 386 ? -63.017 -9.948 79.573 1.00 93.81 386 GLN A C 1
ATOM 3248 O O . GLN A 1 386 ? -64.071 -9.731 80.163 1.00 93.81 386 GLN A O 1
ATOM 3253 N N . PHE A 1 387 ? -62.498 -11.176 79.482 1.00 94.81 387 PHE A N 1
ATOM 3254 C CA . PHE A 1 387 ? -63.128 -12.361 80.071 1.00 94.81 387 PHE A CA 1
ATOM 3255 C C . PHE A 1 387 ? -63.351 -12.218 81.583 1.00 94.81 387 PHE A C 1
ATOM 3257 O O . PHE A 1 387 ? -64.448 -12.486 82.078 1.00 94.81 387 PHE A O 1
ATOM 3264 N N . GLN A 1 388 ? -62.335 -11.765 82.329 1.00 94.00 388 GLN A N 1
ATOM 3265 C CA . GLN A 1 388 ? -62.449 -11.543 83.774 1.00 94.00 388 GLN A CA 1
ATOM 3266 C C . GLN A 1 388 ? -63.531 -10.515 84.112 1.00 94.00 388 GLN A C 1
ATOM 3268 O O . GLN A 1 388 ? -64.299 -10.714 85.056 1.00 94.00 388 GLN A O 1
ATOM 3273 N N . ASP A 1 389 ? -63.608 -9.421 83.358 1.00 94.62 389 ASP A N 1
ATOM 3274 C CA . ASP A 1 389 ? -64.608 -8.383 83.583 1.00 94.62 389 ASP A CA 1
ATOM 3275 C C . ASP A 1 389 ? -66.021 -8.881 83.238 1.00 94.62 389 ASP A C 1
ATOM 3277 O O . ASP A 1 389 ? -66.942 -8.696 84.042 1.00 94.62 389 ASP A O 1
ATOM 3281 N N . THR A 1 390 ? -66.187 -9.641 82.151 1.00 93.31 390 THR A N 1
ATOM 3282 C CA . THR A 1 390 ? -67.453 -10.315 81.815 1.00 93.31 390 THR A CA 1
ATOM 3283 C C . THR A 1 390 ? -67.861 -11.328 82.893 1.00 93.31 390 THR A C 1
ATOM 3285 O O . THR A 1 390 ? -69.019 -11.352 83.314 1.00 93.31 390 THR A O 1
ATOM 3288 N N . CYS A 1 391 ? -66.917 -12.101 83.443 1.00 93.25 391 CYS A N 1
ATOM 3289 C CA . CYS A 1 391 ? -67.166 -13.016 84.562 1.00 93.25 391 CYS A CA 1
ATOM 3290 C C . CYS A 1 391 ? -67.617 -12.286 85.835 1.00 93.25 391 CYS A C 1
ATOM 3292 O O . CYS A 1 391 ? -68.489 -12.776 86.559 1.00 93.25 391 CYS A O 1
ATOM 3294 N N . LYS A 1 392 ? -67.044 -11.113 86.145 1.00 94.56 392 LYS A N 1
ATOM 3295 C CA . LYS A 1 392 ? -67.488 -10.288 87.286 1.00 94.56 392 LYS A CA 1
ATOM 3296 C C . LYS A 1 392 ? -68.927 -9.819 87.088 1.00 94.56 392 LYS A C 1
ATOM 3298 O O . LYS A 1 392 ? -69.705 -9.849 88.043 1.00 94.56 392 LYS A O 1
ATOM 3303 N N . VAL A 1 393 ? -69.285 -9.407 85.872 1.00 93.12 393 VAL A N 1
ATOM 3304 C CA . VAL A 1 393 ? -70.655 -9.005 85.524 1.00 93.12 393 VAL A CA 1
ATOM 3305 C C . VAL A 1 393 ? -71.617 -10.190 85.654 1.00 93.12 393 VAL A C 1
ATOM 3307 O O . VAL A 1 393 ? -72.607 -10.069 86.375 1.00 93.12 393 VAL A O 1
ATOM 3310 N N . GLN A 1 394 ? -71.285 -11.354 85.084 1.00 90.75 394 GLN A N 1
ATOM 3311 C CA . GLN A 1 394 ? -72.072 -12.591 85.215 1.00 90.75 394 GLN A CA 1
ATOM 3312 C C . GLN A 1 394 ? -72.263 -13.004 86.683 1.00 90.75 394 GLN A C 1
ATOM 3314 O O . GLN A 1 394 ? -73.364 -13.357 87.097 1.00 90.75 394 GLN A O 1
ATOM 3319 N N . ASN A 1 395 ? -71.229 -12.884 87.523 1.00 91.62 395 ASN A N 1
ATOM 3320 C CA . ASN A 1 395 ? -71.337 -13.171 88.957 1.00 91.62 395 ASN A CA 1
ATOM 3321 C C . ASN A 1 395 ? -72.265 -12.199 89.701 1.00 91.62 395 ASN A C 1
ATOM 3323 O O . ASN A 1 395 ? -72.999 -12.617 90.599 1.00 91.62 395 ASN A O 1
ATOM 3327 N N . LYS A 1 396 ? -72.244 -10.905 89.356 1.00 93.38 396 LYS A N 1
ATOM 3328 C CA . LYS A 1 396 ? -73.186 -9.921 89.914 1.00 93.38 396 LYS A CA 1
ATOM 3329 C C . LYS A 1 396 ? -74.621 -10.240 89.490 1.00 93.38 396 LYS A C 1
ATOM 3331 O O . LYS A 1 396 ? -75.504 -10.254 90.344 1.00 93.38 396 LYS A O 1
ATOM 3336 N N . GLN A 1 397 ? -74.830 -10.559 88.211 1.00 89.38 397 GLN A N 1
ATOM 3337 C CA . GLN A 1 397 ? -76.130 -10.968 87.670 1.00 89.38 397 GLN A CA 1
ATOM 3338 C C . GLN A 1 397 ? -76.649 -12.242 88.347 1.00 89.38 397 GLN A C 1
ATOM 3340 O O . GLN A 1 397 ? -77.796 -12.275 88.780 1.00 89.38 397 GLN A O 1
ATOM 3345 N N . TYR A 1 398 ? -75.796 -13.252 88.535 1.00 92.94 398 TYR A N 1
ATOM 3346 C CA . TYR A 1 398 ? -76.132 -14.469 89.272 1.00 92.94 398 TYR A CA 1
ATOM 3347 C C . TYR A 1 398 ? -76.561 -14.178 90.715 1.00 92.94 398 TYR A C 1
ATOM 3349 O O . TYR A 1 398 ? -77.580 -14.695 91.162 1.00 92.94 398 TYR A O 1
ATOM 3357 N N . LYS A 1 399 ? -75.816 -13.339 91.452 1.00 92.25 399 LYS A N 1
ATOM 3358 C CA . LYS A 1 399 ? -76.175 -12.968 92.833 1.00 92.25 399 LYS A CA 1
ATOM 3359 C C . LYS A 1 399 ? -77.532 -12.265 92.895 1.00 92.25 399 LYS A C 1
ATOM 3361 O O . LYS A 1 399 ? -78.331 -12.595 93.765 1.00 92.25 399 LYS A O 1
ATOM 3366 N N . ALA A 1 400 ? -77.792 -11.340 91.971 1.00 91.38 400 ALA A N 1
ATOM 3367 C CA . ALA A 1 400 ? -79.076 -10.651 91.872 1.00 91.38 400 ALA A CA 1
ATOM 3368 C C . ALA A 1 400 ? -80.223 -11.629 91.557 1.00 91.38 400 ALA A C 1
ATOM 3370 O O . ALA A 1 400 ? -81.227 -11.641 92.266 1.00 91.38 400 ALA A O 1
ATOM 3371 N N . LEU A 1 401 ? -80.038 -12.507 90.562 1.00 90.88 401 LEU A N 1
ATOM 3372 C CA . LEU A 1 401 ? -81.017 -13.526 90.175 1.00 90.88 401 LEU A CA 1
ATOM 3373 C C . LEU A 1 401 ? -81.293 -14.519 91.312 1.00 90.88 401 LEU A C 1
ATOM 3375 O O . LEU A 1 401 ? -82.445 -14.845 91.585 1.00 90.88 401 LEU A O 1
ATOM 3379 N N . ARG A 1 402 ? -80.243 -14.966 92.009 1.00 91.88 402 ARG A N 1
ATOM 3380 C CA . ARG A 1 402 ? -80.339 -15.863 93.165 1.00 91.88 402 ARG A CA 1
ATOM 3381 C C . ARG A 1 402 ? -81.150 -15.244 94.298 1.00 91.88 402 ARG A C 1
ATOM 3383 O O . ARG A 1 402 ? -82.008 -15.925 94.848 1.00 91.88 402 ARG A O 1
ATOM 3390 N N . ASN A 1 403 ? -80.870 -13.991 94.655 1.00 90.06 403 ASN A N 1
ATOM 3391 C CA . ASN A 1 403 ? -81.596 -13.305 95.725 1.00 90.06 403 ASN A CA 1
ATOM 3392 C C . ASN A 1 403 ? -83.083 -13.170 95.372 1.00 90.06 403 ASN A C 1
ATOM 3394 O O . ASN A 1 403 ? -83.930 -13.572 96.163 1.00 90.06 403 ASN A O 1
ATOM 3398 N N . HIS A 1 404 ? -83.388 -12.725 94.151 1.00 90.38 404 HIS A N 1
ATOM 3399 C CA . HIS A 1 404 ? -84.763 -12.600 93.676 1.00 90.38 404 HIS A CA 1
ATOM 3400 C C . HIS A 1 404 ? -85.517 -13.944 93.667 1.00 90.38 404 HIS A C 1
ATOM 3402 O O . HIS A 1 404 ? -86.641 -14.025 94.154 1.00 90.38 404 HIS A O 1
ATOM 3408 N N . GLN A 1 405 ? -84.901 -15.033 93.183 1.00 86.62 405 GLN A N 1
ATOM 3409 C CA . GLN A 1 405 ? -85.554 -16.350 93.177 1.00 86.62 405 GLN A CA 1
ATOM 3410 C C . GLN A 1 405 ? -85.824 -16.900 94.587 1.00 86.62 405 GLN A C 1
ATOM 3412 O O . GLN A 1 405 ? -86.824 -17.590 94.780 1.00 86.62 405 GLN A O 1
ATOM 3417 N N . LEU A 1 406 ? -84.976 -16.591 95.575 1.00 86.69 406 LEU A N 1
ATOM 3418 C CA . LEU A 1 406 ? -85.209 -16.970 96.974 1.00 86.69 406 LEU A CA 1
ATOM 3419 C C . LEU A 1 406 ? -86.323 -16.147 97.638 1.00 86.69 406 LEU A C 1
ATOM 3421 O O . LEU A 1 406 ? -87.029 -16.684 98.488 1.00 86.69 406 LEU A O 1
ATOM 3425 N N . GLU A 1 407 ? -86.485 -14.877 97.258 1.00 87.31 407 GLU A N 1
ATOM 3426 C CA . GLU A 1 407 ? -87.554 -13.998 97.757 1.00 87.31 407 GLU A CA 1
ATOM 3427 C C . GLU A 1 407 ? -88.940 -14.406 97.238 1.00 87.31 407 GLU A C 1
ATOM 3429 O O . GLU A 1 407 ? -89.917 -14.339 97.980 1.00 87.31 407 GLU A O 1
ATOM 3434 N N . VAL A 1 408 ? -89.027 -14.852 95.982 1.00 87.94 408 VAL A N 1
ATOM 3435 C CA . VAL A 1 408 ? -90.303 -15.162 95.310 1.00 87.94 408 VAL A CA 1
ATOM 3436 C C . VAL A 1 408 ? -90.765 -16.614 95.536 1.00 87.94 408 VAL A C 1
ATOM 3438 O O . VAL A 1 408 ? -91.939 -16.921 95.337 1.00 87.94 408 VAL A O 1
ATOM 3441 N N . SER A 1 409 ? -89.879 -17.516 95.977 1.00 81.19 409 SER A N 1
ATOM 3442 C CA . SER A 1 409 ? -90.166 -18.963 96.050 1.00 81.19 409 SER A CA 1
ATOM 3443 C C . SER A 1 409 ? -90.413 -19.486 97.480 1.00 81.19 409 SER A C 1
ATOM 3445 O O . SER A 1 409 ? -89.794 -18.995 98.429 1.00 81.19 409 SER A O 1
ATOM 3447 N N . PRO A 1 410 ? -91.234 -20.540 97.668 1.00 82.00 410 PRO A N 1
ATOM 3448 C CA . PRO A 1 410 ? -91.449 -21.189 98.965 1.00 82.00 410 PRO A CA 1
ATOM 3449 C C . PRO A 1 410 ? -90.178 -21.835 99.540 1.00 82.00 410 PRO A C 1
ATOM 3451 O O . PRO A 1 410 ? -89.367 -22.414 98.816 1.00 82.00 410 PRO A O 1
ATOM 3454 N N . LYS A 1 411 ? -90.032 -21.825 100.875 1.00 78.69 411 LYS A N 1
ATOM 3455 C CA . LYS A 1 411 ? -88.837 -22.341 101.582 1.00 78.69 411 LYS A CA 1
ATOM 3456 C C . LYS A 1 411 ? -88.513 -23.819 101.304 1.00 78.69 411 LYS A C 1
ATOM 3458 O O . LYS A 1 411 ? -87.354 -24.207 101.423 1.00 78.69 411 LYS A O 1
ATOM 3463 N N . GLY A 1 412 ? -89.508 -24.636 100.939 1.00 83.06 412 GLY A N 1
ATOM 3464 C CA . GLY A 1 412 ? -89.317 -26.051 100.590 1.00 83.06 412 GLY A CA 1
ATOM 3465 C C . GLY A 1 412 ? -88.492 -26.264 99.313 1.00 83.06 412 GLY A C 1
ATOM 3466 O O . GLY A 1 412 ? -87.708 -27.210 99.242 1.00 83.06 412 GLY A O 1
ATOM 3467 N N . ASP A 1 413 ? -88.579 -25.332 98.360 1.00 86.62 413 ASP A N 1
ATOM 3468 C CA . ASP A 1 413 ? -87.967 -25.457 97.029 1.00 86.62 413 ASP A CA 1
ATOM 3469 C C . ASP A 1 413 ? -86.581 -24.805 96.941 1.00 86.62 413 ASP A C 1
ATOM 3471 O O . ASP A 1 413 ? -85.813 -25.057 96.007 1.00 86.62 413 ASP A O 1
ATOM 3475 N N . HIS A 1 414 ? -86.212 -24.001 97.946 1.00 86.25 414 HIS A N 1
ATOM 3476 C CA . HIS A 1 414 ? -84.956 -23.240 97.988 1.00 86.25 414 HIS A CA 1
ATOM 3477 C C . HIS A 1 414 ? -83.720 -24.111 97.736 1.00 86.25 414 HIS A C 1
ATOM 3479 O O . HIS A 1 414 ? -82.791 -23.683 97.054 1.00 86.25 414 HIS A O 1
ATOM 3485 N N . LYS A 1 415 ? -83.700 -25.354 98.234 1.00 89.00 415 LYS A N 1
ATOM 3486 C CA . LYS A 1 415 ? -82.572 -26.280 98.037 1.00 89.00 415 LYS A CA 1
ATOM 3487 C C . LYS A 1 415 ? -82.412 -26.704 96.573 1.00 89.00 415 LYS A C 1
ATOM 3489 O O . LYS A 1 415 ? -81.284 -26.768 96.083 1.00 89.00 415 LYS A O 1
ATOM 3494 N N . ALA A 1 416 ? -83.517 -26.993 95.887 1.00 87.19 416 ALA A N 1
ATOM 3495 C CA . ALA A 1 416 ? -83.508 -27.399 94.484 1.00 87.19 416 ALA A CA 1
ATOM 3496 C C . ALA A 1 416 ? -83.148 -26.218 93.570 1.00 87.19 416 ALA A C 1
ATOM 3498 O O . ALA A 1 416 ? -82.286 -26.358 92.704 1.00 87.19 416 ALA A O 1
ATOM 3499 N N . ILE A 1 417 ? -83.719 -25.040 93.840 1.00 87.25 417 ILE A N 1
ATOM 3500 C CA . ILE A 1 417 ? -83.456 -23.794 93.103 1.00 87.25 417 ILE A CA 1
ATOM 3501 C C . ILE A 1 417 ? -81.991 -23.360 93.240 1.00 87.25 417 ILE A C 1
ATOM 3503 O O . ILE A 1 417 ? -81.341 -23.017 92.258 1.00 87.25 417 ILE A O 1
ATOM 3507 N N . LEU A 1 418 ? -81.420 -23.415 94.447 1.00 87.62 418 LEU A N 1
ATOM 3508 C CA . LEU A 1 418 ? -80.005 -23.090 94.653 1.00 87.62 418 LEU A CA 1
ATOM 3509 C C . LEU A 1 418 ? -79.068 -24.040 93.905 1.00 87.62 418 LEU A C 1
ATOM 3511 O O . LEU A 1 418 ? -78.022 -23.608 93.420 1.00 87.62 418 LEU A O 1
ATOM 3515 N N . LYS A 1 419 ? -79.426 -25.326 93.826 1.00 91.31 419 LYS A N 1
ATOM 3516 C CA . LYS A 1 419 ? -78.658 -26.318 93.074 1.00 91.31 419 LYS A CA 1
ATOM 3517 C C . LYS A 1 419 ? -78.729 -26.030 91.571 1.00 91.31 419 LYS A C 1
ATOM 3519 O O . LYS A 1 419 ? -77.672 -25.931 90.951 1.00 91.31 419 LYS A O 1
ATOM 3524 N N . SER A 1 420 ? -79.927 -25.816 91.018 1.00 89.50 420 SER A N 1
ATOM 3525 C CA . SER A 1 420 ? -80.101 -25.537 89.585 1.00 89.50 420 SER A CA 1
ATOM 3526 C C . SER A 1 420 ? -79.444 -24.221 89.169 1.00 89.50 420 SER A C 1
ATOM 3528 O O . SER A 1 420 ? -78.704 -24.195 88.193 1.00 89.50 420 SER A O 1
ATOM 3530 N N . LEU A 1 421 ? -79.605 -23.147 89.951 1.00 89.88 421 LEU A N 1
ATOM 3531 C CA . LEU A 1 421 ? -78.943 -21.866 89.701 1.00 89.88 421 LEU A CA 1
ATOM 3532 C C . LEU A 1 421 ? -77.416 -21.997 89.698 1.00 89.88 421 LEU A C 1
ATOM 3534 O O . LEU A 1 421 ? -76.747 -21.379 88.872 1.00 89.88 421 LEU A O 1
ATOM 3538 N N . LYS A 1 422 ? -76.848 -22.793 90.609 1.00 89.44 422 LYS A N 1
ATOM 3539 C CA . LYS A 1 422 ? -75.397 -23.009 90.682 1.00 89.44 422 LYS A CA 1
ATOM 3540 C C . LYS A 1 422 ? -74.875 -23.833 89.499 1.00 89.44 422 LYS A C 1
ATOM 3542 O O . LYS A 1 422 ? -73.809 -23.524 88.961 1.00 89.44 422 LYS A O 1
ATOM 3547 N N . GLU A 1 423 ? -75.616 -24.861 89.090 1.00 90.75 423 GLU A N 1
ATOM 3548 C CA . GLU A 1 423 ? -75.328 -25.650 87.884 1.00 90.75 423 GLU A CA 1
ATOM 3549 C C . GLU A 1 423 ? -75.406 -24.774 86.620 1.00 90.75 423 GLU A C 1
ATOM 3551 O O . GLU A 1 423 ? -74.481 -24.788 85.808 1.00 90.75 423 GLU A O 1
ATOM 3556 N N . GLU A 1 424 ? -76.437 -23.934 86.504 1.00 89.31 424 GLU A N 1
ATOM 3557 C CA . GLU A 1 424 ? -76.627 -22.955 85.425 1.00 89.31 424 GLU A CA 1
ATOM 3558 C C . GLU A 1 424 ? -75.490 -21.916 85.391 1.00 89.31 424 GLU A C 1
ATOM 3560 O O . GLU A 1 424 ? -74.943 -21.619 84.330 1.00 89.31 424 GLU A O 1
ATOM 3565 N N . GLN A 1 425 ? -75.078 -21.394 86.553 1.00 90.06 425 GLN A N 1
ATOM 3566 C CA . GLN A 1 425 ? -73.947 -20.467 86.677 1.00 90.06 425 GLN A CA 1
ATOM 3567 C C . GLN A 1 425 ? -72.646 -21.107 86.190 1.00 90.06 425 GLN A C 1
ATOM 3569 O O . GLN A 1 425 ? -71.886 -20.483 85.452 1.00 90.06 425 GLN A O 1
ATOM 3574 N N . THR A 1 426 ? -72.391 -22.353 86.590 1.00 88.88 426 THR A N 1
ATOM 3575 C CA . THR A 1 426 ? -71.176 -23.078 86.203 1.00 88.88 426 THR A CA 1
ATOM 3576 C C . THR A 1 426 ? -71.184 -23.376 84.706 1.00 88.88 426 THR A C 1
ATOM 3578 O O . THR A 1 426 ? -70.171 -23.170 84.045 1.00 88.88 426 THR A O 1
ATOM 3581 N N . ARG A 1 427 ? -72.339 -23.754 84.142 1.00 93.38 427 ARG A N 1
ATOM 3582 C CA . ARG A 1 427 ? -72.504 -23.955 82.697 1.00 93.38 427 ARG A CA 1
ATOM 3583 C C . ARG A 1 427 ? -72.265 -22.668 81.904 1.00 93.38 427 ARG A C 1
ATOM 3585 O O . ARG A 1 427 ? -71.506 -22.697 80.942 1.00 93.38 427 ARG A O 1
ATOM 3592 N N . LYS A 1 428 ? -72.859 -21.539 82.312 1.00 92.06 428 LYS A N 1
ATOM 3593 C CA . LYS A 1 428 ? -72.675 -20.241 81.636 1.00 92.06 428 LYS A CA 1
ATOM 3594 C C . LYS A 1 428 ? -71.233 -19.747 81.708 1.00 92.06 428 LYS A C 1
ATOM 3596 O O . LYS A 1 428 ? -70.719 -19.242 80.717 1.00 92.06 428 LYS A O 1
ATOM 3601 N N . LEU A 1 429 ? -70.565 -19.914 82.852 1.00 90.38 429 LEU A N 1
ATOM 3602 C CA . LEU A 1 429 ? -69.144 -19.581 82.982 1.00 90.38 429 LEU A CA 1
ATOM 3603 C C . LEU A 1 429 ? -68.255 -20.505 82.137 1.00 90.38 429 LEU A C 1
ATOM 3605 O O . LEU A 1 429 ? -67.282 -20.021 81.569 1.00 90.38 429 LEU A O 1
ATOM 3609 N N . ALA A 1 430 ? -68.595 -21.792 82.014 1.00 92.19 430 ALA A N 1
ATOM 3610 C CA . ALA A 1 430 ? -67.876 -22.735 81.156 1.00 92.19 430 ALA A CA 1
ATOM 3611 C C . ALA A 1 430 ? -68.038 -22.401 79.664 1.00 92.19 430 ALA A C 1
ATOM 3613 O O . ALA A 1 430 ? -67.043 -22.335 78.954 1.00 92.19 430 ALA A O 1
ATOM 3614 N N . GLN A 1 431 ? -69.259 -22.102 79.207 1.00 93.38 431 GLN A N 1
ATOM 3615 C CA . GLN A 1 431 ? -69.509 -21.657 77.828 1.00 93.38 431 GLN A CA 1
ATOM 3616 C C . GLN A 1 431 ? -68.788 -20.345 77.512 1.00 93.38 431 GLN A C 1
ATOM 3618 O O . GLN A 1 431 ? -68.209 -20.196 76.442 1.00 93.38 431 GLN A O 1
ATOM 3623 N N . LEU A 1 432 ? -68.793 -19.396 78.453 1.00 92.62 432 LEU A N 1
ATOM 3624 C CA . LEU A 1 432 ? -68.044 -18.154 78.302 1.00 92.62 432 LEU A CA 1
ATOM 3625 C C . LEU A 1 432 ? -66.537 -18.431 78.213 1.00 92.62 432 LEU A C 1
ATOM 3627 O O . LEU A 1 432 ? -65.862 -17.842 77.380 1.00 92.62 432 LEU A O 1
ATOM 3631 N N . ALA A 1 433 ? -66.003 -19.328 79.047 1.00 92.19 433 ALA A N 1
ATOM 3632 C CA . ALA A 1 433 ? -64.594 -19.708 78.987 1.00 92.19 433 ALA A CA 1
ATOM 3633 C C . ALA A 1 433 ? -64.237 -20.327 77.627 1.00 92.19 433 ALA A C 1
ATOM 3635 O O . ALA A 1 433 ? -63.262 -19.900 77.016 1.00 92.19 433 ALA A O 1
ATOM 3636 N N . GLU A 1 434 ? -65.068 -21.240 77.121 1.00 94.81 434 GLU A N 1
ATOM 3637 C CA . GLU A 1 434 ? -64.888 -21.885 75.818 1.00 94.81 434 GLU A CA 1
ATOM 3638 C C . GLU A 1 434 ? -64.922 -20.876 74.659 1.00 94.81 434 GLU A C 1
ATOM 3640 O O . GLU A 1 434 ? -64.048 -20.904 73.800 1.00 94.81 434 GLU A O 1
ATOM 3645 N N . GLN A 1 435 ? -65.863 -19.924 74.661 1.00 94.00 435 GLN A N 1
ATOM 3646 C CA . GLN A 1 435 ? -65.936 -18.869 73.639 1.00 94.00 435 GLN A CA 1
ATOM 3647 C C . GLN A 1 435 ? -64.686 -17.981 73.620 1.00 94.00 435 GLN A C 1
ATOM 3649 O O . GLN A 1 435 ? -64.176 -17.638 72.554 1.00 94.00 435 GLN A O 1
ATOM 3654 N N . TYR A 1 436 ? -64.180 -17.598 74.794 1.00 93.75 436 TYR A N 1
ATOM 3655 C CA . TYR A 1 436 ? -62.963 -16.792 74.882 1.00 93.75 436 TYR A CA 1
ATOM 3656 C C . TYR A 1 436 ? -61.713 -17.603 74.514 1.00 93.75 436 TYR A C 1
ATOM 3658 O O . TYR A 1 436 ? -60.802 -17.054 73.900 1.00 93.75 436 TYR A O 1
ATOM 3666 N N . GLU A 1 437 ? -61.666 -18.896 74.834 1.00 93.88 437 GLU A N 1
ATOM 3667 C CA . GLU A 1 437 ? -60.584 -19.794 74.420 1.00 93.88 437 GLU A CA 1
ATOM 3668 C C . GLU A 1 437 ? -60.571 -20.003 72.898 1.00 93.88 437 GLU A C 1
ATOM 3670 O O . GLU A 1 437 ? -59.520 -19.867 72.271 1.00 93.88 437 GLU A O 1
ATOM 3675 N N . GLN A 1 438 ? -61.738 -20.219 72.284 1.00 93.69 438 GLN A N 1
ATOM 3676 C CA . GLN A 1 438 ? -61.901 -20.263 70.827 1.00 93.69 438 GLN A CA 1
ATOM 3677 C C . GLN A 1 438 ? -61.463 -18.945 70.178 1.00 93.69 438 GLN A C 1
ATOM 3679 O O . GLN A 1 438 ? -60.640 -18.961 69.267 1.00 93.69 438 GLN A O 1
ATOM 3684 N N . SER A 1 439 ? -61.915 -17.801 70.702 1.00 93.12 439 SER A N 1
ATOM 3685 C CA . SER A 1 439 ? -61.530 -16.481 70.190 1.00 93.12 439 SER A CA 1
ATOM 3686 C C . SER A 1 439 ? -60.018 -16.226 70.278 1.00 93.12 439 SER A C 1
ATOM 3688 O O . SER A 1 439 ? -59.437 -15.667 69.346 1.00 93.12 439 SER A O 1
ATOM 3690 N N . ILE A 1 440 ? -59.357 -16.662 71.360 1.00 93.38 440 ILE A N 1
ATOM 3691 C CA . ILE A 1 440 ? -57.892 -16.600 71.476 1.00 93.38 440 ILE A CA 1
ATOM 3692 C C . ILE A 1 440 ? -57.247 -17.478 70.400 1.00 93.38 440 ILE A C 1
ATOM 3694 O O . ILE A 1 440 ? -56.377 -16.994 69.683 1.00 93.38 440 ILE A O 1
ATOM 3698 N N . ASN A 1 441 ? -57.673 -18.732 70.251 1.00 93.38 441 ASN A N 1
ATOM 3699 C CA . ASN A 1 441 ? -57.086 -19.663 69.284 1.00 93.38 441 ASN A CA 1
ATOM 3700 C C . ASN A 1 441 ? -57.252 -19.189 67.831 1.00 93.38 441 ASN A C 1
ATOM 3702 O O . ASN A 1 441 ? -56.288 -19.220 67.066 1.00 93.38 441 ASN A O 1
ATOM 3706 N N . GLU A 1 442 ? -58.434 -18.696 67.462 1.00 93.62 442 GLU A N 1
ATOM 3707 C CA . GLU A 1 442 ? -58.708 -18.127 66.136 1.00 93.62 442 GLU A CA 1
ATOM 3708 C C . GLU A 1 442 ? -57.846 -16.893 65.859 1.00 93.62 442 GLU A C 1
ATOM 3710 O O . GLU A 1 442 ? -57.232 -16.788 64.797 1.00 93.62 442 GLU A O 1
ATOM 3715 N N . MET A 1 443 ? -57.742 -15.980 66.829 1.00 93.06 443 MET A N 1
ATOM 3716 C CA . MET A 1 443 ? -56.884 -14.801 66.718 1.00 93.06 443 MET A CA 1
ATOM 3717 C C . MET A 1 443 ? -55.411 -15.195 66.542 1.00 93.06 443 MET A C 1
ATOM 3719 O O . MET A 1 443 ? -54.736 -14.638 65.677 1.00 93.06 443 MET A O 1
ATOM 3723 N N . MET A 1 444 ? -54.921 -16.170 67.315 1.00 91.31 444 MET A N 1
ATOM 3724 C CA . MET A 1 444 ? -53.541 -16.662 67.229 1.00 91.31 444 MET A CA 1
ATOM 3725 C C . MET A 1 444 ? -53.255 -17.287 65.858 1.00 91.31 444 MET A C 1
ATOM 3727 O O . MET A 1 444 ? -52.231 -16.979 65.248 1.00 91.31 444 MET A O 1
ATOM 3731 N N . ALA A 1 445 ? -54.167 -18.126 65.355 1.00 92.50 445 ALA A N 1
ATOM 3732 C CA . ALA A 1 445 ? -54.043 -18.762 64.047 1.00 92.50 445 ALA A CA 1
ATOM 3733 C C . ALA A 1 445 ? -54.081 -17.733 62.906 1.00 92.50 445 ALA A C 1
ATOM 3735 O O . ALA A 1 445 ? -53.211 -17.750 62.036 1.00 92.50 445 ALA A O 1
ATOM 3736 N N . SER A 1 446 ? -55.034 -16.796 62.944 1.00 93.94 446 SER A N 1
ATOM 3737 C CA . SER A 1 446 ? -55.167 -15.737 61.938 1.00 93.94 446 SER A CA 1
ATOM 3738 C C . SER A 1 446 ? -53.954 -14.804 61.916 1.00 93.94 446 SER A C 1
ATOM 3740 O O . SER A 1 446 ? -53.451 -14.487 60.842 1.00 93.94 446 SER A O 1
ATOM 3742 N N . GLN A 1 447 ? -53.433 -14.405 63.081 1.00 91.88 447 GLN A N 1
ATOM 3743 C CA . GLN A 1 447 ? -52.223 -13.579 63.159 1.00 91.88 447 GLN A CA 1
ATOM 3744 C C . GLN A 1 447 ? -50.959 -14.323 62.714 1.00 91.88 447 GLN A C 1
ATOM 3746 O O . GLN A 1 447 ? -50.041 -13.693 62.192 1.00 91.88 447 GLN A O 1
ATOM 3751 N N . SER A 1 448 ? -50.884 -15.642 62.919 1.00 90.31 448 SER A N 1
ATOM 3752 C CA . SER A 1 448 ? -49.775 -16.448 62.396 1.00 90.31 448 SER A CA 1
ATOM 3753 C C . SER A 1 448 ? -49.805 -16.502 60.873 1.00 90.31 448 SER A C 1
ATOM 3755 O O . SER A 1 448 ? -48.818 -16.139 60.243 1.00 90.31 448 SER A O 1
ATOM 3757 N N . LEU A 1 449 ? -50.952 -16.876 60.299 1.00 93.69 449 LEU A N 1
ATOM 3758 C CA . LEU A 1 449 ? -51.152 -16.955 58.849 1.00 93.69 449 LEU A CA 1
ATOM 3759 C C . LEU A 1 449 ? -50.886 -15.617 58.165 1.00 93.69 449 LEU A C 1
ATOM 3761 O O . LEU A 1 449 ? -50.147 -15.561 57.191 1.00 93.69 449 LEU A O 1
ATOM 3765 N N . ARG A 1 450 ? -51.428 -14.530 58.718 1.00 94.69 450 ARG A N 1
ATOM 3766 C CA . ARG A 1 450 ? -51.238 -13.191 58.164 1.00 94.69 450 ARG A CA 1
ATOM 3767 C C . ARG A 1 450 ? -49.765 -12.783 58.122 1.00 94.69 450 ARG A C 1
ATOM 3769 O O . ARG A 1 450 ? -49.340 -12.183 57.141 1.00 94.69 450 ARG A O 1
ATOM 3776 N N . LEU A 1 451 ? -48.992 -13.091 59.169 1.00 94.31 451 LEU A N 1
ATOM 3777 C CA . LEU A 1 451 ? -47.560 -12.790 59.169 1.00 94.31 451 LEU A CA 1
ATOM 3778 C C . LEU A 1 451 ? -46.838 -13.580 58.072 1.00 94.31 451 LEU A C 1
ATOM 3780 O O . LEU A 1 451 ? -46.021 -13.005 57.360 1.00 94.31 451 LEU A O 1
ATOM 3784 N N . ASP A 1 452 ? -47.145 -14.868 57.925 1.00 94.06 452 ASP A N 1
ATOM 3785 C CA . ASP A 1 452 ? -46.523 -15.714 56.903 1.00 94.06 452 ASP A CA 1
ATOM 3786 C C . ASP A 1 452 ? -46.868 -15.224 55.481 1.00 94.06 452 ASP A C 1
ATOM 3788 O O . ASP A 1 452 ? -45.971 -15.087 54.647 1.00 94.06 452 ASP A O 1
ATOM 3792 N N . GLU A 1 453 ? -48.133 -14.868 55.225 1.00 95.75 453 GLU A N 1
ATOM 3793 C CA . GLU A 1 453 ? -48.597 -14.300 53.948 1.00 95.75 453 GLU A CA 1
ATOM 3794 C C . GLU A 1 453 ? -47.913 -12.961 53.620 1.00 95.75 453 GLU A C 1
ATOM 3796 O O . GLU A 1 453 ? -47.440 -12.761 52.499 1.00 95.75 453 GLU A O 1
ATOM 3801 N N . GLU A 1 454 ? -47.817 -12.044 54.592 1.00 95.50 454 GLU A N 1
ATOM 3802 C CA . GLU A 1 454 ? -47.138 -10.753 54.417 1.00 95.50 454 GLU A CA 1
ATOM 3803 C C . GLU A 1 454 ? -45.633 -10.952 54.132 1.00 95.50 454 GLU A C 1
ATOM 3805 O O . GLU A 1 454 ? -45.081 -10.320 53.226 1.00 95.50 454 GLU A O 1
ATOM 3810 N N . GLN A 1 455 ? -44.965 -11.874 54.838 1.00 96.44 455 GLN A N 1
ATOM 3811 C CA . GLN A 1 455 ? -43.546 -12.186 54.617 1.00 96.44 455 GLN A CA 1
ATOM 3812 C C . GLN A 1 455 ? -43.291 -12.837 53.252 1.00 96.44 455 GLN A C 1
ATOM 3814 O O . GLN A 1 455 ? -42.296 -12.515 52.588 1.00 96.44 455 GLN A O 1
ATOM 3819 N N . GLU A 1 456 ? -44.175 -13.728 52.804 1.00 96.69 456 GLU A N 1
ATOM 3820 C CA . GLU A 1 456 ? -44.075 -14.336 51.480 1.00 96.69 456 GLU A CA 1
ATOM 3821 C C . GLU A 1 456 ? -44.284 -13.298 50.371 1.00 96.69 456 GLU A C 1
ATOM 3823 O O . GLU A 1 456 ? -43.479 -13.238 49.435 1.00 96.69 456 GLU A O 1
ATOM 3828 N N . ALA A 1 457 ? -45.291 -12.431 50.502 1.00 97.31 457 ALA A N 1
ATOM 3829 C CA . ALA A 1 457 ? -45.543 -11.349 49.555 1.00 97.31 457 ALA A CA 1
ATOM 3830 C C . ALA A 1 457 ? -44.335 -10.401 49.434 1.00 97.31 457 ALA A C 1
ATOM 3832 O O . ALA A 1 457 ? -43.916 -10.072 48.322 1.00 97.31 457 ALA A O 1
ATOM 3833 N N . GLU A 1 458 ? -43.708 -10.019 50.554 1.00 97.44 458 GLU A N 1
ATOM 3834 C CA . GLU A 1 458 ? -42.476 -9.217 50.541 1.00 97.44 458 GLU A CA 1
ATOM 3835 C C . GLU A 1 458 ? -41.308 -9.945 49.855 1.00 97.44 458 GLU A C 1
ATOM 3837 O O . GLU A 1 458 ? -40.555 -9.331 49.093 1.00 97.44 458 GLU A O 1
ATOM 3842 N N . CYS A 1 459 ? -41.151 -11.254 50.087 1.00 97.56 459 CYS A N 1
ATOM 3843 C CA . CYS A 1 459 ? -40.127 -12.058 49.415 1.00 97.56 459 CYS A CA 1
ATOM 3844 C C . CYS A 1 459 ? -40.349 -12.117 47.901 1.00 97.56 459 CYS A C 1
ATOM 3846 O O . CYS A 1 459 ? -39.389 -11.996 47.137 1.00 97.56 459 CYS A O 1
ATOM 3848 N N . GLN A 1 460 ? -41.592 -12.319 47.463 1.00 97.44 460 GLN A N 1
ATOM 3849 C CA . GLN A 1 460 ? -41.946 -12.361 46.046 1.00 97.44 460 GLN A CA 1
ATOM 3850 C C . GLN A 1 460 ? -41.711 -11.001 45.380 1.00 97.44 460 GLN A C 1
ATOM 3852 O O . GLN A 1 460 ? -41.056 -10.948 44.339 1.00 97.44 460 GLN A O 1
ATOM 3857 N N . ALA A 1 461 ? -42.150 -9.908 46.012 1.00 98.06 461 ALA A N 1
ATOM 3858 C CA . ALA A 1 461 ? -41.931 -8.552 45.516 1.00 98.06 461 ALA A CA 1
ATOM 3859 C C . ALA A 1 461 ? -40.435 -8.226 45.387 1.00 98.06 461 ALA A C 1
ATOM 3861 O O . ALA A 1 461 ? -39.996 -7.749 44.340 1.00 98.06 461 ALA A O 1
ATOM 3862 N N . LEU A 1 462 ? -39.625 -8.555 46.405 1.00 98.12 462 LEU A N 1
ATOM 3863 C CA . LEU A 1 462 ? -38.178 -8.345 46.337 1.00 98.12 462 LEU A CA 1
ATOM 3864 C C . LEU A 1 462 ? -37.542 -9.181 45.220 1.00 98.12 462 LEU A C 1
ATOM 3866 O O . LEU A 1 462 ? -36.712 -8.668 44.478 1.00 98.12 462 LEU A O 1
ATOM 3870 N N . ARG A 1 463 ? -37.922 -10.456 45.065 1.00 97.75 463 ARG A N 1
ATOM 3871 C CA . ARG A 1 463 ? -37.397 -11.307 43.981 1.00 97.75 463 ARG A CA 1
ATOM 3872 C C . ARG A 1 463 ? -37.714 -10.732 42.603 1.00 97.75 463 ARG A C 1
ATOM 3874 O O . ARG A 1 463 ? -36.826 -10.709 41.759 1.00 97.75 463 ARG A O 1
ATOM 3881 N N . GLN A 1 464 ? -38.942 -10.262 42.390 1.00 98.12 464 GLN A N 1
ATOM 3882 C CA . GLN A 1 464 ? -39.343 -9.632 41.131 1.00 98.12 464 GLN A CA 1
ATOM 3883 C C . GLN A 1 464 ? -38.546 -8.352 40.867 1.00 98.12 464 GLN A C 1
ATOM 3885 O O . GLN A 1 464 ? -38.039 -8.181 39.763 1.00 98.12 464 GLN A O 1
ATOM 3890 N N . GLN A 1 465 ? -38.369 -7.499 41.880 1.00 98.31 465 GLN A N 1
ATOM 3891 C CA . GLN A 1 465 ? -37.575 -6.277 41.746 1.00 98.31 465 GLN A CA 1
ATOM 3892 C C . GLN A 1 465 ? -36.116 -6.584 41.369 1.00 98.31 465 GLN A C 1
ATOM 3894 O O . GLN A 1 465 ? -35.610 -6.039 40.393 1.00 98.31 465 GLN A O 1
ATOM 3899 N N . LEU A 1 466 ? -35.448 -7.486 42.096 1.00 97.81 466 LEU A N 1
ATOM 3900 C CA . LEU A 1 466 ? -34.049 -7.842 41.817 1.00 97.81 466 LEU A CA 1
ATOM 3901 C C . LEU A 1 466 ? -33.887 -8.517 40.444 1.00 97.81 466 LEU A C 1
ATOM 3903 O O . LEU A 1 466 ? -32.846 -8.378 39.806 1.00 97.81 466 LEU A O 1
ATOM 3907 N N . HIS A 1 467 ? -34.907 -9.247 39.983 1.00 97.50 467 HIS A N 1
ATOM 3908 C CA . HIS A 1 467 ? -34.922 -9.828 38.644 1.00 97.50 467 HIS A CA 1
ATOM 3909 C C . HIS A 1 467 ? -35.025 -8.749 37.558 1.00 97.50 467 HIS A C 1
ATOM 3911 O O . HIS A 1 467 ? -34.222 -8.760 36.633 1.00 97.50 467 HIS A O 1
ATOM 3917 N N . GLN A 1 468 ? -35.928 -7.776 37.711 1.00 98.19 468 GLN A N 1
ATOM 3918 C CA . GLN A 1 468 ? -36.048 -6.639 36.788 1.00 98.19 468 GLN A CA 1
ATOM 3919 C C . GLN A 1 468 ? -34.761 -5.802 36.734 1.00 98.19 468 GLN A C 1
ATOM 3921 O O . GLN A 1 468 ? -34.330 -5.389 35.660 1.00 98.19 468 GLN A O 1
ATOM 3926 N N . GLU A 1 469 ? -34.117 -5.568 37.881 1.00 97.31 469 GLU A N 1
ATOM 3927 C CA . GLU A 1 469 ? -32.818 -4.883 37.939 1.00 97.31 469 GLU A CA 1
ATOM 3928 C C . GLU A 1 469 ? -31.726 -5.664 37.182 1.00 97.31 469 GLU A C 1
ATOM 3930 O O . GLU A 1 469 ? -30.920 -5.059 36.474 1.00 97.31 469 GLU A O 1
ATOM 3935 N N . MET A 1 470 ? -31.733 -7.000 37.259 1.00 97.69 470 MET A N 1
ATOM 3936 C CA . MET A 1 470 ? -30.819 -7.858 36.497 1.00 97.69 470 MET A CA 1
ATOM 3937 C C . MET A 1 470 ? -31.091 -7.807 34.985 1.00 97.69 470 MET A C 1
ATOM 3939 O O . MET A 1 470 ? -30.152 -7.708 34.200 1.00 97.69 470 MET A O 1
ATOM 3943 N N . GLU A 1 471 ? -32.357 -7.833 34.562 1.00 97.88 471 GLU A N 1
ATOM 3944 C CA . GLU A 1 471 ? -32.731 -7.702 33.145 1.00 97.88 471 GLU A CA 1
ATOM 3945 C C . GLU A 1 471 ? -32.307 -6.346 32.565 1.00 97.88 471 GLU A C 1
ATOM 3947 O O . GLU A 1 471 ? -31.836 -6.267 31.430 1.00 97.88 471 GLU A O 1
ATOM 3952 N N . LEU A 1 472 ? -32.432 -5.269 33.347 1.00 98.25 472 LEU A N 1
ATOM 3953 C CA . LEU A 1 472 ? -31.955 -3.944 32.952 1.00 98.25 472 LEU A CA 1
ATOM 3954 C C . LEU A 1 472 ? -30.432 -3.908 32.794 1.00 98.25 472 LEU A C 1
ATOM 3956 O O . LEU A 1 472 ? -29.939 -3.291 31.846 1.00 98.25 472 LEU A O 1
ATOM 3960 N N . LEU A 1 473 ? -29.696 -4.568 33.694 1.00 98.25 473 LEU A N 1
ATOM 3961 C CA . LEU A 1 473 ? -28.245 -4.693 33.586 1.00 98.25 473 LEU A CA 1
ATOM 3962 C C . LEU A 1 473 ? -27.850 -5.474 32.326 1.00 98.25 473 LEU A C 1
ATOM 3964 O O . LEU A 1 473 ? -27.025 -4.989 31.554 1.00 98.25 473 LEU A O 1
ATOM 3968 N N . ASP A 1 474 ? -28.478 -6.622 32.068 1.00 97.69 474 ASP A N 1
ATOM 3969 C CA . ASP A 1 474 ? -28.226 -7.416 30.859 1.00 97.69 474 ASP A CA 1
ATOM 3970 C C . ASP A 1 474 ? -28.542 -6.616 29.583 1.00 97.69 474 ASP A C 1
ATOM 3972 O O . ASP A 1 474 ? -27.731 -6.543 28.657 1.00 97.69 474 ASP A O 1
ATOM 3976 N N . ALA A 1 475 ? -29.672 -5.903 29.548 1.00 98.31 475 ALA A N 1
ATOM 3977 C CA . ALA A 1 475 ? -30.025 -5.029 28.432 1.00 98.31 475 ALA A CA 1
ATOM 3978 C C . ALA A 1 475 ? -28.995 -3.903 28.216 1.00 98.31 475 ALA A C 1
ATOM 3980 O O . ALA A 1 475 ? -28.651 -3.580 27.073 1.00 98.31 475 ALA A O 1
ATOM 3981 N N . TYR A 1 476 ? -28.479 -3.310 29.297 1.00 98.00 476 TYR A N 1
ATOM 3982 C CA . TYR A 1 476 ? -27.434 -2.288 29.237 1.00 98.00 476 TYR A CA 1
ATOM 3983 C C . TYR A 1 476 ? -26.108 -2.849 28.700 1.00 98.00 476 TYR A C 1
ATOM 3985 O O . TYR A 1 476 ? -25.506 -2.253 27.798 1.00 98.00 476 TYR A O 1
ATOM 3993 N N . GLN A 1 477 ? -25.681 -4.012 29.192 1.00 98.19 477 GLN A N 1
ATOM 3994 C CA . GLN A 1 477 ? -24.471 -4.698 28.736 1.00 98.19 477 GLN A CA 1
ATOM 3995 C C . GLN A 1 477 ? -24.578 -5.099 27.262 1.00 98.19 477 GLN A C 1
ATOM 3997 O O . GLN A 1 477 ? -23.677 -4.811 26.469 1.00 98.19 477 GLN A O 1
ATOM 4002 N N . ASN A 1 478 ? -25.711 -5.674 26.852 1.00 97.69 478 ASN A N 1
ATOM 4003 C CA . ASN A 1 478 ? -25.978 -6.047 25.463 1.00 97.69 478 ASN A CA 1
ATOM 4004 C C . ASN A 1 478 ? -25.970 -4.830 24.531 1.00 97.69 478 ASN A C 1
ATOM 4006 O O . ASN A 1 478 ? -25.366 -4.871 23.457 1.00 97.69 478 ASN A O 1
ATOM 4010 N N . LYS A 1 479 ? -26.568 -3.710 24.953 1.00 98.19 479 LYS A N 1
ATOM 4011 C CA . LYS A 1 479 ? -26.531 -2.455 24.193 1.00 98.19 479 LYS A CA 1
ATOM 4012 C C . LYS A 1 479 ? -25.106 -1.923 24.038 1.00 98.19 479 LYS A C 1
ATOM 4014 O O . LYS A 1 479 ? -24.727 -1.515 22.941 1.00 98.19 479 LYS A O 1
ATOM 4019 N N . THR A 1 480 ? -24.319 -1.935 25.111 1.00 97.38 480 THR A N 1
ATOM 4020 C CA . THR A 1 480 ? -22.924 -1.466 25.105 1.00 97.38 480 THR A CA 1
ATOM 4021 C C . THR A 1 480 ? -22.052 -2.345 24.208 1.00 97.38 480 THR A C 1
ATOM 4023 O O . THR A 1 480 ? -21.285 -1.836 23.389 1.00 97.38 480 THR A O 1
ATOM 4026 N N . LYS A 1 481 ? -22.233 -3.669 24.282 1.00 97.69 481 LYS A N 1
ATOM 4027 C CA . LYS A 1 481 ? -21.573 -4.636 23.400 1.00 97.69 481 LYS A CA 1
ATOM 4028 C C . LYS A 1 481 ? -21.910 -4.389 21.928 1.00 97.69 481 LYS A C 1
ATOM 4030 O O . LYS A 1 481 ? -20.990 -4.254 21.127 1.00 97.69 481 LYS A O 1
ATOM 4035 N N . ALA A 1 482 ? -23.190 -4.242 21.589 1.00 97.81 482 ALA A N 1
ATOM 4036 C CA . ALA A 1 482 ? -23.623 -3.976 20.216 1.00 97.81 482 ALA A CA 1
ATOM 4037 C C . ALA A 1 482 ? -23.069 -2.645 19.670 1.00 97.81 482 ALA A C 1
ATOM 4039 O O . ALA A 1 482 ? -22.694 -2.551 18.503 1.00 97.81 482 ALA A O 1
ATOM 4040 N N . GLN A 1 483 ? -22.978 -1.605 20.508 1.00 97.06 483 GLN A N 1
ATOM 4041 C CA . GLN A 1 483 ? -22.351 -0.335 20.123 1.00 97.06 483 GLN A CA 1
ATOM 4042 C C . GLN A 1 483 ? -20.852 -0.488 19.838 1.00 97.06 483 GLN A C 1
ATOM 4044 O O . GLN A 1 483 ? -20.354 0.093 18.873 1.00 97.06 483 GLN A O 1
ATOM 4049 N N . MET A 1 484 ? -20.144 -1.275 20.651 1.00 96.44 484 MET A N 1
ATOM 4050 C CA . MET A 1 484 ? -18.724 -1.565 20.456 1.00 96.44 484 MET A CA 1
ATOM 4051 C C . MET A 1 484 ? -18.489 -2.389 19.183 1.00 96.44 484 MET A C 1
ATOM 4053 O O . MET A 1 484 ? -17.609 -2.038 18.401 1.00 96.44 484 MET A O 1
ATOM 4057 N N . GLU A 1 485 ? -19.304 -3.413 18.922 1.00 96.69 485 GLU A N 1
ATOM 4058 C CA . GLU A 1 485 ? -19.255 -4.205 17.682 1.00 96.69 485 GLU A CA 1
ATOM 4059 C C . GLU A 1 485 ? -19.519 -3.322 16.452 1.00 96.69 485 GLU A C 1
ATOM 4061 O O . GLU A 1 485 ? -18.729 -3.311 15.512 1.00 96.69 485 GLU A O 1
ATOM 4066 N N . ALA A 1 486 ? -20.534 -2.454 16.501 1.00 97.50 486 ALA A N 1
ATOM 4067 C CA . ALA A 1 486 ? -20.790 -1.498 15.424 1.00 97.50 486 ALA A CA 1
ATOM 4068 C C . ALA A 1 486 ? -19.633 -0.500 15.217 1.00 97.50 486 ALA A C 1
ATOM 4070 O O . ALA A 1 486 ? -19.390 -0.045 14.097 1.00 97.50 486 ALA A O 1
ATOM 4071 N N . GLN A 1 487 ? -18.915 -0.119 16.280 1.00 95.88 487 GLN A N 1
ATOM 4072 C CA . GLN A 1 487 ? -17.703 0.691 16.157 1.00 95.88 487 GLN A CA 1
ATOM 4073 C C . GLN A 1 487 ? -16.555 -0.111 15.531 1.00 95.88 487 GLN A C 1
ATOM 4075 O O . GLN A 1 487 ? -15.874 0.419 14.652 1.00 95.88 487 GLN A O 1
ATOM 4080 N N . HIS A 1 488 ? -16.358 -1.360 15.955 1.00 97.19 488 HIS A N 1
AT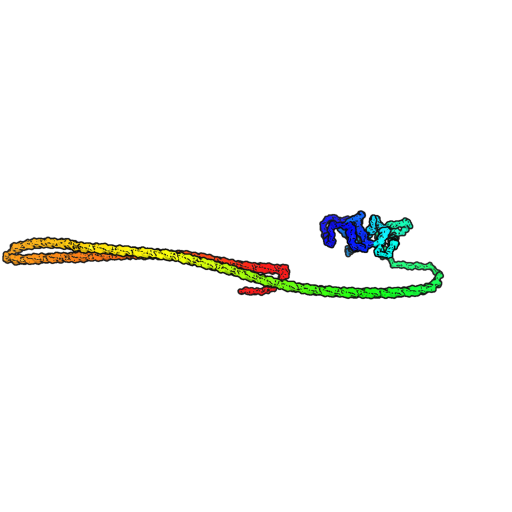OM 4081 C CA . HIS A 1 488 ? -15.364 -2.274 15.402 1.00 97.19 488 HIS A CA 1
ATOM 4082 C C . HIS A 1 488 ? -15.556 -2.423 13.890 1.00 97.19 488 HIS A C 1
ATOM 4084 O O . HIS A 1 488 ? -14.611 -2.192 13.138 1.00 97.19 488 HIS A O 1
ATOM 4090 N N . ASP A 1 489 ? -16.781 -2.700 13.439 1.00 97.38 489 ASP A N 1
ATOM 4091 C CA . ASP A 1 489 ? -17.111 -2.853 12.017 1.00 97.38 489 ASP A CA 1
ATOM 4092 C C . ASP A 1 489 ? -16.793 -1.585 11.216 1.00 97.38 489 ASP A C 1
ATOM 4094 O O . ASP A 1 489 ? -16.207 -1.644 10.135 1.00 97.38 489 ASP A O 1
ATOM 4098 N N . ARG A 1 490 ? -17.111 -0.405 11.765 1.00 97.75 490 ARG A N 1
ATOM 4099 C CA . ARG A 1 490 ? -16.774 0.882 11.132 1.00 97.75 490 ARG A CA 1
ATOM 4100 C C . ARG A 1 490 ? -15.267 1.104 11.039 1.00 97.75 490 ARG A C 1
ATOM 4102 O O . ARG A 1 490 ? -14.807 1.689 10.062 1.00 97.75 490 ARG A O 1
ATOM 4109 N N . GLU A 1 491 ? -14.501 0.715 12.056 1.00 97.50 491 GLU A N 1
ATOM 4110 C CA . GLU A 1 491 ? -13.038 0.828 12.048 1.00 97.50 491 GLU A CA 1
ATOM 4111 C C . GLU A 1 491 ? -12.414 -0.123 11.015 1.00 97.50 491 GLU A C 1
ATOM 4113 O O . GLU A 1 491 ? -11.535 0.306 10.265 1.00 97.50 491 GLU A O 1
ATOM 4118 N N . VAL A 1 492 ? -12.919 -1.359 10.913 1.00 97.44 492 VAL A N 1
ATOM 4119 C CA . VAL A 1 492 ? -12.506 -2.336 9.891 1.00 97.44 492 VAL A CA 1
ATOM 4120 C C . VAL A 1 492 ? -12.799 -1.803 8.492 1.00 97.44 492 VAL A C 1
ATOM 4122 O O . VAL A 1 492 ? -11.877 -1.682 7.691 1.00 97.44 492 VAL A O 1
ATOM 4125 N N . GLN A 1 493 ? -14.033 -1.366 8.224 1.00 97.94 493 GLN A N 1
ATOM 4126 C CA . GLN A 1 493 ? -14.413 -0.816 6.918 1.00 97.94 493 GLN A CA 1
ATOM 4127 C C . GLN A 1 493 ? -13.573 0.406 6.532 1.00 97.94 493 GLN A C 1
ATOM 4129 O O . GLN A 1 493 ? -13.156 0.534 5.383 1.00 97.94 493 GLN A O 1
ATOM 4134 N N . LYS A 1 494 ? -13.287 1.310 7.477 1.00 97.88 494 LYS A N 1
ATOM 4135 C CA . LYS A 1 494 ? -12.419 2.471 7.219 1.00 97.88 494 LYS A CA 1
ATOM 4136 C C . LYS A 1 494 ? -10.994 2.052 6.870 1.00 97.88 494 LYS A C 1
ATOM 4138 O O . LYS A 1 494 ? -10.393 2.649 5.975 1.00 97.88 494 LYS A O 1
ATOM 4143 N N . LEU A 1 495 ? -10.443 1.061 7.572 1.00 97.88 495 LEU A N 1
ATOM 4144 C CA . LEU A 1 495 ? -9.102 0.560 7.288 1.00 97.88 495 LEU A CA 1
ATOM 4145 C C . LEU A 1 495 ? -9.054 -0.152 5.930 1.00 97.88 495 LEU A C 1
ATOM 4147 O O . LEU A 1 495 ? -8.139 0.103 5.152 1.00 97.88 495 LEU A O 1
ATOM 4151 N N . GLU A 1 496 ? -10.053 -0.975 5.617 1.00 96.50 496 GLU A N 1
ATOM 4152 C CA . GLU A 1 496 ? -10.188 -1.650 4.323 1.00 96.50 496 GLU A CA 1
ATOM 4153 C C . GLU A 1 496 ? -10.335 -0.654 3.172 1.00 96.50 496 GLU A C 1
ATOM 4155 O O . GLU A 1 496 ? -9.646 -0.785 2.165 1.00 96.50 496 GLU A O 1
ATOM 4160 N N . GLN A 1 497 ? -11.155 0.390 3.330 1.00 97.88 497 GLN A N 1
ATOM 4161 C CA . GLN A 1 497 ? -11.276 1.464 2.340 1.00 97.88 497 GLN A CA 1
ATOM 4162 C C . GLN A 1 497 ? -9.944 2.187 2.126 1.00 97.88 497 GLN A C 1
ATOM 4164 O O . GLN A 1 497 ? -9.543 2.417 0.988 1.00 97.88 497 GLN A O 1
ATOM 4169 N N . LYS A 1 498 ? -9.228 2.521 3.207 1.00 97.94 498 LYS A N 1
ATOM 4170 C CA . LYS A 1 498 ? -7.909 3.164 3.123 1.00 97.94 498 LYS A CA 1
ATOM 4171 C C . LYS A 1 498 ? -6.890 2.264 2.413 1.00 97.94 498 LYS A C 1
ATOM 4173 O O . LYS A 1 498 ? -6.159 2.750 1.552 1.00 97.94 498 LYS A O 1
ATOM 4178 N N . ALA A 1 499 ? -6.844 0.977 2.760 1.00 97.19 499 ALA A N 1
ATOM 4179 C CA . ALA A 1 499 ? -5.959 0.001 2.129 1.00 97.19 499 ALA A CA 1
ATOM 4180 C C . ALA A 1 499 ? -6.310 -0.192 0.645 1.00 97.19 499 ALA A C 1
ATOM 4182 O O . ALA A 1 499 ? -5.423 -0.150 -0.200 1.00 97.19 499 ALA A O 1
ATOM 4183 N N . SER A 1 500 ? -7.599 -0.299 0.314 1.00 97.38 500 SER A N 1
ATOM 4184 C CA . SER A 1 500 ? -8.090 -0.418 -1.062 1.00 97.38 500 SER A CA 1
ATOM 4185 C C . SER A 1 500 ? -7.745 0.810 -1.909 1.00 97.38 500 SER A C 1
ATOM 4187 O O . SER A 1 500 ? -7.229 0.654 -3.012 1.00 97.38 500 SER A O 1
ATOM 4189 N N . LEU A 1 501 ? -7.935 2.028 -1.388 1.00 98.00 501 LEU A N 1
ATOM 4190 C CA . LEU A 1 501 ? -7.540 3.262 -2.077 1.00 98.00 501 LEU A CA 1
ATOM 4191 C C . LEU A 1 501 ? -6.026 3.329 -2.306 1.00 98.00 501 LEU A C 1
ATOM 4193 O O . LEU A 1 501 ? -5.579 3.676 -3.398 1.00 98.00 501 LEU A O 1
ATOM 4197 N N . ARG A 1 502 ? -5.225 2.976 -1.292 1.00 97.56 502 ARG A N 1
ATOM 4198 C CA . ARG A 1 502 ? -3.760 2.936 -1.410 1.00 97.56 502 ARG A CA 1
ATOM 4199 C C . ARG A 1 502 ? -3.316 1.922 -2.468 1.00 97.56 502 ARG A C 1
ATOM 4201 O O . ARG A 1 502 ? -2.476 2.258 -3.300 1.00 97.56 502 ARG A O 1
ATOM 4208 N N . ARG A 1 503 ? -3.920 0.731 -2.472 1.00 97.50 503 ARG A N 1
ATOM 4209 C CA . ARG A 1 503 ? -3.672 -0.324 -3.458 1.00 97.50 503 ARG A CA 1
ATOM 4210 C C . ARG A 1 503 ? -4.041 0.120 -4.872 1.00 97.50 503 ARG A C 1
ATOM 4212 O O . ARG A 1 503 ? -3.223 -0.028 -5.770 1.00 97.50 503 ARG A O 1
ATOM 4219 N N . ALA A 1 504 ? -5.207 0.737 -5.051 1.00 98.00 504 ALA A N 1
ATOM 4220 C CA . ALA A 1 504 ? -5.650 1.249 -6.346 1.00 98.00 504 ALA A CA 1
ATOM 4221 C C . ALA A 1 504 ? -4.701 2.329 -6.894 1.00 98.00 504 ALA A C 1
ATOM 4223 O O . ALA A 1 504 ? -4.322 2.283 -8.060 1.00 98.00 504 ALA A O 1
ATOM 4224 N N . HIS A 1 505 ? -4.252 3.268 -6.054 1.00 97.94 505 HIS A N 1
ATOM 4225 C CA . HIS A 1 505 ? -3.254 4.263 -6.462 1.00 97.94 505 HIS A CA 1
ATOM 4226 C C . HIS A 1 505 ? -1.902 3.637 -6.820 1.00 97.94 505 HIS A C 1
ATOM 4228 O O . HIS A 1 505 ? -1.243 4.094 -7.755 1.00 97.94 505 HIS A O 1
ATOM 4234 N N . LEU A 1 506 ? -1.476 2.603 -6.089 1.00 97.81 506 LEU A N 1
ATOM 4235 C CA . LEU A 1 506 ? -0.250 1.878 -6.405 1.00 97.81 506 LEU A CA 1
ATOM 4236 C C . LEU A 1 506 ? -0.363 1.155 -7.754 1.00 97.81 506 LEU A C 1
ATOM 4238 O O . LEU A 1 506 ? 0.545 1.262 -8.575 1.00 97.81 506 LEU A O 1
ATOM 4242 N N . GLU A 1 507 ? -1.472 0.457 -7.990 1.00 96.88 507 GLU A N 1
ATOM 4243 C CA . GLU A 1 507 ? -1.753 -0.249 -9.243 1.00 96.88 507 GLU A CA 1
ATOM 4244 C C . GLU A 1 507 ? -1.828 0.717 -10.427 1.00 96.88 507 GLU A C 1
ATOM 4246 O O . GLU A 1 507 ? -1.174 0.476 -11.439 1.00 96.88 507 GLU A O 1
ATOM 4251 N N . GLN A 1 508 ? -2.508 1.856 -10.265 1.00 97.94 508 GLN A N 1
ATOM 4252 C CA . GLN A 1 508 ? -2.544 2.915 -11.273 1.00 97.94 508 GLN A CA 1
ATOM 4253 C C . GLN A 1 508 ? -1.132 3.415 -11.608 1.00 97.94 508 GLN A C 1
ATOM 4255 O O . GLN A 1 508 ? -0.767 3.518 -12.777 1.00 97.94 508 GLN A O 1
ATOM 4260 N N . LYS A 1 509 ? -0.304 3.691 -10.594 1.00 97.75 509 LYS A N 1
ATOM 4261 C CA . LYS A 1 509 ? 1.077 4.141 -10.812 1.00 97.75 509 LYS A CA 1
ATOM 4262 C C . LYS A 1 509 ? 1.910 3.088 -11.549 1.00 97.75 509 LYS A C 1
ATOM 4264 O O . LYS A 1 509 ? 2.699 3.432 -12.427 1.00 97.75 509 LYS A O 1
ATOM 4269 N N . ILE A 1 510 ? 1.747 1.811 -11.202 1.00 97.25 510 ILE A N 1
ATOM 4270 C CA . ILE A 1 510 ? 2.405 0.694 -11.893 1.00 97.25 510 ILE A CA 1
ATOM 4271 C C . ILE A 1 510 ? 1.961 0.643 -13.360 1.00 97.25 510 ILE A C 1
ATOM 4273 O O . ILE A 1 510 ? 2.806 0.534 -14.246 1.00 97.25 510 ILE A O 1
ATOM 4277 N N . GLU A 1 511 ? 0.662 0.768 -13.630 1.00 96.88 511 GLU A N 1
ATOM 4278 C CA . GLU A 1 511 ? 0.105 0.767 -14.984 1.00 96.88 511 GLU A CA 1
ATOM 4279 C C . GLU A 1 511 ? 0.632 1.941 -15.825 1.00 96.88 511 GLU A C 1
ATOM 4281 O O . GLU A 1 511 ? 1.078 1.740 -16.957 1.00 96.88 511 GLU A O 1
ATOM 4286 N N . GLU A 1 512 ? 0.686 3.147 -15.255 1.00 96.81 512 GLU A N 1
ATOM 4287 C CA . GLU A 1 512 ? 1.272 4.333 -15.889 1.00 96.81 512 GLU A CA 1
ATOM 4288 C C . GLU A 1 512 ? 2.769 4.141 -16.200 1.00 96.81 512 GLU A C 1
ATOM 4290 O O . GLU A 1 512 ? 3.232 4.473 -17.298 1.00 96.81 512 GLU A O 1
ATOM 4295 N N . GLU A 1 513 ? 3.540 3.561 -15.274 1.00 95.94 513 GLU A N 1
ATOM 4296 C CA . GLU A 1 513 ? 4.956 3.246 -15.494 1.00 95.94 513 GLU A CA 1
ATOM 4297 C C . GLU A 1 513 ? 5.153 2.178 -16.582 1.00 95.94 513 GLU A C 1
ATOM 4299 O O . GLU A 1 513 ? 6.059 2.306 -17.413 1.00 95.94 513 GLU A O 1
ATOM 4304 N N . LEU A 1 514 ? 4.307 1.144 -16.620 1.00 94.44 514 LEU A N 1
ATOM 4305 C CA . LEU A 1 514 ? 4.334 0.110 -17.658 1.00 94.44 514 LEU A CA 1
ATOM 4306 C C . LEU A 1 514 ? 3.965 0.682 -19.032 1.00 94.44 514 LEU A C 1
ATOM 4308 O O . LEU A 1 514 ? 4.635 0.372 -20.021 1.00 94.44 514 LEU A O 1
ATOM 4312 N N . ALA A 1 515 ? 2.955 1.550 -19.098 1.00 95.69 515 ALA A N 1
ATOM 4313 C CA . ALA A 1 515 ? 2.568 2.249 -20.319 1.00 95.69 515 ALA A CA 1
ATOM 4314 C C . ALA A 1 515 ? 3.694 3.169 -20.818 1.00 95.69 515 ALA A C 1
ATOM 4316 O O . ALA A 1 515 ? 4.027 3.154 -22.005 1.00 95.69 515 ALA A O 1
ATOM 4317 N N . SER A 1 516 ? 4.342 3.909 -19.913 1.00 94.94 516 SER A N 1
ATOM 4318 C CA . SER A 1 516 ? 5.511 4.742 -20.219 1.00 94.94 516 SER A CA 1
ATOM 4319 C C . SER A 1 516 ? 6.685 3.910 -20.752 1.00 94.94 516 SER A C 1
ATOM 4321 O O . SER A 1 516 ? 7.275 4.247 -21.780 1.00 94.94 516 SER A O 1
ATOM 4323 N N . LEU A 1 517 ? 6.976 2.761 -20.130 1.00 93.88 517 LEU A N 1
ATOM 4324 C CA . LEU A 1 517 ? 8.022 1.844 -20.589 1.00 93.88 517 LEU A CA 1
ATOM 4325 C C . LEU A 1 517 ? 7.696 1.234 -21.959 1.00 93.88 517 LEU A C 1
ATOM 4327 O O . LEU A 1 517 ? 8.587 1.079 -22.799 1.00 93.88 517 LEU A O 1
ATOM 4331 N N . HIS A 1 518 ? 6.428 0.901 -22.208 1.00 92.62 518 HIS A N 1
ATOM 4332 C CA . HIS A 1 518 ? 5.977 0.438 -23.517 1.00 92.62 518 HIS A CA 1
ATOM 4333 C C . HIS A 1 518 ? 6.145 1.530 -24.579 1.00 92.62 518 HIS A C 1
ATOM 4335 O O . HIS A 1 518 ? 6.702 1.262 -25.645 1.00 92.62 518 HIS A O 1
ATOM 4341 N N . LYS A 1 519 ? 5.755 2.770 -24.266 1.00 95.19 519 LYS A N 1
ATOM 4342 C CA . LYS A 1 519 ? 5.939 3.928 -25.142 1.00 95.19 519 LYS A CA 1
ATOM 4343 C C . LYS A 1 519 ? 7.417 4.150 -25.472 1.00 95.19 519 LYS A C 1
ATOM 4345 O O . LYS A 1 519 ? 7.770 4.156 -26.649 1.00 95.19 519 LYS A O 1
ATOM 4350 N N . GLU A 1 520 ? 8.297 4.196 -24.472 1.00 92.56 520 GLU A N 1
ATOM 4351 C CA . GLU A 1 520 ? 9.747 4.329 -24.685 1.00 92.56 520 GLU A CA 1
ATOM 4352 C C . GLU A 1 520 ? 10.301 3.196 -25.565 1.00 92.56 520 GLU A C 1
ATOM 4354 O O . GLU A 1 520 ? 11.126 3.427 -26.450 1.00 92.56 520 GLU A O 1
ATOM 4359 N N . ARG A 1 521 ? 9.833 1.957 -25.359 1.00 92.44 521 ARG A N 1
ATOM 4360 C CA . ARG A 1 521 ? 10.202 0.811 -26.199 1.00 92.44 521 ARG A CA 1
ATOM 4361 C C . ARG A 1 521 ? 9.780 1.024 -27.651 1.00 92.44 521 ARG A C 1
ATOM 4363 O O . ARG A 1 521 ? 10.592 0.787 -28.545 1.00 92.44 521 ARG A O 1
ATOM 4370 N N . THR A 1 522 ? 8.545 1.459 -27.892 1.00 92.75 522 THR A N 1
ATOM 4371 C CA . THR A 1 522 ? 8.053 1.727 -29.252 1.00 92.75 522 THR A CA 1
ATOM 4372 C C . THR A 1 522 ? 8.801 2.878 -29.920 1.00 92.75 522 THR A C 1
ATOM 4374 O O . THR A 1 522 ? 9.202 2.743 -31.072 1.00 92.75 522 THR A O 1
ATOM 4377 N N . GLU A 1 523 ? 9.083 3.960 -29.193 1.00 93.94 523 GLU A N 1
ATOM 4378 C CA . GLU A 1 523 ? 9.826 5.119 -29.697 1.00 93.94 523 GLU A CA 1
ATOM 4379 C C . GLU A 1 523 ? 11.274 4.762 -30.041 1.00 93.94 523 GLU A C 1
ATOM 4381 O O . GLU A 1 523 ? 11.757 5.126 -31.111 1.00 93.94 523 GLU A O 1
ATOM 4386 N N . LYS A 1 524 ? 11.959 3.982 -29.195 1.00 91.25 524 LYS A N 1
ATOM 4387 C CA . LYS A 1 524 ? 13.318 3.495 -29.483 1.00 91.25 524 LYS A CA 1
ATOM 4388 C C . LYS A 1 524 ? 13.366 2.596 -30.713 1.00 91.25 524 LYS A C 1
ATOM 4390 O O . LYS A 1 524 ? 14.264 2.738 -31.538 1.00 91.25 524 LYS A O 1
ATOM 4395 N N . ILE A 1 525 ? 12.394 1.692 -30.856 1.00 88.56 525 ILE A N 1
ATOM 4396 C CA . ILE A 1 525 ? 12.269 0.847 -32.051 1.00 88.56 525 ILE A CA 1
ATOM 4397 C C . ILE A 1 525 ? 12.035 1.716 -33.289 1.00 88.56 525 ILE A C 1
ATOM 4399 O O . ILE A 1 525 ? 12.717 1.529 -34.294 1.00 88.56 525 ILE A O 1
ATOM 4403 N N . LYS A 1 526 ? 11.123 2.689 -33.203 1.00 92.06 526 LYS A N 1
ATOM 4404 C CA . LYS A 1 526 ? 10.834 3.621 -34.293 1.00 92.06 526 LYS A CA 1
ATOM 4405 C C . LYS A 1 526 ? 12.079 4.410 -34.702 1.00 92.06 526 LYS A C 1
ATOM 4407 O O . LYS A 1 526 ? 12.424 4.414 -35.874 1.00 92.06 526 LYS A O 1
ATOM 4412 N N . HIS A 1 527 ? 12.803 4.991 -33.746 1.00 91.12 527 HIS A N 1
ATOM 4413 C CA . HIS A 1 527 ? 14.039 5.728 -34.012 1.00 91.12 527 HIS A CA 1
ATOM 4414 C C . HIS A 1 527 ? 15.113 4.845 -34.667 1.00 91.12 527 HIS A C 1
ATOM 4416 O O . HIS A 1 527 ? 15.869 5.311 -35.515 1.00 91.12 527 HIS A O 1
ATOM 4422 N N . LEU A 1 528 ? 15.208 3.567 -34.285 1.00 87.56 528 LEU A N 1
ATOM 4423 C CA . LEU A 1 528 ? 16.139 2.624 -34.907 1.00 87.56 528 LEU A CA 1
ATOM 4424 C C . LEU A 1 528 ? 15.769 2.338 -36.372 1.00 87.56 528 LEU A C 1
ATOM 4426 O O . LEU A 1 528 ? 16.666 2.291 -37.212 1.00 87.56 528 LEU A O 1
ATOM 4430 N N . PHE A 1 529 ? 14.477 2.205 -36.687 1.00 86.06 529 PHE A N 1
ATOM 4431 C CA . PHE A 1 529 ? 14.006 2.086 -38.071 1.00 86.06 529 PHE A CA 1
ATOM 4432 C C . PHE A 1 529 ? 14.219 3.373 -38.875 1.00 86.06 529 PHE A C 1
ATOM 4434 O O . PHE A 1 529 ? 14.796 3.304 -39.952 1.00 86.06 529 PHE A O 1
ATOM 4441 N N . GLU A 1 530 ? 13.852 4.539 -38.337 1.00 89.94 530 GLU A N 1
ATOM 4442 C CA . GLU A 1 530 ? 14.064 5.837 -39.001 1.00 89.94 530 GLU A CA 1
ATOM 4443 C C . GLU A 1 530 ? 15.553 6.100 -39.271 1.00 89.94 530 GLU A C 1
ATOM 4445 O O . GLU A 1 530 ? 15.925 6.638 -40.310 1.00 89.94 530 GLU A O 1
ATOM 4450 N N . ARG A 1 531 ? 16.434 5.716 -38.340 1.00 88.50 531 ARG A N 1
ATOM 4451 C CA . ARG A 1 531 ? 17.882 5.810 -38.539 1.00 88.50 531 ARG A CA 1
ATOM 4452 C C . ARG A 1 531 ? 18.351 4.896 -39.670 1.00 88.50 531 ARG A C 1
ATOM 4454 O O . ARG A 1 531 ? 19.145 5.336 -40.492 1.00 88.50 531 ARG A O 1
ATOM 4461 N N . GLN A 1 532 ? 17.872 3.653 -39.703 1.00 83.44 532 GLN A N 1
ATOM 4462 C CA . GLN A 1 532 ? 18.211 2.703 -40.761 1.00 83.44 532 GLN A CA 1
ATOM 4463 C C . GLN A 1 532 ? 17.733 3.200 -42.131 1.00 83.44 532 GLN A C 1
ATOM 4465 O O . GLN A 1 532 ? 18.478 3.110 -43.099 1.00 83.44 532 GLN A O 1
ATOM 4470 N N . GLU A 1 533 ? 16.518 3.739 -42.206 1.00 85.94 533 GLU A N 1
ATOM 4471 C CA . GLU A 1 533 ? 15.951 4.315 -43.427 1.00 85.94 533 GLU A CA 1
ATOM 4472 C C . GLU A 1 533 ? 16.804 5.485 -43.933 1.00 85.94 533 GLU A C 1
ATOM 4474 O O . GLU A 1 533 ? 17.242 5.457 -45.077 1.00 85.94 533 GLU A O 1
ATOM 4479 N N . ARG A 1 534 ? 17.178 6.433 -43.062 1.00 89.12 534 ARG A N 1
ATOM 4480 C CA . ARG A 1 534 ? 18.085 7.537 -43.432 1.00 89.12 534 ARG A CA 1
ATOM 4481 C C . ARG A 1 534 ? 19.466 7.054 -43.875 1.00 89.12 534 ARG A C 1
ATOM 4483 O O . ARG A 1 534 ? 20.039 7.614 -44.802 1.00 89.12 534 ARG A O 1
ATOM 4490 N N . GLU A 1 535 ? 20.035 6.053 -43.201 1.00 85.00 535 GLU A N 1
ATOM 4491 C CA . GLU A 1 535 ? 21.333 5.478 -43.583 1.00 85.00 535 GLU A CA 1
ATOM 4492 C C . GLU A 1 535 ? 21.262 4.806 -44.967 1.00 85.00 535 GLU A C 1
ATOM 4494 O O . GLU A 1 535 ? 22.196 4.959 -45.754 1.00 85.00 535 GLU A O 1
ATOM 4499 N N . LEU A 1 536 ? 20.150 4.132 -45.292 1.00 82.56 536 LEU A N 1
ATOM 4500 C CA . LEU A 1 536 ? 19.895 3.562 -46.620 1.00 82.56 536 LEU A CA 1
ATOM 4501 C C . LEU A 1 536 ? 19.698 4.651 -47.683 1.00 82.56 536 LEU A C 1
ATOM 4503 O O . LEU A 1 536 ? 20.350 4.600 -48.718 1.00 82.56 536 LEU A O 1
ATOM 4507 N N . GLU A 1 537 ? 18.880 5.669 -47.413 1.00 85.81 537 GLU A N 1
ATOM 4508 C CA . GLU A 1 537 ? 18.660 6.792 -48.336 1.00 85.81 537 GLU A CA 1
ATOM 4509 C C . GLU A 1 537 ? 19.962 7.545 -48.645 1.00 85.81 537 GLU A C 1
ATOM 4511 O O . GLU A 1 537 ? 20.254 7.850 -49.804 1.00 85.81 537 GLU A O 1
ATOM 4516 N N . MET A 1 538 ? 20.781 7.821 -47.621 1.00 87.31 538 MET A N 1
ATOM 4517 C CA . MET A 1 538 ? 22.097 8.434 -47.814 1.00 87.31 538 MET A CA 1
ATOM 4518 C C . MET A 1 538 ? 22.996 7.541 -48.668 1.00 87.31 538 MET A C 1
ATOM 4520 O O . MET A 1 538 ? 23.609 8.033 -49.616 1.00 87.31 538 MET A O 1
ATOM 4524 N N . PHE A 1 539 ? 23.038 6.239 -48.378 1.00 83.00 539 PHE A N 1
ATOM 4525 C CA . PHE A 1 539 ? 23.826 5.278 -49.143 1.00 83.00 539 PHE A CA 1
ATOM 4526 C C . PHE A 1 539 ? 23.399 5.210 -50.617 1.00 83.00 539 PHE A C 1
ATOM 4528 O O . PHE A 1 539 ? 24.255 5.251 -51.504 1.00 83.00 539 PHE A O 1
ATOM 4535 N N . ASP A 1 540 ? 22.096 5.162 -50.892 1.00 81.19 540 ASP A N 1
ATOM 4536 C CA . ASP A 1 540 ? 21.550 5.122 -52.250 1.00 81.19 540 ASP A CA 1
ATOM 4537 C C . ASP A 1 540 ? 21.839 6.427 -53.002 1.00 81.19 540 ASP A C 1
ATOM 4539 O O . ASP A 1 540 ? 22.264 6.399 -54.161 1.00 81.19 540 ASP A O 1
ATOM 4543 N N . SER A 1 541 ? 21.691 7.579 -52.336 1.00 85.25 541 SER A N 1
ATOM 4544 C CA . SER A 1 541 ? 21.994 8.889 -52.924 1.00 85.25 541 SER A CA 1
ATOM 4545 C C . SER A 1 541 ? 23.479 9.049 -53.276 1.00 85.25 541 SER A C 1
ATOM 4547 O O . SER A 1 541 ? 23.821 9.547 -54.353 1.00 85.25 541 SER A O 1
ATOM 4549 N N . GLU A 1 542 ? 24.378 8.576 -52.411 1.00 83.06 542 GLU A N 1
ATOM 4550 C CA . GLU A 1 542 ? 25.820 8.632 -52.632 1.00 83.06 542 GLU A CA 1
ATOM 4551 C C . GLU A 1 542 ? 26.268 7.620 -53.695 1.00 83.06 542 GLU A C 1
ATOM 4553 O O . GLU A 1 542 ? 27.083 7.953 -54.561 1.00 83.06 542 GLU A O 1
ATOM 4558 N N . SER A 1 543 ? 25.663 6.428 -53.708 1.00 80.50 543 SER A N 1
ATOM 4559 C CA . SER A 1 543 ? 25.862 5.415 -54.751 1.00 80.50 543 SER A CA 1
ATOM 4560 C C . SER A 1 543 ? 25.418 5.926 -56.121 1.00 80.50 543 SER A C 1
ATOM 4562 O O . SER A 1 543 ? 26.133 5.748 -57.109 1.00 80.50 543 SER A O 1
ATOM 4564 N N . ALA A 1 544 ? 24.276 6.613 -56.198 1.00 79.00 544 ALA A N 1
ATOM 4565 C CA . ALA A 1 544 ? 23.811 7.255 -57.423 1.00 79.00 544 ALA A CA 1
ATOM 4566 C C . ALA A 1 544 ? 24.768 8.371 -57.879 1.00 79.00 544 ALA A C 1
ATOM 4568 O O . ALA A 1 544 ? 25.144 8.406 -59.051 1.00 79.00 544 ALA A O 1
ATOM 4569 N N . ARG A 1 545 ? 25.226 9.231 -56.954 1.00 83.44 545 ARG A N 1
ATOM 4570 C CA . ARG A 1 545 ? 26.173 10.326 -57.237 1.00 83.44 545 ARG A CA 1
ATOM 4571 C C . ARG A 1 545 ? 27.499 9.830 -57.816 1.00 83.44 545 ARG A C 1
ATOM 4573 O O . ARG A 1 545 ? 28.049 10.467 -58.707 1.00 83.44 545 ARG A O 1
ATOM 4580 N N . LEU A 1 546 ? 28.011 8.708 -57.316 1.00 79.81 546 LEU A N 1
ATOM 4581 C CA . LEU A 1 546 ? 29.275 8.113 -57.759 1.00 79.81 546 LEU A CA 1
ATOM 4582 C C . LEU A 1 546 ? 29.132 7.233 -59.019 1.00 79.81 546 LEU A C 1
ATOM 4584 O O . LEU A 1 546 ? 30.102 6.610 -59.441 1.00 79.81 546 LEU A O 1
ATOM 4588 N N . GLY A 1 547 ? 27.941 7.169 -59.630 1.00 70.00 547 GLY A N 1
ATOM 4589 C CA . GLY A 1 547 ? 27.691 6.371 -60.836 1.00 70.00 547 GLY A CA 1
ATOM 4590 C C . GLY A 1 547 ? 27.476 4.875 -60.574 1.00 70.00 547 GLY A C 1
ATOM 4591 O O . GLY A 1 547 ? 27.333 4.097 -61.516 1.00 70.00 547 GLY A O 1
ATOM 4592 N N . PHE A 1 548 ? 27.385 4.462 -59.307 1.00 66.00 548 PHE A N 1
ATOM 4593 C CA . PHE A 1 548 ? 27.086 3.089 -58.888 1.00 66.00 548 PHE A CA 1
ATOM 4594 C C . PHE A 1 548 ? 25.584 2.786 -58.804 1.00 66.00 548 PHE A C 1
ATOM 4596 O O . PHE A 1 548 ? 25.213 1.664 -58.465 1.00 66.00 548 PHE A O 1
ATOM 4603 N N . GLY A 1 549 ? 24.705 3.734 -59.152 1.00 59.44 549 GLY A N 1
ATOM 4604 C CA . GLY A 1 549 ? 23.245 3.548 -59.112 1.00 59.44 549 GLY A CA 1
ATOM 4605 C C . GLY A 1 549 ? 22.742 2.324 -59.896 1.00 59.44 549 GLY A C 1
ATOM 4606 O O . GLY A 1 549 ? 21.749 1.713 -59.517 1.00 59.44 549 GLY A O 1
ATOM 4607 N N . SER A 1 550 ? 23.471 1.886 -60.933 1.00 54.88 550 SER A N 1
ATOM 4608 C CA . SER A 1 550 ? 23.171 0.641 -61.660 1.00 54.88 550 SER A CA 1
ATOM 4609 C C . SER A 1 550 ? 23.510 -0.635 -60.869 1.00 54.88 550 SER A C 1
ATOM 4611 O O . SER A 1 550 ? 22.850 -1.654 -61.067 1.00 54.88 550 SER A O 1
ATOM 4613 N N . LEU A 1 551 ? 24.491 -0.603 -59.958 1.00 53.72 551 LEU A N 1
ATOM 4614 C CA . LEU A 1 551 ? 24.878 -1.742 -59.111 1.00 53.72 551 LEU A CA 1
ATOM 4615 C C . LEU A 1 551 ? 23.948 -1.929 -57.903 1.00 53.72 551 LEU A C 1
ATOM 4617 O O . LEU A 1 551 ? 23.804 -3.056 -57.436 1.00 53.72 551 LEU A O 1
ATOM 4621 N N . ALA A 1 552 ? 23.299 -0.858 -57.436 1.00 51.59 552 ALA A N 1
ATOM 4622 C CA . ALA A 1 552 ? 22.320 -0.894 -56.345 1.00 51.59 552 ALA A CA 1
ATOM 4623 C C . ALA A 1 552 ? 20.978 -1.547 -56.745 1.00 51.59 552 ALA A C 1
ATOM 4625 O O . ALA A 1 552 ? 20.227 -1.988 -55.884 1.00 51.59 552 ALA A O 1
ATOM 4626 N N . SER A 1 553 ? 20.695 -1.664 -58.051 1.00 47.78 553 SER A N 1
ATOM 4627 C CA . SER A 1 553 ? 19.436 -2.212 -58.592 1.00 47.78 553 SER A CA 1
ATOM 4628 C C . SER A 1 553 ? 19.298 -3.743 -58.545 1.00 47.78 553 SER A C 1
ATOM 4630 O O . SER A 1 553 ? 18.293 -4.280 -59.005 1.00 47.78 553 SER A O 1
ATOM 4632 N N . PHE A 1 554 ? 20.278 -4.470 -57.997 1.00 48.34 554 PHE A N 1
ATOM 4633 C CA . PHE A 1 554 ? 20.112 -5.903 -57.750 1.00 48.34 554 PHE A CA 1
ATOM 4634 C C . PHE A 1 554 ? 19.235 -6.103 -56.512 1.00 48.34 554 PHE A C 1
ATOM 4636 O O . PHE A 1 554 ? 19.721 -6.112 -55.383 1.00 48.34 554 PHE A O 1
ATOM 4643 N N . ASP A 1 555 ? 17.934 -6.225 -56.782 1.00 42.44 555 ASP A N 1
ATOM 4644 C CA . ASP A 1 555 ? 16.837 -6.497 -55.858 1.00 42.44 555 ASP A CA 1
ATOM 4645 C C . ASP A 1 555 ? 17.250 -7.314 -54.629 1.00 42.44 555 ASP A C 1
ATOM 4647 O O . ASP A 1 555 ? 17.673 -8.473 -54.710 1.00 42.44 555 ASP A O 1
ATOM 4651 N N . PHE A 1 556 ? 17.037 -6.721 -53.456 1.00 44.56 556 PHE A N 1
ATOM 4652 C CA . PHE A 1 556 ? 16.943 -7.484 -52.225 1.00 44.56 556 PHE A CA 1
ATOM 4653 C C . PHE A 1 556 ? 15.673 -8.342 -52.284 1.00 44.56 556 PHE A C 1
ATOM 4655 O O . PHE A 1 556 ? 14.586 -7.798 -52.510 1.00 44.56 556 PHE A O 1
ATOM 4662 N N . PRO A 1 557 ? 15.745 -9.653 -51.989 1.00 40.06 557 PRO A N 1
ATOM 4663 C CA . PRO A 1 557 ? 14.567 -10.360 -51.528 1.00 40.06 557 PRO A CA 1
ATOM 4664 C C . PRO A 1 557 ? 14.086 -9.603 -50.292 1.00 40.06 557 PRO A C 1
ATOM 4666 O O . PRO A 1 557 ? 14.822 -9.467 -49.311 1.00 40.06 557 PRO A O 1
ATOM 4669 N N . LYS A 1 558 ? 12.875 -9.053 -50.362 1.00 37.78 558 LYS A N 1
ATOM 4670 C CA . LYS A 1 558 ? 12.151 -8.635 -49.168 1.00 37.78 558 LYS A CA 1
ATOM 4671 C C . LYS A 1 558 ? 11.992 -9.901 -48.336 1.00 37.78 558 LYS A C 1
ATOM 4673 O O . LYS A 1 558 ? 11.117 -10.706 -48.636 1.00 37.78 558 LYS A O 1
ATOM 4678 N N . ASP A 1 559 ? 12.873 -10.106 -47.360 1.00 39.47 559 ASP A N 1
ATOM 4679 C CA . ASP A 1 559 ? 12.633 -11.096 -46.321 1.00 39.47 559 ASP A CA 1
ATOM 4680 C C . ASP A 1 559 ? 11.285 -10.726 -45.711 1.00 39.47 559 ASP A C 1
ATOM 4682 O O . ASP A 1 559 ? 11.121 -9.661 -45.105 1.00 39.47 559 ASP A O 1
ATOM 4686 N N . GLU A 1 560 ? 10.297 -11.575 -45.986 1.00 35.50 560 GLU A N 1
ATOM 4687 C CA . GLU A 1 560 ? 8.970 -11.490 -45.418 1.00 35.50 560 GLU A CA 1
ATOM 4688 C C . GLU A 1 560 ? 9.117 -11.396 -43.904 1.00 35.50 560 GLU A C 1
ATOM 4690 O O . GLU A 1 560 ? 9.548 -12.327 -43.223 1.00 35.50 560 GLU A O 1
ATOM 4695 N N . ALA A 1 561 ? 8.755 -10.234 -43.375 1.00 39.16 561 ALA A N 1
ATOM 4696 C CA . ALA A 1 561 ? 8.476 -10.082 -41.970 1.00 39.16 561 ALA A CA 1
ATOM 4697 C C . ALA A 1 561 ? 7.314 -11.022 -41.604 1.00 39.16 561 ALA A C 1
ATOM 4699 O O . ALA A 1 561 ? 6.166 -10.777 -41.984 1.00 39.16 561 ALA A O 1
ATOM 4700 N N . ARG A 1 562 ? 7.621 -12.078 -40.849 1.00 34.56 562 ARG A N 1
ATOM 4701 C CA . ARG A 1 562 ? 6.696 -12.743 -39.929 1.00 34.56 562 ARG A CA 1
ATOM 4702 C C . ARG A 1 562 ? 7.354 -12.914 -38.572 1.00 34.56 562 ARG A C 1
ATOM 4704 O O . ARG A 1 562 ? 8.529 -13.344 -38.532 1.00 34.56 562 ARG A O 1
#

Radius of gyration: 90.86 Å; chains: 1; bounding box: 184×84×251 Å